Protein AF-A0AAD2FJ22-F1 (afdb_monomer)

Mean predicted aligned error: 10.29 Å

Radius of gyration: 29.97 Å; Cα contacts (8 Å, |Δi|>4): 440; chains: 1; bounding box: 71×62×98 Å

Foldseek 3Di:
DDDDPPPPDPVVVVLVVLVVVLCVLCVVPPDPVVVLVVVVVVVDDDDPPCPPPQDDVSLQSVLQSCLQSVHDLVSLLSSCVSVLNNLQPCPVSLLSNLQRVVPPLSNLLSSLCSLPVDDDPPPRQLCLVVLQDPSHFLSSLLSNLVNPLCQQQAQGPPAPPSGGVLVSQLQDCPCVVVVHPVRNVSSNVSNLVSLQVVLCPDDPVSVVVARQFSLLSLLLVCVPDPCNLVDLSSLVSNLVVLLVCCVPPLVSQQDAGPQSHGSLNSLLQAQQDNVAPSSLVSLQSVNVSSCVSPVCQQVRDHVQHGSLQSCLLRVRNHNVVSCVSPVCQQVRARPVVRHGSLVSLVVNDPPPVPDDDDDDPHDDCHSVNVSVVSCVSPVPVPPPDDCVPVPPDPPD

Nearest PDB structures (foldseek):
  7zjs-assembly1_A  TM=2.840E-01  e=1.665E+00  Homo sapiens
  5uwu-assembly1_C  TM=2.054E-01  e=1.470E+00  Saccharomyces cerevisiae
  5ajd-assembly6_K  TM=2.333E-01  e=5.782E+00  Saccharomyces cerevisiae CEN.PK113-7D
  5c6g-assembly2_C  TM=1.318E-01  e=4.507E+00  Eremothecium gossypii ATCC 10895

Organism: NCBI:txid2856

Sequence (396 aa):
MNIDDGTQPLEQHEKNDIKRKIEHELSYLPIDWDSVNSQLKSLEPSTAQWASKEDDPMGRLLLGQVLSNQAPLNVVETVLTVFPDCLIYNPPAFFMACRHYKTNQNVLVTMVKHSLSRPDSSDSECPFPWILSDLVTVSAAQAILEIYPQGVLEPSPMLPGKTTLLDYLVRSSELQKHQVNSNLWTKFKLILVSAECCQKGNCAACKNNGVLTPAHVLLKRIMSYPDFFDNVSVARNIIWLLNQLAFADAWIFQKADHKGIYPLHVLLRQLCTPQHHTGRVIARELVKTVLQVHPQSARCALEQRLPIHWAVDHNWPCHDLLLAVYPEALDAQDSTSELYPFQIAAASKRTTSTSYQQTTNVSSVSALDITFELLRANPTHVQPMPSKYAGIRAEA

pLDDT: mean 80.29, std 16.25, range [36.66, 98.44]

Structure (mmCIF, N/CA/C/O backbone):
data_AF-A0AAD2FJ22-F1
#
_entry.id   AF-A0AAD2FJ22-F1
#
loop_
_atom_site.group_PDB
_atom_site.id
_atom_site.type_symbol
_atom_site.label_atom_id
_atom_site.label_alt_id
_atom_site.label_comp_id
_atom_site.label_asym_id
_atom_site.label_entity_id
_atom_site.label_seq_id
_atom_site.pdbx_PDB_ins_code
_atom_site.Cartn_x
_atom_site.Cartn_y
_atom_site.Cartn_z
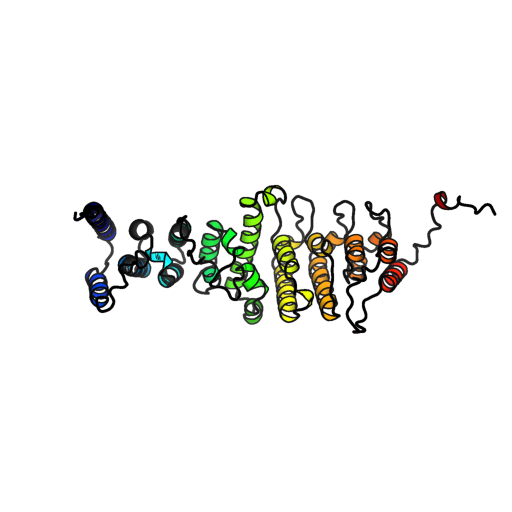_atom_site.occupancy
_atom_site.B_iso_or_equiv
_atom_site.auth_seq_id
_atom_site.auth_comp_id
_atom_site.auth_asym_id
_atom_site.auth_atom_id
_atom_site.pdbx_PDB_model_num
ATOM 1 N N . MET A 1 1 ? -16.184 47.070 43.868 1.00 37.94 1 MET A N 1
ATOM 2 C CA . MET A 1 1 ? -17.163 46.548 42.894 1.00 37.94 1 MET A CA 1
ATOM 3 C C . MET A 1 1 ? -16.872 45.069 42.745 1.00 37.94 1 MET A C 1
ATOM 5 O O . MET A 1 1 ? -15.881 44.731 42.115 1.00 37.94 1 MET A O 1
ATOM 9 N N . ASN A 1 2 ? -17.648 44.225 43.427 1.00 36.66 2 ASN A N 1
ATOM 10 C CA . ASN A 1 2 ? -17.592 42.775 43.252 1.00 36.66 2 ASN A CA 1
ATOM 11 C C . ASN A 1 2 ? -18.447 42.436 42.033 1.00 36.66 2 ASN A C 1
ATOM 13 O O . ASN A 1 2 ? -19.618 42.812 41.994 1.00 36.66 2 ASN A O 1
ATOM 17 N N . ILE A 1 3 ? -17.837 41.800 41.037 1.00 39.62 3 ILE A N 1
ATOM 18 C CA . ILE A 1 3 ? -18.549 41.196 39.915 1.00 39.62 3 ILE A CA 1
ATOM 19 C C . ILE A 1 3 ? -18.937 39.803 40.404 1.00 39.62 3 ILE A C 1
ATOM 21 O O . ILE A 1 3 ? -18.074 38.954 40.606 1.00 39.62 3 ILE A O 1
ATOM 25 N N . ASP A 1 4 ? -20.220 39.645 40.706 1.00 48.47 4 ASP A N 1
ATOM 26 C CA . ASP A 1 4 ? -20.844 38.380 41.071 1.00 48.47 4 ASP A CA 1
ATOM 27 C C . ASP A 1 4 ? -21.012 37.568 39.776 1.00 48.47 4 ASP A C 1
ATOM 29 O O . ASP A 1 4 ? -21.790 37.942 38.894 1.00 48.47 4 ASP A O 1
ATOM 33 N N . ASP A 1 5 ? -20.192 36.530 39.609 1.00 47.59 5 ASP A N 1
ATOM 34 C CA . ASP A 1 5 ? -20.189 35.646 38.439 1.00 47.59 5 ASP A CA 1
ATOM 35 C C . ASP A 1 5 ? -21.361 34.657 38.561 1.00 47.59 5 ASP A C 1
ATOM 37 O O . ASP A 1 5 ? -21.233 33.522 39.020 1.00 47.59 5 ASP A O 1
ATOM 41 N N . GLY A 1 6 ? -22.557 35.153 38.232 1.00 45.06 6 GLY A N 1
ATOM 42 C CA . GLY A 1 6 ? -23.850 34.473 38.349 1.00 45.06 6 GLY A CA 1
ATOM 43 C C . GLY A 1 6 ? -24.094 33.367 37.319 1.00 45.06 6 GLY A C 1
ATOM 44 O O . GLY A 1 6 ? -25.191 33.271 36.766 1.00 45.06 6 GLY A O 1
ATOM 45 N N . THR A 1 7 ? -23.103 32.515 37.066 1.00 44.59 7 THR A N 1
ATOM 46 C CA . THR A 1 7 ? -23.148 31.492 36.015 1.00 44.59 7 THR A CA 1
ATOM 47 C C . THR A 1 7 ? -23.201 30.070 36.593 1.00 44.59 7 THR A C 1
ATOM 49 O O . THR A 1 7 ? -22.344 29.266 36.261 1.00 44.59 7 THR A O 1
ATOM 52 N N . GLN A 1 8 ? -24.161 29.717 37.474 1.00 53.09 8 GLN A N 1
ATOM 53 C CA . GLN A 1 8 ? -24.257 28.334 38.016 1.00 53.09 8 GLN A CA 1
ATOM 54 C C . GLN A 1 8 ? -25.629 27.643 38.304 1.00 53.09 8 GLN A C 1
ATOM 56 O O . GLN A 1 8 ? -25.589 26.502 38.760 1.00 53.09 8 GLN A O 1
ATOM 61 N N . PRO A 1 9 ? -26.850 28.138 37.996 1.00 51.59 9 PRO A N 1
ATOM 62 C CA . PRO A 1 9 ? -28.059 27.325 38.263 1.00 51.59 9 PRO A CA 1
ATOM 63 C C . PRO A 1 9 ? -28.465 26.345 37.145 1.00 51.59 9 PRO A C 1
ATOM 65 O O . PRO A 1 9 ? -29.177 25.378 37.416 1.00 51.59 9 PRO A O 1
ATOM 68 N N . LEU A 1 10 ? -28.061 26.589 35.890 1.00 48.38 10 LEU A N 1
ATOM 69 C CA . LEU A 1 10 ? -28.595 25.845 34.737 1.00 48.38 10 LEU A CA 1
ATOM 70 C C . LEU A 1 10 ? -28.007 24.426 34.616 1.00 48.38 10 LEU A C 1
ATOM 72 O O . LEU A 1 10 ? -28.741 23.477 34.351 1.00 48.38 10 LEU A O 1
ATOM 76 N N . GLU A 1 11 ? -26.712 24.258 34.902 1.00 56.22 11 GLU A N 1
ATOM 77 C CA . GLU A 1 11 ? -26.027 22.965 34.753 1.00 56.22 11 GLU A CA 1
ATOM 78 C C . GLU A 1 11 ? -26.531 21.898 35.737 1.00 56.22 11 GLU A C 1
ATOM 80 O O . GLU A 1 11 ? -26.592 20.716 35.399 1.00 56.22 11 GLU A O 1
ATOM 85 N N . GLN A 1 12 ? -26.914 22.282 36.959 1.00 57.69 12 GLN A N 1
ATOM 86 C CA . GLN A 1 12 ? -27.309 21.310 37.982 1.00 57.69 12 GLN A CA 1
ATOM 87 C C . GLN A 1 12 ? -28.703 20.724 37.721 1.00 57.69 12 GLN A C 1
ATOM 89 O O . GLN A 1 12 ? -28.942 19.542 37.982 1.00 57.69 12 GLN A O 1
ATOM 94 N N . HIS A 1 13 ? -29.629 21.526 37.190 1.00 64.81 13 HIS A N 1
ATOM 95 C CA . HIS A 1 13 ? -30.951 21.034 36.803 1.00 64.81 13 HIS A CA 1
ATOM 96 C C . HIS A 1 13 ? -30.847 20.086 35.604 1.00 64.81 13 HIS A C 1
ATOM 98 O O . HIS A 1 13 ? -31.465 19.019 35.617 1.00 64.81 13 HIS A O 1
ATOM 104 N N . GLU A 1 14 ? -30.043 20.439 34.602 1.00 63.62 14 GLU A N 1
ATOM 105 C CA . GLU A 1 14 ? -29.847 19.610 33.413 1.00 63.62 14 GLU A CA 1
ATOM 106 C C . GLU A 1 14 ? -29.208 18.264 33.785 1.00 63.62 14 GLU A C 1
ATOM 108 O O . GLU A 1 14 ? -29.730 17.211 33.418 1.00 63.62 14 GLU A O 1
ATOM 113 N N . LYS A 1 15 ? -28.190 18.275 34.659 1.00 57.72 15 LYS A N 1
ATOM 114 C CA . LYS A 1 15 ? -27.593 17.059 35.240 1.00 57.72 15 LYS A CA 1
ATOM 115 C C . LYS A 1 15 ? -28.608 16.199 36.001 1.00 57.72 15 LYS A C 1
ATOM 117 O O . LYS A 1 15 ? -28.582 14.978 35.873 1.00 57.72 15 LYS A O 1
ATOM 122 N N . ASN A 1 16 ? -29.524 16.799 36.766 1.00 65.75 16 ASN A N 1
ATOM 123 C CA . ASN A 1 16 ? -30.545 16.059 37.521 1.00 65.75 16 ASN A CA 1
ATOM 124 C C . ASN A 1 16 ? -31.645 15.452 36.633 1.00 65.75 16 ASN A C 1
ATOM 126 O O . ASN A 1 16 ? -32.142 14.365 36.934 1.00 65.75 16 ASN A O 1
ATOM 130 N N . ASP A 1 17 ? -32.046 16.134 35.561 1.00 71.75 17 ASP A N 1
ATOM 131 C CA . ASP A 1 17 ? -32.999 15.596 34.580 1.00 71.75 17 ASP A CA 1
ATOM 132 C C . ASP A 1 17 ? -32.376 14.458 33.775 1.00 71.75 17 ASP A C 1
ATOM 134 O O . ASP A 1 17 ? -32.999 13.421 33.546 1.00 71.75 17 ASP A O 1
ATOM 138 N N . ILE A 1 18 ? -31.115 14.630 33.397 1.00 58.38 18 ILE A N 1
ATOM 139 C CA . ILE A 1 18 ? -30.315 13.609 32.744 1.00 58.38 18 ILE A CA 1
ATOM 140 C C . ILE A 1 18 ? -30.136 12.382 33.643 1.00 58.38 18 ILE A C 1
ATOM 142 O O . ILE A 1 18 ? -30.372 11.263 33.192 1.00 58.38 18 ILE A O 1
ATOM 146 N N . LYS A 1 19 ? -29.781 12.581 34.918 1.00 67.62 19 LYS A N 1
ATOM 147 C CA . LYS A 1 19 ? -29.689 11.502 35.904 1.00 67.62 19 LYS A CA 1
ATOM 148 C C . LYS A 1 19 ? -31.009 10.739 35.990 1.00 67.62 19 LYS A C 1
ATOM 150 O O . LYS A 1 19 ? -30.991 9.520 35.906 1.00 67.62 19 LYS A O 1
ATOM 155 N N . ARG A 1 20 ? -32.150 11.437 36.052 1.00 73.69 20 ARG A N 1
ATOM 156 C CA . ARG A 1 20 ? -33.479 10.801 36.048 1.00 73.69 20 ARG A CA 1
ATOM 157 C C . ARG A 1 20 ? -33.767 10.023 34.762 1.00 73.69 20 ARG A C 1
ATOM 159 O O . ARG A 1 20 ? -34.347 8.947 34.843 1.00 73.69 20 ARG A O 1
ATOM 166 N N . LYS A 1 21 ? -33.360 10.521 33.587 1.00 69.00 21 LYS A N 1
ATOM 167 C CA . LYS A 1 21 ? -33.481 9.777 32.316 1.00 69.00 21 LYS A CA 1
ATOM 168 C C . LYS A 1 21 ? -32.614 8.520 32.309 1.00 69.00 21 LYS A C 1
ATOM 170 O O . LYS A 1 21 ? -33.094 7.460 31.927 1.00 69.00 21 LYS A O 1
ATOM 175 N N . ILE A 1 22 ? -31.370 8.635 32.769 1.00 61.44 22 ILE A N 1
ATOM 176 C CA . ILE A 1 22 ? -30.439 7.516 32.918 1.00 61.44 22 ILE A CA 1
ATOM 177 C C . ILE A 1 22 ? -31.016 6.485 33.893 1.00 61.44 22 ILE A C 1
ATOM 179 O O . ILE A 1 22 ? -31.121 5.321 33.538 1.00 61.44 22 ILE A O 1
ATOM 183 N N . GLU A 1 23 ? -31.456 6.894 35.083 1.00 69.75 23 GLU A N 1
ATOM 184 C CA . GLU A 1 23 ? -32.077 6.013 36.081 1.00 69.75 23 GLU A CA 1
ATOM 185 C C . GLU A 1 23 ? -33.355 5.350 35.553 1.00 69.75 23 GLU A C 1
ATOM 187 O O . GLU A 1 23 ? -33.589 4.176 35.825 1.00 69.75 23 GLU A O 1
ATOM 192 N N . HIS A 1 24 ? -34.160 6.065 34.763 1.00 77.00 24 HIS A N 1
ATOM 193 C CA . HIS A 1 24 ? -35.355 5.515 34.128 1.00 77.00 24 HIS A CA 1
ATOM 194 C C . HIS A 1 24 ? -35.010 4.428 33.097 1.00 77.00 24 HIS A C 1
ATOM 196 O O . HIS A 1 24 ? -35.538 3.320 33.183 1.00 77.00 24 HIS A O 1
ATOM 202 N N . GLU A 1 25 ? -34.094 4.705 32.164 1.00 64.00 25 GLU A N 1
ATOM 203 C CA . GLU A 1 25 ? -33.638 3.735 31.151 1.00 64.00 25 GLU A CA 1
ATOM 204 C C . GLU A 1 25 ? -32.884 2.548 31.778 1.00 64.00 25 GLU A C 1
ATOM 206 O O . GLU A 1 25 ? -32.973 1.417 31.301 1.00 64.00 25 GLU A O 1
ATOM 211 N N . LEU A 1 26 ? -32.165 2.790 32.877 1.00 64.12 26 LEU A N 1
ATOM 212 C CA . LEU A 1 26 ? -31.377 1.792 33.601 1.00 64.12 26 LEU A CA 1
ATOM 213 C C . LEU A 1 26 ? -32.153 1.054 34.688 1.00 64.12 26 LEU A C 1
ATOM 215 O O . LEU A 1 26 ? -31.599 0.129 35.274 1.00 64.12 26 LEU A O 1
ATOM 219 N N . SER A 1 27 ? -33.413 1.405 34.948 1.00 71.62 27 SER A N 1
ATOM 220 C CA . SER A 1 27 ? -34.228 0.778 36.001 1.00 71.62 27 SER A CA 1
ATOM 221 C C . SER A 1 27 ? -34.376 -0.744 35.841 1.00 71.62 27 SER A C 1
ATOM 223 O O . SER A 1 27 ? -34.658 -1.446 36.811 1.00 71.62 27 SER A O 1
ATOM 225 N N . TYR A 1 28 ? -34.128 -1.261 34.634 1.00 64.69 28 TYR A N 1
ATOM 226 C CA . TYR A 1 28 ? -34.158 -2.686 34.297 1.00 64.69 28 TYR A CA 1
ATOM 227 C C . TYR A 1 28 ? -32.783 -3.373 34.311 1.00 64.69 28 TYR A C 1
ATOM 229 O O . TYR A 1 28 ? -32.712 -4.594 34.168 1.00 64.69 28 TYR A O 1
ATOM 237 N N . LEU A 1 29 ? -31.690 -2.622 34.464 1.00 60.38 29 LEU A N 1
ATOM 238 C CA . LEU A 1 29 ? -30.334 -3.159 34.545 1.00 60.38 29 LEU A CA 1
ATOM 239 C C . LEU A 1 29 ? -29.876 -3.173 36.011 1.00 60.38 29 LEU A C 1
ATOM 241 O O . LEU A 1 29 ? -30.037 -2.173 36.708 1.00 60.38 29 LEU A O 1
ATOM 245 N N . PRO A 1 30 ? -29.267 -4.268 36.502 1.00 65.19 30 PRO A N 1
ATOM 246 C CA . PRO A 1 30 ? -28.738 -4.349 37.859 1.00 65.19 30 PRO A CA 1
ATOM 247 C C . PRO A 1 30 ? -27.419 -3.568 37.948 1.00 65.19 30 PRO A C 1
ATOM 249 O O . PRO A 1 30 ? -26.339 -4.139 38.092 1.00 65.19 30 PRO A O 1
ATOM 252 N N . ILE A 1 31 ? -27.488 -2.248 37.793 1.00 64.69 31 ILE A N 1
ATOM 253 C CA . ILE A 1 31 ? -26.347 -1.369 38.018 1.00 64.69 31 ILE A CA 1
ATOM 254 C C . ILE A 1 31 ? -26.294 -1.080 39.509 1.00 64.69 31 ILE A C 1
ATOM 256 O O . ILE A 1 31 ? -27.180 -0.440 40.072 1.00 64.69 31 ILE A O 1
ATOM 260 N N . ASP A 1 32 ? -25.237 -1.578 40.139 1.00 73.19 32 ASP A N 1
ATOM 261 C CA . ASP A 1 32 ? -24.914 -1.289 41.528 1.00 73.19 32 ASP A CA 1
ATOM 262 C C . ASP A 1 32 ? -24.431 0.164 41.653 1.00 73.19 32 ASP A C 1
ATOM 264 O O . ASP A 1 32 ? -23.235 0.471 41.611 1.00 73.19 32 ASP A O 1
ATOM 268 N N . TRP A 1 33 ? -25.392 1.083 41.748 1.00 68.44 33 TRP A N 1
ATOM 269 C CA . TRP A 1 33 ? -25.127 2.502 41.964 1.00 68.44 33 TRP A CA 1
ATOM 270 C C . TRP A 1 33 ? -24.374 2.756 43.266 1.00 68.44 33 TRP A C 1
ATOM 272 O O . TRP A 1 33 ? -23.626 3.729 43.337 1.00 68.44 33 TRP A O 1
ATOM 282 N N . ASP A 1 34 ? -24.521 1.896 44.274 1.00 72.62 34 ASP A N 1
ATOM 283 C CA . ASP A 1 34 ? -23.773 2.015 45.523 1.00 72.62 34 ASP A CA 1
ATOM 284 C C . ASP A 1 34 ? -22.294 1.699 45.301 1.00 72.62 34 ASP A C 1
ATOM 286 O O . ASP A 1 34 ? -21.440 2.425 45.809 1.00 72.62 34 ASP A O 1
ATOM 290 N N . SER A 1 35 ? -21.970 0.711 44.461 1.00 71.94 35 SER A N 1
ATOM 291 C CA . SER A 1 35 ? -20.596 0.445 44.021 1.00 71.94 35 SER A CA 1
ATOM 292 C C . SER A 1 35 ? -20.007 1.611 43.226 1.00 71.94 35 SER A C 1
ATOM 294 O O . SER A 1 35 ? -18.920 2.084 43.565 1.00 71.94 35 SER A O 1
ATOM 296 N N . VAL A 1 36 ? -20.736 2.142 42.234 1.00 59.09 36 VAL A N 1
ATOM 297 C CA . VAL A 1 36 ? -20.287 3.305 41.441 1.00 59.09 36 VAL A CA 1
ATOM 298 C C . VAL A 1 36 ? -20.047 4.511 42.354 1.00 59.09 36 VAL A C 1
ATOM 300 O O . VAL A 1 36 ? -18.964 5.098 42.348 1.00 59.09 36 VAL A O 1
ATOM 303 N N . ASN A 1 37 ? -21.015 4.838 43.214 1.00 61.22 37 ASN A N 1
ATOM 304 C CA . ASN A 1 37 ? -20.909 5.935 44.174 1.00 61.22 37 ASN A CA 1
ATOM 305 C C . ASN A 1 37 ? -19.803 5.701 45.211 1.00 61.22 37 ASN A C 1
ATOM 307 O O . ASN A 1 37 ? -19.157 6.657 45.634 1.00 61.22 37 ASN A O 1
ATOM 311 N N . SER A 1 38 ? -19.565 4.459 45.636 1.00 67.69 38 SER A N 1
ATOM 312 C CA . SER A 1 38 ? -18.475 4.127 46.555 1.00 67.69 38 SER A CA 1
ATOM 313 C C . SER A 1 38 ? -17.109 4.290 45.896 1.00 67.69 38 SER A C 1
ATOM 315 O O . SER A 1 38 ? -16.187 4.773 46.550 1.00 67.69 38 SER A O 1
ATOM 317 N N . GLN A 1 39 ? -16.965 3.924 44.619 1.00 63.59 39 GLN A N 1
ATOM 318 C CA . GLN A 1 39 ? -15.736 4.154 43.859 1.00 63.59 39 GLN A CA 1
ATOM 319 C C . GLN A 1 39 ? -15.472 5.652 43.688 1.00 63.59 39 GLN A C 1
ATOM 321 O O . GLN A 1 39 ? -14.361 6.107 43.946 1.00 63.59 39 GLN A O 1
ATOM 326 N N . LEU A 1 40 ? -16.499 6.443 43.377 1.00 52.12 40 LEU A N 1
ATOM 327 C CA . LEU A 1 40 ? -16.393 7.906 43.319 1.00 52.12 40 LEU A CA 1
ATOM 328 C C . LEU A 1 40 ? -16.009 8.529 44.658 1.00 52.12 40 LEU A C 1
ATOM 330 O O . LEU A 1 40 ? -15.132 9.382 44.710 1.00 52.12 40 LEU A O 1
ATOM 334 N N . LYS A 1 41 ? -16.617 8.072 45.756 1.00 59.47 41 LYS A N 1
ATOM 335 C CA . LYS A 1 41 ? -16.265 8.536 47.105 1.00 59.47 41 LYS A CA 1
ATOM 336 C C . LYS A 1 41 ? -14.845 8.143 47.506 1.00 59.47 41 LYS A C 1
ATOM 338 O O . LYS A 1 41 ? -14.231 8.856 48.287 1.00 59.47 41 LYS A O 1
ATOM 343 N N . SER A 1 42 ? -14.317 7.035 46.979 1.00 56.97 42 SER A N 1
ATOM 344 C CA . SER A 1 42 ? -12.922 6.633 47.204 1.00 56.97 42 SER A CA 1
ATOM 345 C C . SER A 1 42 ? -11.905 7.477 46.423 1.00 56.97 42 SER A C 1
ATOM 347 O O . SER A 1 42 ? -10.712 7.395 46.701 1.00 56.97 42 SER A O 1
ATOM 349 N N . LEU A 1 43 ? -12.372 8.288 45.466 1.00 49.47 43 LEU A N 1
ATOM 350 C CA . LEU A 1 43 ? -11.545 9.092 44.566 1.00 49.47 43 LEU A CA 1
ATOM 351 C C . LEU A 1 43 ? -11.363 10.565 45.006 1.00 49.47 43 LEU A C 1
ATOM 353 O O . LEU A 1 43 ? -10.631 11.285 44.335 1.00 49.47 43 LEU A O 1
ATOM 357 N N . GLU A 1 44 ? -11.912 11.023 46.143 1.00 50.47 44 GLU A N 1
ATOM 358 C CA . GLU A 1 44 ? -11.663 12.383 46.681 1.00 50.47 44 GLU A CA 1
ATOM 359 C C . GLU A 1 44 ? -11.238 12.398 48.170 1.00 50.47 44 GLU A C 1
ATOM 361 O O . GLU A 1 44 ? -11.738 11.565 48.930 1.00 50.47 44 GLU A O 1
ATOM 366 N N . PRO A 1 45 ? -10.441 13.385 48.671 1.00 48.34 45 PRO A N 1
ATOM 367 C CA . PRO A 1 45 ? -9.608 14.388 47.982 1.00 48.34 45 PRO A CA 1
ATOM 368 C C . PRO A 1 45 ? -8.187 14.571 48.590 1.00 48.34 45 PRO A C 1
ATOM 370 O O . PRO A 1 45 ? -8.015 14.778 49.791 1.00 48.34 45 PRO A O 1
ATOM 373 N N . SER A 1 46 ? -7.148 14.653 47.753 1.00 40.91 46 SER A N 1
ATOM 374 C CA . SER A 1 46 ? -5.921 15.401 48.114 1.00 40.91 46 SER A CA 1
ATOM 375 C C . SER A 1 46 ? -5.296 16.216 46.980 1.00 40.91 46 SER A C 1
ATOM 377 O O . SER A 1 46 ? -4.308 16.910 47.201 1.00 40.91 46 SER A O 1
ATOM 379 N N . THR A 1 47 ? -5.885 16.245 45.786 1.00 42.44 47 THR A N 1
ATOM 380 C CA . THR A 1 47 ? -5.436 17.141 44.712 1.00 42.44 47 THR A CA 1
ATOM 381 C C . THR A 1 47 ? -6.643 17.742 44.011 1.00 42.44 47 THR A C 1
ATOM 383 O O . THR A 1 47 ? -7.371 17.062 43.304 1.00 42.44 47 THR A O 1
ATOM 386 N N . ALA A 1 48 ? -6.866 19.040 44.214 1.00 39.75 48 ALA A N 1
ATOM 387 C CA . ALA A 1 48 ? -7.911 19.850 43.586 1.00 39.75 48 ALA A CA 1
ATOM 388 C C . ALA A 1 48 ? -7.650 20.112 42.081 1.00 39.75 48 ALA A C 1
ATOM 390 O O . ALA A 1 48 ? -7.866 21.214 41.586 1.00 39.75 48 ALA A O 1
ATOM 391 N N . GLN A 1 49 ? -7.136 19.114 41.358 1.00 43.91 49 GLN A N 1
ATOM 392 C CA . GLN A 1 49 ? -6.751 19.212 39.946 1.00 43.91 49 GLN A CA 1
ATOM 393 C C . GLN A 1 49 ? -7.852 18.732 38.983 1.00 43.91 49 GLN A C 1
ATOM 395 O O . GLN A 1 49 ? -7.776 19.010 37.793 1.00 43.91 49 GLN A O 1
ATOM 400 N N . TRP A 1 50 ? -8.909 18.093 39.496 1.00 43.38 50 TRP A N 1
ATOM 401 C CA . TRP A 1 50 ? -10.028 17.528 38.720 1.00 43.38 50 TRP A CA 1
ATOM 402 C C . TRP A 1 50 ? -11.069 18.562 38.269 1.00 43.38 50 TRP A C 1
ATOM 404 O O . TRP A 1 50 ? -12.057 18.216 37.636 1.00 43.38 50 TRP A O 1
ATOM 414 N N . ALA A 1 51 ? -10.864 19.838 38.605 1.00 39.09 51 ALA A N 1
ATOM 415 C CA . ALA A 1 51 ? -11.711 20.937 38.151 1.00 39.09 51 ALA A CA 1
ATOM 416 C C . ALA A 1 51 ? -11.292 21.493 36.777 1.00 39.09 51 ALA A C 1
ATOM 418 O O . ALA A 1 51 ? -11.892 22.466 36.315 1.00 39.09 51 ALA A O 1
ATOM 419 N N . SER A 1 52 ? -10.278 20.918 36.110 1.00 48.41 52 SER A N 1
ATOM 420 C CA . SER A 1 52 ? -10.139 21.162 34.673 1.00 48.41 52 SER A CA 1
ATOM 421 C C . SER A 1 52 ? -11.297 20.445 33.972 1.00 48.41 52 SER A C 1
ATOM 423 O O . SER A 1 52 ? -11.665 19.330 34.335 1.00 48.41 52 SER A O 1
ATOM 425 N N . LYS A 1 53 ? -11.905 21.095 32.975 1.00 53.00 53 LYS A N 1
ATOM 426 C CA . LYS A 1 53 ? -13.005 20.544 32.160 1.00 53.00 53 LYS A CA 1
ATOM 427 C C . LYS A 1 53 ? -12.650 19.231 31.435 1.00 53.00 53 LYS A C 1
ATOM 429 O O . LYS A 1 53 ? -13.490 18.703 30.720 1.00 53.00 53 LYS A O 1
ATOM 434 N N . GLU A 1 54 ? -11.427 18.735 31.584 1.00 57.00 54 GLU A N 1
ATOM 435 C CA . GLU A 1 54 ? -10.837 17.676 30.771 1.00 57.00 54 GLU A CA 1
ATOM 436 C C . GLU A 1 54 ? -10.949 16.289 31.407 1.00 57.00 54 GLU A C 1
ATOM 438 O O . GLU A 1 54 ? -10.673 15.310 30.731 1.00 57.00 54 GLU A O 1
ATOM 443 N N . ASP A 1 55 ? -11.383 16.145 32.660 1.00 66.44 55 ASP A N 1
ATOM 444 C CA . ASP A 1 55 ? -11.446 14.825 33.291 1.00 66.44 55 ASP A CA 1
ATOM 445 C C . ASP A 1 55 ? -12.854 14.558 33.845 1.00 66.44 55 ASP A C 1
ATOM 447 O O . ASP A 1 55 ? -13.241 15.073 34.888 1.00 66.44 55 ASP A O 1
ATOM 451 N N . ASP A 1 56 ? -13.642 13.743 33.131 1.00 78.44 56 ASP A N 1
ATOM 452 C CA . ASP A 1 56 ? -14.976 13.274 33.546 1.00 78.44 56 ASP A CA 1
ATOM 453 C C . ASP A 1 56 ? -14.879 11.858 34.161 1.00 78.44 56 ASP A C 1
ATOM 455 O O . ASP A 1 56 ? -15.090 10.846 33.481 1.00 78.44 56 ASP A O 1
ATOM 459 N N . PRO A 1 57 ? -14.477 11.712 35.440 1.00 81.81 57 PRO A N 1
ATOM 460 C CA . PRO A 1 57 ? -14.328 10.407 36.084 1.00 81.81 57 PRO A CA 1
ATOM 461 C C . PRO A 1 57 ? -15.665 9.671 36.233 1.00 81.81 57 PRO A C 1
ATOM 463 O O . PRO A 1 57 ? -15.702 8.445 36.132 1.00 81.81 57 PRO A O 1
ATOM 466 N N . MET A 1 58 ? -16.764 10.406 36.429 1.00 83.12 58 MET A N 1
ATOM 467 C CA . MET A 1 58 ? -18.108 9.846 36.576 1.00 83.12 58 MET A CA 1
ATOM 468 C C . MET A 1 58 ? -18.553 9.160 35.287 1.00 83.12 58 MET A C 1
ATOM 470 O O . MET A 1 58 ? -18.900 7.977 35.308 1.00 83.12 58 MET A O 1
ATOM 474 N N . GLY A 1 59 ? -18.493 9.876 34.162 1.00 86.62 59 GLY A N 1
ATOM 475 C CA . GLY A 1 59 ? -18.833 9.327 32.858 1.00 86.62 59 GLY A CA 1
ATOM 476 C C . GLY A 1 59 ? -17.980 8.110 32.517 1.00 86.62 59 GLY A C 1
ATOM 477 O O . GLY A 1 59 ? -18.498 7.106 32.031 1.00 86.62 59 GLY A O 1
ATOM 478 N N . ARG A 1 60 ? -16.679 8.147 32.841 1.00 85.56 60 ARG A N 1
ATOM 479 C CA . ARG A 1 60 ? -15.749 7.028 32.609 1.00 85.56 60 ARG A CA 1
ATOM 480 C C . ARG A 1 60 ? -16.116 5.769 33.391 1.00 85.56 60 ARG A C 1
ATOM 482 O O . ARG A 1 60 ? -16.126 4.682 32.809 1.00 85.56 60 ARG A O 1
ATOM 489 N N . LEU A 1 61 ? -16.422 5.908 34.682 1.00 86.31 61 LEU A N 1
ATOM 490 C CA . LEU A 1 61 ? -16.835 4.792 35.537 1.00 86.31 61 LEU A CA 1
ATOM 491 C C . LEU A 1 61 ? -18.185 4.224 35.095 1.00 86.31 61 LEU A C 1
ATOM 493 O O . LEU A 1 61 ? -18.315 3.011 34.924 1.00 86.31 61 LEU A O 1
ATOM 497 N N . LEU A 1 62 ? -19.167 5.098 34.847 1.00 87.00 62 LEU A N 1
ATOM 498 C CA . LEU A 1 62 ? -20.491 4.684 34.394 1.00 87.00 62 LEU A CA 1
ATOM 499 C C . LEU A 1 62 ? -20.410 3.951 33.054 1.00 87.00 62 LEU A C 1
ATOM 501 O O . LEU A 1 62 ? -20.974 2.866 32.919 1.00 87.00 62 LEU A O 1
ATOM 505 N N . LEU A 1 63 ? -19.676 4.501 32.084 1.00 88.38 63 LEU A N 1
ATOM 506 C CA . LEU A 1 63 ? -19.485 3.860 30.789 1.00 88.38 63 LEU A CA 1
ATOM 507 C C . LEU A 1 63 ? -18.801 2.496 30.944 1.00 88.38 63 LEU A C 1
ATOM 509 O O . LEU A 1 63 ? -19.262 1.520 30.358 1.00 88.38 63 LEU A O 1
ATOM 513 N N . GLY A 1 64 ? -17.748 2.392 31.761 1.00 87.69 64 GLY A N 1
ATOM 514 C CA . GLY A 1 64 ? -17.084 1.115 32.038 1.00 87.69 64 GLY A CA 1
ATOM 515 C C . GLY A 1 64 ? -18.041 0.058 32.600 1.00 87.69 64 GLY A C 1
ATOM 516 O O . GLY A 1 64 ? -18.042 -1.088 32.144 1.00 87.69 64 GLY A O 1
ATOM 517 N N . GLN A 1 65 ? -18.914 0.446 33.530 1.00 87.44 65 GLN A N 1
ATOM 518 C CA . GLN A 1 65 ? -19.909 -0.451 34.120 1.00 87.44 65 GLN A CA 1
ATOM 519 C C . GLN A 1 65 ? -20.985 -0.871 33.108 1.00 87.44 65 GLN A C 1
ATOM 521 O O . GLN A 1 65 ? -21.314 -2.053 32.989 1.00 87.44 65 GLN A O 1
ATOM 526 N N . VAL A 1 66 ? -21.501 0.083 32.331 1.00 88.69 66 VAL A N 1
ATOM 527 C CA . VAL A 1 66 ? -22.490 -0.151 31.268 1.00 88.69 66 VAL A CA 1
ATOM 528 C C . VAL A 1 66 ? -21.932 -1.091 30.195 1.00 88.69 66 VAL A C 1
ATOM 530 O O . VAL A 1 66 ? -22.614 -2.021 29.758 1.00 88.69 66 VAL A O 1
ATOM 533 N N . LEU A 1 67 ? -20.667 -0.913 29.810 1.00 88.88 67 LEU A N 1
ATOM 534 C CA . LEU A 1 67 ? -20.000 -1.782 28.846 1.00 88.88 67 LEU A CA 1
ATOM 535 C C . LEU A 1 67 ? -19.723 -3.181 29.411 1.00 88.88 67 LEU A C 1
ATOM 537 O O . LEU A 1 67 ? -19.967 -4.166 28.714 1.00 88.88 67 LEU A O 1
ATOM 541 N N . SER A 1 68 ? -19.270 -3.281 30.664 1.00 87.69 68 SER A N 1
ATOM 542 C CA . SER A 1 68 ? -19.018 -4.563 31.343 1.00 87.69 68 SER A CA 1
ATOM 543 C C . SER A 1 68 ? -20.280 -5.422 31.445 1.00 87.69 68 SER A C 1
ATOM 545 O O . SER A 1 68 ? -20.223 -6.638 31.259 1.00 87.69 68 SER A O 1
ATOM 547 N N . ASN A 1 69 ? -21.429 -4.780 31.668 1.00 86.62 69 ASN A N 1
ATOM 548 C CA . ASN A 1 69 ? -22.732 -5.436 31.775 1.00 86.62 69 ASN A CA 1
ATOM 549 C C . ASN A 1 69 ? -23.404 -5.719 30.422 1.00 86.62 69 ASN A C 1
ATOM 551 O O . ASN A 1 69 ? -24.539 -6.187 30.408 1.00 86.62 69 ASN A O 1
ATOM 555 N N . GLN A 1 70 ? -22.730 -5.458 29.293 1.00 87.81 70 GLN A N 1
ATOM 556 C CA . GLN A 1 70 ? -23.284 -5.647 27.943 1.00 87.81 70 GLN A CA 1
ATOM 557 C C . GLN A 1 70 ? -24.641 -4.947 27.747 1.00 87.81 70 GLN A C 1
ATOM 559 O O . GLN A 1 70 ? -25.560 -5.500 27.138 1.00 87.81 70 GLN A O 1
ATOM 564 N N . ALA A 1 71 ? -24.783 -3.740 28.299 1.00 87.50 71 ALA A N 1
ATOM 565 C CA . ALA A 1 71 ? -26.002 -2.960 28.184 1.00 87.50 71 ALA A CA 1
ATOM 566 C C . ALA A 1 71 ? -26.453 -2.759 26.715 1.00 87.50 71 ALA A C 1
ATOM 568 O O . ALA A 1 71 ? -25.628 -2.672 25.801 1.00 87.50 71 ALA A O 1
ATOM 569 N N . PRO A 1 72 ? -27.767 -2.642 26.462 1.00 85.62 72 PRO A N 1
ATOM 570 C CA . PRO A 1 72 ? -28.294 -2.338 25.134 1.00 85.62 72 PRO A CA 1
ATOM 571 C C . PRO A 1 72 ? -27.755 -1.022 24.540 1.00 85.62 72 PRO A C 1
ATOM 573 O O . PRO A 1 72 ? -27.365 -0.104 25.260 1.00 85.62 72 PRO A O 1
ATOM 576 N N . LEU A 1 73 ? -27.781 -0.903 23.206 1.00 84.56 73 LEU A N 1
ATOM 577 C CA . LEU A 1 73 ? -27.234 0.251 22.474 1.00 84.56 73 LEU A CA 1
ATOM 578 C C . LEU A 1 73 ? -27.818 1.599 22.931 1.00 84.56 73 LEU A C 1
ATOM 580 O O . LEU A 1 73 ? -27.054 2.541 23.108 1.00 84.56 73 LEU A O 1
ATOM 584 N N . ASN A 1 74 ? -29.132 1.685 23.163 1.00 81.88 74 ASN A N 1
ATOM 585 C CA . ASN A 1 74 ? -29.804 2.917 23.604 1.00 81.88 74 ASN A CA 1
ATOM 586 C C . ASN A 1 74 ? -29.264 3.423 24.949 1.00 81.88 74 ASN A C 1
ATOM 588 O O . ASN A 1 74 ? -29.169 4.629 25.172 1.00 81.88 74 ASN A O 1
ATOM 592 N N . VAL A 1 75 ? -28.864 2.509 25.834 1.00 84.88 75 VAL A N 1
ATOM 593 C CA . VAL A 1 75 ? -28.252 2.857 27.117 1.00 84.88 75 VAL A CA 1
ATOM 594 C C . VAL A 1 75 ? -26.862 3.444 26.895 1.00 84.88 75 VAL A C 1
ATOM 596 O O . VAL A 1 75 ? -26.547 4.494 27.450 1.00 84.88 75 VAL A O 1
ATOM 599 N N . VAL A 1 76 ? -26.045 2.805 26.052 1.00 87.19 76 VAL A N 1
ATOM 600 C CA . VAL A 1 76 ? -24.709 3.317 25.713 1.00 87.19 76 VAL A CA 1
ATOM 601 C C . VAL A 1 76 ? -24.812 4.691 25.044 1.00 87.19 76 VAL A C 1
ATOM 603 O O . VAL A 1 76 ? -24.106 5.612 25.439 1.00 87.19 76 VAL A O 1
ATOM 606 N N . GLU A 1 77 ? -25.727 4.861 24.088 1.00 83.50 77 GLU A N 1
ATOM 607 C CA . GLU A 1 77 ? -26.008 6.145 23.430 1.00 83.50 77 GLU A CA 1
ATOM 608 C C . GLU A 1 77 ? -26.404 7.230 24.426 1.00 83.50 77 GLU A C 1
ATOM 610 O O . GLU A 1 77 ? -25.905 8.353 24.346 1.00 83.50 77 GLU A O 1
ATOM 615 N N . THR A 1 78 ? -27.255 6.890 25.394 1.00 82.69 78 THR A N 1
ATOM 616 C CA . THR A 1 78 ? -27.666 7.817 26.450 1.00 82.69 78 THR A CA 1
ATOM 617 C C . THR A 1 78 ? -26.467 8.236 27.295 1.00 82.69 78 THR A C 1
ATOM 619 O O . THR A 1 78 ? -26.260 9.429 27.496 1.00 82.69 78 THR A O 1
ATOM 622 N N . VAL A 1 79 ? -25.632 7.289 27.735 1.00 86.19 79 VAL A N 1
ATOM 623 C CA . VAL A 1 79 ? -24.427 7.595 28.525 1.00 86.19 79 VAL A CA 1
ATOM 624 C C . VAL A 1 79 ? -23.463 8.485 27.748 1.00 86.19 79 VAL A C 1
ATOM 626 O O . VAL A 1 79 ? -23.009 9.480 28.295 1.00 86.19 79 VAL A O 1
ATOM 629 N N . LEU A 1 80 ? -23.194 8.184 26.476 1.00 85.56 80 LEU A N 1
ATOM 630 C CA . LEU A 1 80 ? -22.313 9.002 25.636 1.00 85.56 80 LEU A CA 1
ATOM 631 C C . LEU A 1 80 ? -22.887 10.399 25.377 1.00 85.56 80 LEU A C 1
ATOM 633 O O . LEU A 1 80 ? -22.153 11.377 25.371 1.00 85.56 80 LEU A O 1
ATOM 637 N N . THR A 1 81 ? -24.202 10.515 25.189 1.00 82.81 81 THR A N 1
ATOM 638 C CA . THR A 1 81 ? -24.866 11.816 25.004 1.00 82.81 81 THR A CA 1
ATOM 639 C C . THR A 1 81 ? -24.733 12.687 26.250 1.00 82.81 81 THR A C 1
ATOM 641 O O . THR A 1 81 ? -24.567 13.899 26.153 1.00 82.81 81 THR A O 1
ATOM 644 N N . VAL A 1 82 ? -24.812 12.062 27.422 1.00 81.50 82 VAL A N 1
ATOM 645 C CA . VAL A 1 82 ? -24.760 12.740 28.716 1.00 81.50 82 VAL A CA 1
ATOM 646 C C . VAL A 1 82 ? -23.336 13.083 29.132 1.00 81.50 82 VAL A C 1
ATOM 648 O O . VAL A 1 82 ? -23.096 14.157 29.678 1.00 81.50 82 VAL A O 1
ATOM 651 N N . PHE A 1 83 ? -22.409 12.164 28.889 1.00 85.81 83 PHE A N 1
ATOM 652 C CA . PHE A 1 83 ? -21.012 12.251 29.286 1.00 85.81 83 PHE A CA 1
ATOM 653 C C . PHE A 1 83 ? -20.124 12.231 28.040 1.00 85.81 83 PHE A C 1
ATOM 655 O O . PHE A 1 83 ? -19.455 11.231 27.773 1.00 85.81 83 PHE A O 1
ATOM 662 N N . PRO A 1 84 ? -20.115 13.300 27.230 1.00 79.69 84 PRO A N 1
ATOM 663 C CA . PRO A 1 84 ? -19.474 13.245 25.924 1.00 79.69 84 PRO A CA 1
ATOM 664 C C . PRO A 1 84 ? -17.943 13.073 25.967 1.00 79.69 84 PRO A C 1
ATOM 666 O O . PRO A 1 84 ? -17.313 12.595 25.023 1.00 79.69 84 PRO A O 1
ATOM 669 N N . ASP A 1 85 ? -17.325 13.417 27.092 1.00 81.38 85 ASP A N 1
ATOM 670 C CA . ASP A 1 85 ? -15.877 13.372 27.303 1.00 81.38 85 ASP A CA 1
ATOM 671 C C . ASP A 1 85 ? -15.410 12.000 27.806 1.00 81.38 85 ASP A C 1
ATOM 673 O O . ASP A 1 85 ? -14.212 11.709 27.808 1.00 81.38 85 ASP A O 1
ATOM 677 N N . CYS A 1 86 ? -16.341 11.118 28.195 1.00 83.56 86 CYS A N 1
ATOM 678 C CA . CYS A 1 86 ? -16.011 9.870 28.880 1.00 83.56 86 CYS A CA 1
ATOM 679 C C . CYS A 1 86 ? -15.201 8.875 28.035 1.00 83.56 86 CYS A C 1
ATOM 681 O O . CYS A 1 86 ? -14.644 7.931 28.592 1.00 83.56 86 CYS A O 1
ATOM 683 N N . LEU A 1 87 ? -15.120 9.070 26.714 1.00 80.50 87 LEU A N 1
ATOM 684 C CA . LEU A 1 87 ? -14.307 8.254 25.807 1.00 80.50 87 LEU A CA 1
ATOM 685 C C . LEU A 1 87 ? -12.914 8.820 25.540 1.00 80.50 87 LEU A C 1
ATOM 687 O O . LEU A 1 87 ? -11.987 8.038 25.336 1.00 80.50 87 LEU A O 1
ATOM 691 N N . ILE A 1 88 ? -12.761 10.147 25.526 1.00 74.25 88 ILE A N 1
ATOM 692 C CA . ILE A 1 88 ? -11.534 10.824 25.066 1.00 74.25 88 ILE A CA 1
ATOM 693 C C . ILE A 1 88 ? -10.351 10.424 25.947 1.00 74.25 88 ILE A C 1
ATOM 695 O O . ILE A 1 88 ? -9.288 10.066 25.451 1.00 74.25 88 ILE A O 1
ATOM 699 N N . TYR A 1 89 ? -10.588 10.362 27.254 1.00 73.62 89 TYR A N 1
ATOM 700 C CA . TYR A 1 89 ? -9.582 10.013 28.256 1.00 73.62 89 TYR A CA 1
ATOM 701 C C . TYR A 1 89 ? -9.801 8.608 28.830 1.00 73.62 89 TYR A C 1
ATOM 703 O O . TYR A 1 89 ? -9.431 8.328 29.973 1.00 73.62 89 TYR A O 1
ATOM 711 N N . ASN A 1 90 ? -10.453 7.719 28.067 1.00 78.31 90 ASN A N 1
ATOM 712 C CA . ASN A 1 90 ? -10.718 6.341 28.484 1.00 78.31 90 ASN A CA 1
ATOM 713 C C . ASN A 1 90 ? -10.549 5.305 27.355 1.00 78.31 90 ASN A C 1
ATOM 715 O O . ASN A 1 90 ? -11.496 4.578 27.025 1.00 78.31 90 ASN A O 1
ATOM 719 N N . PRO A 1 91 ? -9.327 5.150 26.807 1.00 77.88 91 PRO A N 1
ATOM 720 C CA . PRO A 1 91 ? -9.008 4.029 25.924 1.00 77.88 91 PRO A CA 1
ATOM 721 C C . PRO A 1 91 ? -9.464 2.655 26.469 1.00 77.88 91 PRO A C 1
ATOM 723 O O . PRO A 1 91 ? -9.976 1.849 25.685 1.00 77.88 91 PRO A O 1
ATOM 726 N N . PRO A 1 92 ? -9.359 2.356 27.788 1.00 83.50 92 PRO A N 1
ATOM 727 C CA . PRO A 1 92 ? -9.854 1.097 28.346 1.00 83.50 92 PRO A CA 1
ATOM 728 C C . PRO A 1 92 ? -11.337 0.823 28.082 1.00 83.50 92 PRO A C 1
ATOM 730 O O . PRO A 1 92 ? -11.675 -0.317 27.763 1.00 83.50 92 PRO A O 1
ATOM 733 N N . ALA A 1 93 ? -12.216 1.830 28.155 1.00 83.62 93 ALA A N 1
ATOM 734 C CA . ALA A 1 93 ? -13.635 1.656 27.837 1.00 83.62 93 ALA A CA 1
ATOM 735 C C . ALA A 1 93 ? -13.838 1.244 26.373 1.00 83.62 93 ALA A C 1
ATOM 737 O O . ALA A 1 93 ? -14.606 0.325 26.091 1.00 83.62 93 ALA A O 1
ATOM 738 N N . PHE A 1 94 ? -13.097 1.836 25.436 1.00 81.69 94 PHE A N 1
ATOM 739 C CA . PHE A 1 94 ? -13.161 1.421 24.035 1.00 81.69 94 PHE A CA 1
ATOM 740 C C . PHE A 1 94 ? -12.723 -0.039 23.836 1.00 81.69 94 PHE A C 1
ATOM 742 O O . PHE A 1 94 ? -13.408 -0.822 23.170 1.00 81.69 94 PHE A O 1
ATOM 749 N N . PHE A 1 95 ? -11.612 -0.451 24.454 1.00 82.44 95 PHE A N 1
ATOM 750 C CA . PHE A 1 95 ? -11.152 -1.841 24.374 1.00 82.44 95 PHE A CA 1
ATOM 751 C C . PHE A 1 95 ? -12.107 -2.821 25.065 1.00 82.44 95 PHE A C 1
ATOM 753 O O . PHE A 1 95 ? -12.306 -3.938 24.583 1.00 82.44 95 PHE A O 1
ATOM 760 N N . MET A 1 96 ? -12.738 -2.401 26.160 1.00 84.38 96 MET A N 1
ATOM 761 C CA . MET A 1 96 ? -13.787 -3.156 26.837 1.00 84.38 96 MET A CA 1
ATOM 762 C C . MET A 1 96 ? -14.994 -3.348 25.916 1.00 84.38 96 MET A C 1
ATOM 764 O O . MET A 1 96 ? -15.456 -4.477 25.747 1.00 84.38 96 MET A O 1
ATOM 768 N N . ALA A 1 97 ? -15.436 -2.294 25.227 1.00 83.12 97 ALA A N 1
ATOM 769 C CA . ALA A 1 97 ? -16.488 -2.407 24.227 1.00 83.12 97 ALA A CA 1
ATOM 770 C C . ALA A 1 97 ? -16.104 -3.388 23.110 1.00 83.12 97 ALA A C 1
ATOM 772 O O . ALA A 1 97 ? -16.881 -4.283 22.781 1.00 83.12 97 ALA A O 1
ATOM 773 N N . CYS A 1 98 ? -14.877 -3.305 22.586 1.00 80.19 98 CYS A N 1
ATOM 774 C CA . CYS A 1 98 ? -14.394 -4.234 21.559 1.00 80.19 98 CYS A CA 1
ATOM 775 C C . CYS A 1 98 ? -14.399 -5.697 22.035 1.00 80.19 98 CYS A C 1
ATOM 777 O O . CYS A 1 98 ? -14.694 -6.610 21.258 1.00 80.19 98 CYS A O 1
ATOM 779 N N . ARG A 1 99 ? -14.102 -5.933 23.319 1.00 83.06 99 ARG A N 1
ATOM 780 C CA . ARG A 1 99 ? -14.095 -7.269 23.926 1.00 83.06 99 ARG A CA 1
ATOM 781 C C . ARG A 1 99 ? -15.502 -7.829 24.130 1.00 83.06 99 ARG A C 1
ATOM 783 O O . ARG A 1 99 ? -15.710 -9.010 23.844 1.00 83.06 99 ARG A O 1
ATOM 790 N N . HIS A 1 100 ? -16.423 -7.018 24.649 1.00 84.00 100 HIS A N 1
ATOM 791 C CA . HIS A 1 100 ? -17.748 -7.463 25.091 1.00 84.00 100 HIS A CA 1
ATOM 792 C C . HIS A 1 100 ? -18.820 -7.385 23.994 1.00 84.00 100 HIS A C 1
ATOM 794 O O . HIS A 1 100 ? -19.733 -8.203 23.991 1.00 84.00 100 HIS A O 1
ATOM 800 N N . TYR A 1 101 ? -18.671 -6.500 23.004 1.00 82.06 101 TYR A N 1
ATOM 801 C CA . TYR A 1 101 ? -19.658 -6.270 21.937 1.00 82.06 101 TYR A CA 1
ATOM 802 C C . TYR A 1 101 ? -19.187 -6.779 20.570 1.00 82.06 101 TYR A C 1
ATOM 804 O O . TYR A 1 101 ? -19.435 -6.159 19.538 1.00 82.06 101 TYR A O 1
ATOM 812 N N . LYS A 1 102 ? -18.525 -7.943 20.528 1.00 77.06 102 LYS A N 1
ATOM 813 C CA . LYS A 1 102 ? -18.000 -8.520 19.273 1.00 77.06 102 LYS A CA 1
ATOM 814 C C . LYS A 1 102 ? -19.065 -8.687 18.181 1.00 77.06 102 LYS A C 1
ATOM 816 O O . LYS A 1 102 ? -18.746 -8.555 17.004 1.00 77.06 102 LYS A O 1
ATOM 821 N N . THR A 1 103 ? -20.303 -8.997 18.567 1.00 78.62 103 THR A N 1
ATOM 822 C CA . THR A 1 103 ? -21.440 -9.221 17.659 1.00 78.62 103 THR A CA 1
ATOM 823 C C . THR A 1 103 ? -22.270 -7.964 17.400 1.00 78.62 103 THR A C 1
ATOM 825 O O . THR A 1 103 ? -22.975 -7.909 16.397 1.00 78.62 103 THR A O 1
ATOM 828 N N . ASN A 1 104 ? -22.184 -6.949 18.264 1.00 82.06 104 ASN A N 1
ATOM 829 C CA . ASN A 1 104 ? -22.992 -5.736 18.175 1.00 82.06 104 ASN A CA 1
ATOM 830 C C . ASN A 1 104 ? -22.127 -4.545 17.742 1.00 82.06 104 ASN A C 1
ATOM 832 O O . ASN A 1 104 ? -21.712 -3.713 18.548 1.00 82.06 104 ASN A O 1
ATOM 836 N N . GLN A 1 105 ? -21.861 -4.478 16.435 1.00 80.12 105 GLN A N 1
ATOM 837 C CA . GLN A 1 105 ? -21.014 -3.444 15.832 1.00 80.12 105 GLN A CA 1
ATOM 838 C C . GLN A 1 105 ? -21.577 -2.029 16.009 1.00 80.12 105 GLN A C 1
ATOM 840 O O . GLN A 1 105 ? -20.803 -1.075 16.026 1.00 80.12 105 GLN A O 1
ATOM 845 N N . ASN A 1 106 ? -22.893 -1.884 16.193 1.00 83.69 106 ASN A N 1
ATOM 846 C CA . ASN A 1 106 ? -23.530 -0.577 16.344 1.00 83.69 106 ASN A CA 1
ATOM 847 C C . ASN A 1 106 ? -23.015 0.170 17.578 1.00 83.69 106 ASN A C 1
ATOM 849 O O . ASN A 1 106 ? -22.805 1.373 17.501 1.00 83.69 106 ASN A O 1
ATOM 853 N N . VAL A 1 107 ? -22.725 -0.536 18.678 1.00 86.00 107 VAL A N 1
ATOM 854 C CA . VAL A 1 107 ? -22.158 0.082 19.890 1.00 86.00 107 VAL A CA 1
ATOM 855 C C . VAL A 1 107 ? -20.797 0.705 19.590 1.00 86.00 107 VAL A C 1
ATOM 857 O O . VAL A 1 107 ? -20.545 1.853 19.943 1.00 86.00 107 VAL A O 1
ATOM 860 N N . LEU A 1 108 ? -19.942 -0.018 18.865 1.00 81.94 108 LEU A N 1
ATOM 861 C CA . LEU A 1 108 ? -18.618 0.463 18.477 1.00 81.94 108 LEU A CA 1
ATOM 862 C C . LEU A 1 108 ? -18.705 1.628 17.491 1.00 81.94 108 LEU A C 1
ATOM 864 O O . LEU A 1 108 ? -18.026 2.630 17.678 1.00 81.94 108 LEU A O 1
ATOM 868 N N . VAL A 1 109 ? -19.571 1.524 16.478 1.00 81.62 109 VAL A N 1
ATOM 869 C CA . VAL A 1 109 ? -19.841 2.608 15.520 1.00 81.62 109 VAL A CA 1
ATOM 870 C C . VAL A 1 109 ? -20.290 3.867 16.257 1.00 81.62 109 VAL A C 1
ATOM 872 O O . VAL A 1 109 ? -19.760 4.943 15.994 1.00 81.62 109 VAL A O 1
ATOM 875 N N . THR A 1 110 ? -21.233 3.745 17.193 1.00 86.62 110 THR A N 1
ATOM 876 C CA . THR A 1 110 ? -21.729 4.866 17.996 1.00 86.62 110 THR A CA 1
ATOM 877 C C . THR A 1 110 ? -20.615 5.474 18.843 1.00 86.62 110 THR A C 1
ATOM 879 O O . THR A 1 110 ? -20.428 6.687 18.792 1.00 86.62 110 THR A O 1
ATOM 882 N N . MET A 1 111 ? -19.835 4.662 19.565 1.00 86.06 111 MET A N 1
ATOM 883 C CA . MET A 1 111 ? -18.709 5.154 20.370 1.00 86.06 111 MET A CA 1
ATOM 884 C C . MET A 1 111 ? -17.684 5.905 19.514 1.00 86.06 111 MET A C 1
ATOM 886 O O . MET A 1 111 ? -17.251 6.992 19.880 1.00 86.06 111 MET A O 1
ATOM 890 N N . VAL A 1 112 ? -17.339 5.372 18.341 1.00 82.19 112 VAL A N 1
ATOM 891 C CA . VAL A 1 112 ? -16.355 5.991 17.443 1.00 82.19 112 VAL A CA 1
ATOM 892 C C . VAL A 1 112 ? -16.896 7.274 16.821 1.00 82.19 112 VAL A C 1
ATOM 894 O O . VAL A 1 112 ? -16.199 8.286 16.820 1.00 82.19 112 VAL A O 1
ATOM 897 N N . LYS A 1 113 ? -18.149 7.275 16.343 1.00 83.44 113 LYS A N 1
ATOM 898 C CA . LYS A 1 113 ? -18.819 8.496 15.863 1.00 83.44 113 LYS A CA 1
ATOM 899 C C . LYS A 1 113 ? -18.812 9.568 16.935 1.00 83.44 113 LYS A C 1
ATOM 901 O O . LYS A 1 113 ? -18.516 10.716 16.632 1.00 83.44 113 LYS A O 1
ATOM 906 N N . HIS A 1 114 ? -19.102 9.183 18.172 1.00 84.25 114 HIS A N 1
ATOM 907 C CA . HIS A 1 114 ? -19.104 10.096 19.295 1.00 84.25 114 HIS A CA 1
ATOM 908 C C . HIS A 1 114 ? -17.716 10.718 19.510 1.00 84.25 114 HIS A C 1
ATOM 910 O O . HIS A 1 114 ? -17.594 11.941 19.462 1.00 84.25 114 HIS A O 1
ATOM 916 N N . SER A 1 115 ? -16.662 9.896 19.613 1.00 81.12 115 SER A N 1
ATOM 917 C CA . SER A 1 115 ? -15.275 10.367 19.754 1.00 81.12 115 SER A CA 1
ATOM 918 C C . SER A 1 115 ? -14.821 11.295 18.623 1.00 81.12 115 SER A C 1
ATOM 920 O O . SER A 1 115 ? -14.047 12.212 18.867 1.00 81.12 115 SER A O 1
ATOM 922 N N . LEU A 1 116 ? -15.295 11.069 17.395 1.00 77.38 116 LEU A N 1
ATOM 923 C CA . LEU A 1 116 ? -14.885 11.831 16.209 1.00 77.38 116 LEU A CA 1
ATOM 924 C C . LEU A 1 116 ? -15.770 13.049 15.908 1.00 77.38 116 LEU A C 1
ATOM 926 O O . LEU A 1 116 ? -15.376 13.911 15.131 1.00 77.38 116 LEU A O 1
ATOM 930 N N . SER A 1 117 ? -16.973 13.124 16.481 1.00 80.25 117 SER A N 1
ATOM 931 C CA . SER A 1 117 ? -17.943 14.197 16.208 1.00 80.25 117 SER A CA 1
ATOM 932 C C . SER A 1 117 ? -17.582 15.547 16.832 1.00 80.25 117 SER A C 1
ATOM 934 O O . SER A 1 117 ? -18.262 16.538 16.570 1.00 80.25 117 SER A O 1
ATOM 936 N N . ARG A 1 118 ? -16.523 15.609 17.647 1.00 75.62 118 ARG A N 1
ATOM 937 C CA . ARG A 1 118 ? -16.104 16.831 18.330 1.00 75.62 118 ARG A CA 1
ATOM 938 C C . ARG A 1 118 ? -15.198 17.694 17.442 1.00 75.62 118 ARG A C 1
ATOM 940 O O . ARG A 1 118 ? -14.100 17.260 17.109 1.00 75.62 118 ARG A O 1
ATOM 947 N N . PRO A 1 119 ? -15.629 18.917 17.082 1.00 57.28 119 PRO A N 1
ATOM 948 C CA . PRO A 1 119 ? -14.922 19.763 16.121 1.00 57.28 119 PRO A CA 1
ATOM 949 C C . PRO A 1 119 ? -13.688 20.494 16.684 1.00 57.28 119 PRO A C 1
ATOM 951 O O . PRO A 1 119 ? -12.879 20.963 15.889 1.00 57.28 119 PRO A O 1
ATOM 954 N N . ASP A 1 120 ? -13.522 20.584 18.011 1.00 62.97 120 ASP A N 1
ATOM 955 C CA . ASP A 1 120 ? -12.628 21.585 18.632 1.00 62.97 120 ASP A CA 1
ATOM 956 C C . ASP A 1 120 ? -11.373 21.053 19.335 1.00 62.97 120 ASP A C 1
ATOM 958 O O . ASP A 1 120 ? -10.563 21.838 19.825 1.00 62.97 120 ASP A O 1
ATOM 962 N N . SER A 1 121 ? -11.142 19.746 19.392 1.00 54.00 121 SER A N 1
ATOM 963 C CA . SER A 1 121 ? -9.942 19.243 20.060 1.00 54.00 121 SER A CA 1
ATOM 964 C C . SER A 1 121 ? -8.768 19.204 19.086 1.00 54.00 121 SER A C 1
ATOM 966 O O . SER A 1 121 ? -8.514 18.183 18.440 1.00 54.00 121 SER A O 1
ATOM 968 N N . SER A 1 122 ? -7.993 20.293 19.055 1.00 60.59 122 SER A N 1
ATOM 969 C CA . SER A 1 122 ? -6.586 20.277 18.617 1.00 60.59 122 SER A CA 1
ATOM 970 C C . SER A 1 122 ? -5.769 19.163 19.291 1.00 60.59 122 SER A C 1
ATOM 972 O O . SER A 1 122 ? -4.738 18.760 18.759 1.00 60.59 122 SER A O 1
ATOM 974 N N . ASP A 1 123 ? -6.282 18.636 20.407 1.00 60.03 123 ASP A N 1
ATOM 975 C CA . ASP A 1 123 ? -5.726 17.546 21.205 1.00 60.03 123 ASP A CA 1
ATOM 976 C C . ASP A 1 123 ? -6.491 16.217 21.074 1.00 60.03 123 ASP A C 1
ATOM 978 O O . ASP A 1 123 ? -6.290 15.319 21.889 1.00 60.03 123 ASP A O 1
ATOM 982 N N . SER A 1 124 ? -7.372 16.043 20.073 1.00 56.62 124 SER A N 1
ATOM 983 C CA . SER A 1 124 ? -7.975 14.718 19.844 1.00 56.62 124 SER A CA 1
ATOM 984 C C . SER A 1 124 ? -6.894 13.739 19.410 1.00 56.62 124 SER A C 1
ATOM 986 O O . SER A 1 124 ? -6.481 13.682 18.250 1.00 56.62 124 SER A O 1
ATOM 988 N N . GLU A 1 125 ? -6.430 12.941 20.366 1.00 63.50 125 GLU A N 1
ATOM 989 C CA . GLU A 1 125 ? -5.618 11.770 20.100 1.00 63.50 125 GLU A CA 1
ATOM 990 C C . GLU A 1 125 ? -6.413 10.831 19.194 1.00 63.50 125 GLU A C 1
ATOM 992 O O . GLU A 1 125 ? -7.346 10.140 19.596 1.00 63.50 125 GLU A O 1
ATOM 997 N N . CYS A 1 126 ? -6.049 10.856 17.919 1.00 62.34 126 CYS A N 1
ATOM 998 C CA . CYS A 1 126 ? -6.636 10.045 16.872 1.00 62.34 126 CYS A CA 1
ATOM 999 C C . CYS A 1 126 ? -6.532 8.553 17.286 1.00 62.34 126 CYS A C 1
ATOM 1001 O O . CYS A 1 126 ? -5.412 8.030 17.338 1.00 62.34 126 CYS A O 1
ATOM 1003 N N . PRO A 1 127 ? -7.646 7.833 17.556 1.00 69.00 127 PRO A N 1
ATOM 1004 C CA . PRO A 1 127 ? -7.642 6.476 18.135 1.00 69.00 127 PRO A CA 1
ATOM 1005 C C . PRO A 1 127 ? -7.175 5.389 17.150 1.00 69.00 127 PRO A C 1
ATOM 1007 O O . PRO A 1 127 ? -7.305 4.190 17.381 1.00 69.00 127 PRO A O 1
ATOM 1010 N N . PHE A 1 128 ? -6.623 5.786 16.011 1.00 74.12 128 PHE A N 1
ATOM 1011 C CA . PHE A 1 128 ? -6.289 4.927 14.881 1.00 74.12 128 PHE A CA 1
ATOM 1012 C C . PHE A 1 128 ? -5.239 3.866 15.190 1.00 74.12 128 PHE A C 1
ATOM 1014 O O . PHE A 1 128 ? -5.394 2.740 14.713 1.00 74.12 128 PHE A O 1
ATOM 1021 N N . PRO A 1 129 ? -4.224 4.126 16.033 1.00 80.25 129 PRO A N 1
ATOM 1022 C CA . PRO A 1 129 ? -3.315 3.072 16.464 1.00 80.25 129 PRO A CA 1
ATOM 1023 C C . PRO A 1 129 ? -4.025 1.935 17.206 1.00 80.25 129 PRO A C 1
ATOM 1025 O O . PRO A 1 129 ? -3.537 0.807 17.186 1.00 80.25 129 PRO A O 1
ATOM 1028 N N . TRP A 1 130 ? -5.207 2.172 17.791 1.00 83.00 130 TRP A N 1
ATOM 1029 C CA . TRP A 1 130 ? -5.979 1.119 18.454 1.00 83.00 130 TRP A CA 1
ATOM 1030 C C . TRP A 1 130 ? -6.471 0.061 17.471 1.00 83.00 130 TRP A C 1
ATOM 1032 O O . TRP A 1 130 ? -6.613 -1.091 17.875 1.00 83.00 130 TRP A O 1
ATOM 1042 N N . ILE A 1 131 ? -6.637 0.390 16.181 1.00 85.31 131 ILE A N 1
ATOM 1043 C CA . ILE A 1 131 ? -6.953 -0.593 15.131 1.00 85.31 131 ILE A CA 1
ATOM 1044 C C . ILE A 1 131 ? -5.948 -1.752 15.162 1.00 85.31 131 ILE A C 1
ATOM 1046 O O . ILE A 1 131 ? -6.329 -2.904 14.947 1.00 85.31 131 ILE A O 1
ATOM 1050 N N . LEU A 1 132 ? -4.682 -1.475 15.485 1.00 85.81 132 LEU A N 1
ATOM 1051 C CA . LEU A 1 132 ? -3.622 -2.482 15.524 1.00 85.81 132 LEU A CA 1
ATOM 1052 C C . LEU A 1 132 ? -3.724 -3.433 16.718 1.00 85.81 132 LEU A C 1
ATOM 1054 O O . LEU A 1 132 ? -3.167 -4.522 16.659 1.00 85.81 132 LEU A O 1
ATOM 1058 N N . SER A 1 133 ? -4.456 -3.061 17.770 1.00 85.94 133 SER A N 1
ATOM 1059 C CA . SER A 1 133 ? -4.627 -3.890 18.964 1.00 85.94 133 SER A CA 1
ATOM 1060 C C . SER A 1 133 ? -5.367 -5.185 18.642 1.00 85.94 133 SER A C 1
ATOM 1062 O O . SER A 1 133 ? -6.419 -5.163 17.997 1.00 85.94 133 SER A O 1
ATOM 1064 N N . ASP A 1 134 ? -4.883 -6.315 19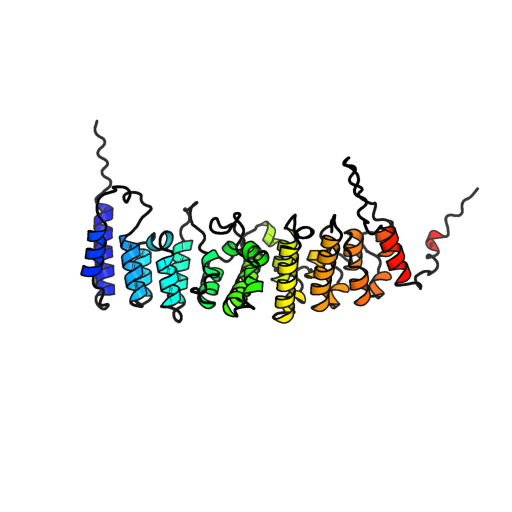.157 1.00 84.56 134 ASP A N 1
ATOM 1065 C CA . ASP A 1 134 ? -5.557 -7.617 19.044 1.00 84.56 134 ASP A CA 1
ATOM 1066 C C . ASP A 1 134 ? -6.953 -7.632 19.689 1.00 84.56 134 ASP A C 1
ATOM 1068 O O . ASP A 1 134 ? -7.785 -8.477 19.360 1.00 84.56 134 ASP A O 1
ATOM 1072 N N . LE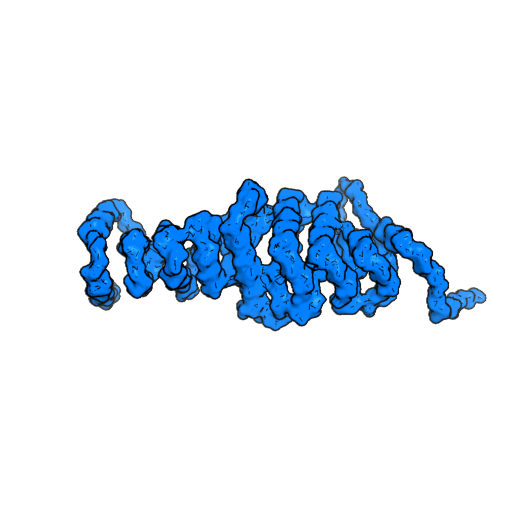U A 1 135 ? -7.237 -6.672 20.577 1.00 82.06 135 LEU A N 1
ATOM 1073 C CA . LEU A 1 135 ? -8.549 -6.509 21.203 1.00 82.06 135 LEU A CA 1
ATOM 1074 C C . LEU A 1 135 ? -9.595 -5.932 20.242 1.00 82.06 135 LEU A C 1
ATOM 1076 O O . LEU A 1 135 ? -10.787 -6.166 20.430 1.00 82.06 135 LEU A O 1
ATOM 1080 N N . VAL A 1 136 ? -9.167 -5.198 19.213 1.00 83.38 136 VAL A N 1
ATOM 1081 C CA . VAL A 1 136 ? -10.061 -4.624 18.202 1.00 83.38 136 VAL A CA 1
ATOM 1082 C C . VAL A 1 136 ? -10.329 -5.682 17.138 1.00 83.38 136 VAL A C 1
ATOM 1084 O O . VAL A 1 136 ? -9.405 -6.200 16.517 1.00 83.38 136 VAL A O 1
ATOM 1087 N N . THR A 1 137 ? -11.591 -6.039 16.911 1.00 85.62 137 THR A N 1
ATOM 1088 C CA . THR A 1 137 ? -11.954 -7.011 15.867 1.00 85.62 137 THR A CA 1
ATOM 1089 C C . THR A 1 137 ? -11.808 -6.400 14.467 1.00 85.62 137 THR A C 1
ATOM 1091 O O . THR A 1 137 ? -11.722 -5.183 14.311 1.00 85.62 137 THR A O 1
ATOM 1094 N N . VAL A 1 138 ? -11.798 -7.228 13.416 1.00 87.06 138 VAL A N 1
ATOM 1095 C CA . VAL A 1 138 ? -11.806 -6.737 12.021 1.00 87.06 138 VAL A CA 1
ATOM 1096 C C . VAL A 1 138 ? -13.024 -5.848 11.760 1.00 87.06 138 VAL A C 1
ATOM 1098 O O . VAL A 1 138 ? -12.894 -4.777 11.180 1.00 87.06 138 VAL A O 1
ATOM 1101 N N . SER A 1 139 ? -14.192 -6.259 12.247 1.00 81.19 139 SER A N 1
ATOM 1102 C CA . SER A 1 139 ? -15.430 -5.490 12.138 1.00 81.19 139 SER A CA 1
ATOM 1103 C C . SER A 1 139 ? -15.373 -4.144 12.856 1.00 81.19 139 SER A C 1
ATOM 1105 O O . SER A 1 139 ? -15.841 -3.144 12.325 1.00 81.19 139 SER A O 1
ATOM 1107 N N . ALA A 1 140 ? -14.771 -4.103 14.047 1.00 81.31 140 ALA A N 1
ATOM 1108 C CA . ALA A 1 140 ? -14.555 -2.861 14.780 1.00 81.31 140 ALA A CA 1
ATOM 1109 C C . ALA A 1 140 ? -13.624 -1.914 14.009 1.00 81.31 140 ALA A C 1
ATOM 1111 O O . ALA A 1 140 ? -13.913 -0.730 13.873 1.00 81.31 140 ALA A O 1
ATOM 1112 N N . ALA A 1 141 ? -12.532 -2.450 13.455 1.00 87.88 141 ALA A N 1
ATOM 1113 C CA . ALA A 1 141 ? -11.624 -1.687 12.608 1.00 87.88 141 ALA A CA 1
ATOM 1114 C C . ALA A 1 141 ? -12.334 -1.143 11.359 1.00 87.88 141 ALA A C 1
ATOM 1116 O O . ALA A 1 141 ? -12.166 0.026 11.035 1.00 87.88 141 ALA A O 1
ATOM 1117 N N . GLN A 1 142 ? -13.155 -1.959 10.691 1.00 87.69 142 GLN A N 1
ATOM 1118 C CA . GLN A 1 142 ? -13.955 -1.528 9.544 1.00 87.69 142 GLN A CA 1
ATOM 1119 C C . GLN A 1 142 ? -14.892 -0.374 9.919 1.00 87.69 142 GLN A C 1
ATOM 1121 O O . GLN A 1 142 ? -14.876 0.650 9.249 1.00 87.69 142 GLN A O 1
ATOM 1126 N N . ALA A 1 143 ? -15.637 -0.502 11.020 1.00 82.81 143 ALA A N 1
ATOM 1127 C CA . ALA A 1 143 ? -16.515 0.551 11.520 1.00 82.81 143 ALA A CA 1
ATOM 1128 C C . ALA A 1 143 ? -15.766 1.871 11.770 1.00 82.81 143 ALA A C 1
ATOM 1130 O O . ALA A 1 143 ? -16.228 2.928 11.347 1.00 82.81 143 ALA A O 1
ATOM 1131 N N . ILE A 1 144 ? -14.592 1.814 12.413 1.00 83.88 144 ILE A N 1
ATOM 1132 C CA . ILE A 1 144 ? -13.753 3.002 12.646 1.00 83.88 144 ILE A CA 1
ATOM 1133 C C . ILE A 1 144 ? -13.372 3.666 11.321 1.00 83.88 144 ILE A C 1
ATOM 1135 O O . ILE A 1 144 ? -13.497 4.879 11.152 1.00 83.88 144 ILE A O 1
ATOM 1139 N N . LEU A 1 145 ? -12.919 2.850 10.376 1.00 87.19 145 LEU A N 1
ATOM 1140 C CA . LEU A 1 145 ? -12.423 3.293 9.085 1.00 87.19 145 LEU A CA 1
ATOM 1141 C C . LEU A 1 145 ? -13.525 3.819 8.155 1.00 87.19 145 LEU A C 1
ATOM 1143 O O . LEU A 1 145 ? -13.253 4.693 7.341 1.00 87.19 145 LEU A O 1
ATOM 1147 N N . GLU A 1 146 ? -14.761 3.339 8.280 1.00 84.69 146 GLU A N 1
ATOM 1148 C CA . GLU A 1 146 ? -15.915 3.873 7.546 1.00 84.69 146 GLU A CA 1
ATOM 1149 C C . GLU A 1 146 ? -16.312 5.274 8.028 1.00 84.69 146 GLU A C 1
ATOM 1151 O O . GLU A 1 146 ? -16.753 6.097 7.228 1.00 84.69 146 GLU A O 1
ATOM 1156 N N . ILE A 1 147 ? -16.141 5.562 9.323 1.00 81.88 147 ILE A N 1
ATOM 1157 C CA . ILE A 1 147 ? -16.500 6.861 9.909 1.00 81.88 147 ILE A CA 1
ATOM 1158 C C . ILE A 1 147 ? -15.428 7.913 9.608 1.00 81.88 147 ILE A C 1
ATOM 1160 O O . ILE A 1 147 ? -15.758 9.056 9.295 1.00 81.88 147 ILE A O 1
ATOM 1164 N N . TYR A 1 148 ? -14.151 7.544 9.713 1.00 82.38 148 TYR A N 1
ATOM 1165 C CA . TYR A 1 148 ? -13.039 8.485 9.558 1.00 82.38 148 TYR A CA 1
ATOM 1166 C C . TYR A 1 148 ? -11.878 7.827 8.815 1.00 82.38 148 TYR A C 1
ATOM 1168 O O . TYR A 1 148 ? -10.832 7.524 9.389 1.00 82.38 148 TYR A O 1
ATOM 1176 N N . PRO A 1 149 ? -12.039 7.579 7.507 1.00 85.88 149 PRO A N 1
ATOM 1177 C CA . PRO A 1 149 ? -11.010 6.910 6.726 1.00 85.88 149 PRO A CA 1
ATOM 1178 C C . PRO A 1 149 ? -9.698 7.714 6.717 1.00 85.88 149 PRO A C 1
ATOM 1180 O O . PRO A 1 149 ? -8.618 7.124 6.681 1.00 85.88 149 PRO A O 1
ATOM 1183 N N . GLN A 1 150 ? -9.756 9.052 6.786 1.00 83.50 150 GLN A N 1
ATOM 1184 C CA . GLN A 1 150 ? -8.598 9.956 6.687 1.00 83.50 150 GLN A CA 1
ATOM 1185 C C . GLN A 1 150 ? -7.568 9.772 7.800 1.00 83.50 150 GLN A C 1
ATOM 1187 O O . GLN A 1 150 ? -6.379 9.971 7.545 1.00 83.50 150 GLN A O 1
ATOM 1192 N N . GLY A 1 151 ? -7.980 9.259 8.962 1.00 83.50 151 GLY A N 1
ATOM 1193 C CA . GLY A 1 151 ? -7.084 9.005 10.091 1.00 83.50 151 GLY A CA 1
ATOM 1194 C C . GLY A 1 151 ? -5.949 8.031 9.772 1.00 83.50 151 GLY A C 1
ATOM 1195 O O . GLY A 1 151 ? -4.906 8.065 10.418 1.00 83.50 151 GLY A O 1
ATOM 1196 N N . VAL A 1 152 ? -6.078 7.202 8.726 1.00 88.81 152 VAL A N 1
ATOM 1197 C CA . VAL A 1 152 ? -4.986 6.303 8.310 1.00 88.81 152 VAL A CA 1
ATOM 1198 C C . VAL A 1 152 ? -3.816 7.015 7.628 1.00 88.81 152 VAL A C 1
ATOM 1200 O O . VAL A 1 152 ? -2.714 6.463 7.580 1.00 88.81 152 VAL A O 1
ATOM 1203 N N . LEU A 1 153 ? -4.059 8.211 7.082 1.00 88.75 153 LEU A N 1
ATOM 1204 C CA . LEU A 1 153 ? -3.081 9.055 6.388 1.00 88.75 153 LEU A CA 1
ATOM 1205 C C . LEU A 1 153 ? -2.685 10.292 7.205 1.00 88.75 153 LEU A C 1
ATOM 1207 O O . LEU A 1 153 ? -1.817 11.050 6.772 1.00 88.75 153 LEU A O 1
ATOM 1211 N N . GLU A 1 154 ? -3.300 10.500 8.366 1.00 87.81 154 GLU A N 1
ATOM 1212 C CA . GLU A 1 154 ? -2.975 11.598 9.268 1.00 87.81 154 GLU A CA 1
ATOM 1213 C C . GLU A 1 154 ? -1.853 11.187 10.236 1.00 87.81 154 GLU A C 1
ATOM 1215 O O . GLU A 1 154 ? -1.837 10.055 10.732 1.00 87.81 154 GLU A O 1
ATOM 1220 N N . PRO A 1 155 ? -0.869 12.070 10.488 1.00 89.00 155 PRO A N 1
ATOM 1221 C CA . PRO A 1 155 ? 0.132 11.863 11.527 1.00 89.00 155 PRO A CA 1
ATOM 1222 C C . PRO A 1 155 ? -0.524 11.629 12.889 1.00 89.00 155 PRO A C 1
ATOM 1224 O O . PRO A 1 155 ? -1.361 12.422 13.313 1.00 89.00 155 PRO A O 1
ATOM 1227 N N . SER A 1 156 ? -0.114 10.582 13.604 1.00 86.19 156 SER A N 1
ATOM 1228 C CA . SER A 1 156 ? -0.600 10.322 14.962 1.00 86.19 156 SER A CA 1
ATOM 1229 C C . SER A 1 156 ? 0.501 10.596 15.993 1.00 86.19 156 SER A C 1
ATOM 1231 O O . SER A 1 156 ? 1.615 10.091 15.825 1.00 86.19 156 SER A O 1
ATOM 1233 N N . PRO A 1 157 ? 0.224 11.342 17.083 1.00 83.25 157 PRO A N 1
ATOM 1234 C CA . PRO A 1 157 ? 1.194 11.557 18.161 1.00 83.25 157 PRO A CA 1
ATOM 1235 C C . PRO A 1 157 ? 1.515 10.269 18.935 1.00 83.25 157 PRO A C 1
ATOM 1237 O O . PRO A 1 157 ? 2.588 10.157 19.519 1.00 83.25 157 PRO A O 1
ATOM 1240 N N . MET A 1 158 ? 0.613 9.284 18.894 1.00 82.50 158 MET A N 1
ATOM 1241 C CA . MET A 1 158 ? 0.765 7.973 19.530 1.00 82.50 158 MET A CA 1
ATOM 1242 C C . MET A 1 158 ? 1.707 7.036 18.761 1.00 82.50 158 MET A C 1
ATOM 1244 O O . MET A 1 158 ? 2.134 6.009 19.291 1.00 82.50 158 MET A O 1
ATOM 1248 N N . LEU A 1 159 ? 2.016 7.354 17.499 1.00 85.75 159 LEU A N 1
ATOM 1249 C CA . LEU A 1 159 ? 2.921 6.559 16.678 1.00 85.75 159 LEU A CA 1
ATOM 1250 C C . LEU A 1 159 ? 4.340 7.142 16.719 1.00 85.75 159 LEU A C 1
ATOM 1252 O O . LEU A 1 159 ? 4.518 8.363 16.633 1.00 85.75 159 LEU A O 1
ATOM 1256 N N . PRO A 1 160 ? 5.379 6.288 16.787 1.00 86.31 160 PRO A N 1
ATOM 1257 C CA . PRO A 1 160 ? 6.762 6.741 16.762 1.00 86.31 160 PRO A CA 1
ATOM 1258 C C . PRO A 1 160 ? 7.042 7.667 15.574 1.00 86.31 160 PRO A C 1
ATOM 1260 O O . PRO A 1 160 ? 6.707 7.359 14.426 1.00 86.31 160 PRO A O 1
ATOM 1263 N N . GLY A 1 161 ? 7.666 8.812 15.858 1.00 87.44 161 GLY A N 1
ATOM 1264 C CA . GLY A 1 161 ? 8.069 9.784 14.841 1.00 87.44 161 GLY A CA 1
ATOM 1265 C C . GLY A 1 161 ? 6.922 10.567 14.199 1.00 87.44 161 GLY A C 1
ATOM 1266 O O . GLY A 1 161 ? 7.122 11.089 13.106 1.00 87.44 161 GLY A O 1
ATOM 1267 N N . LYS A 1 162 ? 5.741 10.641 14.840 1.00 84.62 162 LYS A N 1
ATOM 1268 C CA . LYS A 1 162 ? 4.543 11.304 14.286 1.00 84.62 162 LYS A CA 1
ATOM 1269 C C . LYS A 1 162 ? 4.209 10.776 12.886 1.00 84.62 162 LYS A C 1
ATOM 1271 O O . LYS A 1 162 ? 3.932 11.529 11.956 1.00 84.62 162 LYS A O 1
ATOM 1276 N N . THR A 1 163 ? 4.319 9.463 12.723 1.00 89.81 163 THR A N 1
ATOM 1277 C CA . THR A 1 163 ? 4.041 8.786 11.457 1.00 89.81 163 THR A CA 1
ATOM 1278 C C . THR A 1 163 ? 2.541 8.559 11.287 1.00 89.81 163 THR A C 1
ATOM 1280 O O . THR A 1 163 ? 1.772 8.620 12.248 1.00 89.81 163 THR A O 1
ATOM 1283 N N . THR A 1 164 ? 2.105 8.334 10.048 1.00 91.44 164 THR A N 1
ATOM 1284 C CA . THR A 1 164 ? 0.725 7.902 9.784 1.00 91.44 164 THR A CA 1
ATOM 1285 C C . THR A 1 164 ? 0.569 6.425 10.136 1.00 91.44 164 THR A C 1
ATOM 1287 O O . THR A 1 164 ? 1.559 5.686 10.171 1.00 91.44 164 THR A O 1
ATOM 1290 N N . LEU A 1 165 ? -0.664 5.959 10.354 1.00 90.81 165 LEU A N 1
ATOM 1291 C CA . LEU A 1 165 ? -0.914 4.537 10.613 1.00 90.81 165 LEU A CA 1
ATOM 1292 C C . LEU A 1 165 ? -0.399 3.651 9.471 1.00 90.81 165 LEU A C 1
ATOM 1294 O O . LEU A 1 165 ? 0.208 2.606 9.715 1.00 90.81 165 LEU A O 1
ATOM 1298 N N . LEU A 1 166 ? -0.611 4.089 8.226 1.00 91.81 166 LEU A N 1
ATOM 1299 C CA . LEU A 1 166 ? -0.110 3.381 7.056 1.00 91.81 166 LEU A CA 1
ATOM 1300 C C . LEU A 1 166 ? 1.424 3.333 7.047 1.00 91.81 166 LEU A C 1
ATOM 1302 O O . LEU A 1 166 ? 1.985 2.260 6.850 1.00 91.81 166 LEU A O 1
ATOM 1306 N N . ASP A 1 167 ? 2.109 4.448 7.313 1.00 92.25 167 ASP A N 1
ATOM 1307 C CA . ASP A 1 167 ? 3.580 4.464 7.355 1.00 92.25 167 ASP A CA 1
ATOM 1308 C C . ASP A 1 167 ? 4.135 3.573 8.450 1.00 92.25 167 ASP A C 1
ATOM 1310 O O . ASP A 1 167 ? 5.117 2.865 8.232 1.00 92.25 167 ASP A O 1
ATOM 1314 N N . TYR A 1 168 ? 3.511 3.617 9.627 1.00 92.25 168 TYR A N 1
ATOM 1315 C CA . TYR A 1 168 ? 3.905 2.780 10.741 1.00 92.25 168 TYR A CA 1
ATOM 1316 C C . TYR A 1 168 ? 3.836 1.309 10.337 1.00 92.25 168 TYR A C 1
ATOM 1318 O O . TYR A 1 168 ? 4.827 0.602 10.477 1.00 92.25 168 TYR A O 1
ATOM 1326 N N . LEU A 1 169 ? 2.722 0.857 9.754 1.00 90.62 169 LEU A N 1
ATOM 1327 C CA . LEU A 1 169 ? 2.576 -0.529 9.307 1.00 90.62 169 LEU A CA 1
ATOM 1328 C C . LEU A 1 169 ? 3.550 -0.907 8.193 1.00 90.62 169 LEU A C 1
ATOM 1330 O O . LEU A 1 169 ? 4.158 -1.970 8.251 1.00 90.62 169 LEU A O 1
ATOM 1334 N N . VAL A 1 170 ? 3.719 -0.036 7.200 1.00 89.75 170 VAL A N 1
ATOM 1335 C CA . VAL A 1 170 ? 4.594 -0.281 6.047 1.00 89.75 170 VAL A CA 1
ATOM 1336 C C . VAL A 1 170 ? 6.065 -0.385 6.469 1.00 89.75 170 VAL A C 1
ATOM 1338 O O . VAL A 1 170 ? 6.813 -1.190 5.915 1.00 89.75 170 VAL A O 1
ATOM 1341 N N . ARG A 1 171 ? 6.489 0.401 7.466 1.00 89.38 171 ARG A N 1
ATOM 1342 C CA . ARG A 1 171 ? 7.870 0.397 7.980 1.00 89.38 171 ARG A CA 1
ATOM 1343 C C . ARG A 1 171 ? 8.087 -0.626 9.093 1.00 89.38 171 ARG A C 1
ATOM 1345 O O . ARG A 1 171 ? 9.220 -1.060 9.310 1.00 89.38 171 ARG A O 1
ATOM 1352 N N . SER A 1 172 ? 7.029 -1.007 9.798 1.00 86.88 172 SER A N 1
ATOM 1353 C CA . SER A 1 172 ? 7.104 -1.903 10.942 1.00 86.88 172 SER A CA 1
ATOM 1354 C C . SER A 1 172 ? 7.474 -3.325 10.529 1.00 86.88 172 SER A C 1
ATOM 1356 O O . SER A 1 172 ? 6.885 -3.928 9.634 1.00 86.88 172 SER A O 1
ATOM 1358 N N . SER A 1 173 ? 8.432 -3.900 11.254 1.00 83.94 173 SER A N 1
ATOM 1359 C CA . SER A 1 173 ? 8.764 -5.324 11.146 1.00 83.94 173 SER A CA 1
ATOM 1360 C C . SER A 1 173 ? 7.706 -6.243 11.772 1.00 83.94 173 SER A C 1
ATOM 1362 O O . SER A 1 173 ? 7.783 -7.454 11.592 1.00 83.94 173 SER A O 1
ATOM 1364 N N . GLU A 1 174 ? 6.728 -5.702 12.508 1.00 81.56 174 GLU A N 1
ATOM 1365 C CA . GLU A 1 174 ? 5.716 -6.505 13.211 1.00 81.56 174 GLU A CA 1
ATOM 1366 C C . GLU A 1 174 ? 4.868 -7.340 12.240 1.00 81.56 174 GLU A C 1
ATOM 1368 O O . GLU A 1 174 ? 4.603 -8.512 12.507 1.00 81.56 174 GLU A O 1
ATOM 1373 N N . LEU A 1 175 ? 4.548 -6.804 11.051 1.00 76.75 175 LEU A N 1
ATOM 1374 C CA . LEU A 1 175 ? 3.841 -7.569 10.015 1.00 76.75 175 LEU A CA 1
ATOM 1375 C C . LEU A 1 175 ? 4.633 -8.802 9.552 1.00 76.75 175 LEU A C 1
ATOM 1377 O O . LEU A 1 175 ? 4.037 -9.845 9.292 1.00 76.75 175 LEU A O 1
ATOM 1381 N N . GLN A 1 176 ? 5.965 -8.707 9.489 1.00 77.19 176 GLN A N 1
ATOM 1382 C CA . GLN A 1 176 ? 6.821 -9.838 9.126 1.00 77.19 176 GLN A CA 1
ATOM 1383 C C . GLN A 1 176 ? 6.985 -10.839 10.269 1.00 77.19 176 GLN A C 1
ATOM 1385 O O . GLN A 1 176 ? 6.885 -12.047 10.057 1.00 77.19 176 GLN A O 1
ATOM 1390 N N . LYS A 1 177 ? 7.262 -10.342 11.482 1.00 78.50 177 LYS A N 1
ATOM 1391 C CA . LYS A 1 177 ? 7.560 -11.178 12.654 1.00 78.50 177 LYS A CA 1
ATOM 1392 C C . LYS A 1 177 ? 6.392 -12.078 13.035 1.00 78.50 177 LYS A C 1
ATOM 1394 O O . LYS A 1 177 ? 6.611 -13.179 13.528 1.00 78.50 177 LYS A O 1
ATOM 1399 N N . HIS A 1 178 ? 5.161 -11.624 12.821 1.00 60.91 178 HIS A N 1
ATOM 1400 C CA . HIS A 1 178 ? 3.975 -12.317 13.314 1.00 60.91 178 HIS A CA 1
ATOM 1401 C C . HIS A 1 178 ? 3.451 -13.446 12.426 1.00 60.91 178 HIS A C 1
ATOM 1403 O O . HIS A 1 178 ? 2.333 -13.883 12.677 1.00 60.91 178 HIS A O 1
ATOM 1409 N N . GLN A 1 179 ? 4.202 -13.915 11.410 1.00 65.19 179 GLN A N 1
ATOM 1410 C CA . GLN A 1 179 ? 3.715 -14.915 10.437 1.00 65.19 179 GLN A CA 1
ATOM 1411 C C . GLN A 1 179 ? 2.240 -14.663 10.089 1.00 65.19 179 GLN A C 1
ATOM 1413 O O . GLN A 1 179 ? 1.390 -15.532 10.221 1.00 65.19 179 GLN A O 1
ATOM 1418 N N . VAL A 1 180 ? 1.949 -13.402 9.757 1.00 64.44 180 VAL A N 1
ATOM 1419 C CA . VAL A 1 180 ? 0.637 -12.886 9.371 1.00 64.44 180 VAL A CA 1
ATOM 1420 C C . VAL A 1 180 ? -0.515 -13.467 10.205 1.00 64.44 180 VAL A C 1
ATOM 1422 O O . VAL A 1 180 ? -1.302 -14.280 9.724 1.00 64.44 180 VAL A O 1
ATOM 1425 N N . ASN A 1 181 ? -0.671 -12.993 11.448 1.00 84.25 181 ASN A N 1
ATOM 1426 C CA . ASN A 1 181 ? -1.962 -13.083 12.135 1.00 84.25 181 ASN A CA 1
ATOM 1427 C C . ASN A 1 181 ? -3.050 -12.597 11.157 1.00 84.25 181 ASN A C 1
ATOM 1429 O O . ASN A 1 181 ? -3.037 -11.437 10.729 1.00 84.25 181 ASN A O 1
ATOM 1433 N N . SER A 1 182 ? -3.973 -13.490 10.781 1.00 87.69 182 SER A N 1
ATOM 1434 C CA . SER A 1 182 ? -5.004 -13.221 9.772 1.00 87.69 182 SER A CA 1
ATOM 1435 C C . SER A 1 182 ? -5.827 -11.977 10.110 1.00 87.69 182 SER A C 1
ATOM 1437 O O . SER A 1 182 ? -6.259 -11.256 9.208 1.00 87.69 182 SER A O 1
ATOM 1439 N N . ASN A 1 183 ? -5.995 -11.674 11.402 1.00 88.38 183 ASN A N 1
ATOM 1440 C CA . ASN A 1 183 ? -6.694 -10.479 11.862 1.00 88.38 183 ASN A CA 1
ATOM 1441 C C . ASN A 1 183 ? -5.910 -9.207 11.533 1.00 88.38 183 ASN A C 1
ATOM 1443 O O . ASN A 1 183 ? -6.479 -8.280 10.958 1.00 88.38 183 ASN A O 1
ATOM 1447 N N . LEU A 1 184 ? -4.612 -9.161 11.851 1.00 88.75 184 LEU A N 1
ATOM 1448 C CA . LEU A 1 184 ? -3.766 -7.999 11.563 1.00 88.75 184 LEU A CA 1
ATOM 1449 C C . LEU A 1 184 ? -3.656 -7.755 10.053 1.00 88.75 184 LEU A C 1
ATOM 1451 O O . LEU A 1 184 ? -3.741 -6.615 9.605 1.00 88.75 184 LEU A O 1
ATOM 1455 N N . TRP A 1 185 ? -3.564 -8.824 9.261 1.00 90.75 185 TRP A N 1
ATOM 1456 C CA . TRP A 1 185 ? -3.570 -8.733 7.800 1.00 90.75 185 TRP A CA 1
ATOM 1457 C C . TRP A 1 185 ? -4.861 -8.152 7.247 1.00 90.75 185 TRP A C 1
ATOM 1459 O O . TRP A 1 185 ? -4.838 -7.245 6.419 1.00 90.75 185 TRP A O 1
ATOM 1469 N N . THR A 1 186 ? -5.999 -8.645 7.731 1.00 90.69 186 THR A N 1
ATOM 1470 C CA . THR A 1 186 ? -7.305 -8.165 7.275 1.00 90.69 186 THR A CA 1
ATOM 1471 C C . THR A 1 186 ? -7.493 -6.693 7.635 1.00 90.69 186 THR A C 1
ATOM 1473 O O . THR A 1 186 ? -7.939 -5.907 6.802 1.00 90.69 186 THR A O 1
ATOM 1476 N N . LYS A 1 187 ? -7.060 -6.278 8.832 1.00 91.38 187 LYS A N 1
ATOM 1477 C CA . LYS A 1 187 ? -7.042 -4.864 9.231 1.00 91.38 187 LYS A CA 1
ATOM 1478 C C . LYS A 1 187 ? -6.124 -4.023 8.350 1.00 91.38 187 LYS A C 1
ATOM 1480 O O . LYS A 1 187 ? -6.514 -2.935 7.946 1.00 91.38 187 LYS A O 1
ATOM 1485 N N . PHE A 1 188 ? -4.938 -4.523 8.006 1.00 91.31 188 PHE A N 1
ATOM 1486 C CA . PHE A 1 188 ? -4.044 -3.837 7.075 1.00 91.31 188 PHE A CA 1
ATOM 1487 C C . PHE A 1 188 ? -4.701 -3.629 5.701 1.00 91.31 188 PHE A C 1
ATOM 1489 O O . PHE A 1 188 ? -4.652 -2.522 5.165 1.00 91.31 188 PHE A O 1
ATOM 1496 N N . LYS A 1 189 ? -5.396 -4.638 5.158 1.00 90.88 189 LYS A N 1
ATOM 1497 C CA . LYS A 1 189 ? -6.165 -4.475 3.912 1.00 90.88 189 LYS A CA 1
ATOM 1498 C C . LYS A 1 189 ? -7.247 -3.401 4.042 1.00 90.88 189 LYS A C 1
ATOM 1500 O O . LYS A 1 189 ? -7.374 -2.566 3.151 1.00 90.88 189 LYS A O 1
ATOM 1505 N N . LEU A 1 190 ? -7.987 -3.381 5.154 1.00 89.44 190 LEU A N 1
ATOM 1506 C CA . LEU A 1 190 ? -8.981 -2.335 5.420 1.00 89.44 190 LEU A CA 1
ATOM 1507 C C . LEU A 1 190 ? -8.339 -0.942 5.469 1.00 89.44 190 LEU A C 1
ATOM 1509 O O . LEU A 1 190 ? -8.873 -0.004 4.881 1.00 89.44 190 LEU A O 1
ATOM 1513 N N . ILE A 1 191 ? -7.173 -0.808 6.104 1.00 89.25 191 ILE A N 1
ATOM 1514 C CA . ILE A 1 191 ? -6.410 0.446 6.161 1.00 89.25 191 ILE A CA 1
ATOM 1515 C C . ILE A 1 191 ? -6.025 0.915 4.752 1.00 89.25 191 ILE A C 1
ATOM 1517 O O . ILE A 1 191 ? -6.181 2.094 4.442 1.00 89.25 191 ILE A O 1
ATOM 1521 N N . LEU A 1 192 ? -5.588 0.007 3.873 1.00 88.94 192 LEU A N 1
ATOM 1522 C CA . LEU A 1 192 ? -5.271 0.345 2.483 1.00 88.94 192 LEU A CA 1
ATOM 1523 C C . LEU A 1 192 ? -6.498 0.806 1.685 1.00 88.94 192 LEU A C 1
ATOM 1525 O O . LEU A 1 192 ? -6.417 1.801 0.966 1.00 88.94 192 LEU A O 1
ATOM 1529 N N . VAL A 1 193 ? -7.630 0.111 1.821 1.00 87.75 193 VAL A N 1
ATOM 1530 C CA . VAL A 1 193 ? -8.897 0.507 1.178 1.00 87.75 193 VAL A CA 1
ATOM 1531 C C . VAL A 1 193 ? -9.362 1.867 1.698 1.00 87.75 193 VAL A C 1
ATOM 1533 O O . VAL A 1 193 ? -9.822 2.712 0.937 1.00 87.75 193 VAL A O 1
ATOM 1536 N N . SER A 1 194 ? -9.183 2.122 2.988 1.00 85.88 194 SER A N 1
ATOM 1537 C CA . SER A 1 194 ? -9.540 3.407 3.592 1.00 85.88 194 SER A CA 1
ATOM 1538 C C . SER A 1 194 ? -8.659 4.522 3.053 1.00 85.88 194 SER A C 1
ATOM 1540 O O . SER A 1 194 ? -9.173 5.540 2.604 1.00 85.88 194 SER A O 1
ATOM 1542 N N . ALA A 1 195 ? -7.345 4.293 2.978 1.00 85.50 195 ALA A N 1
ATOM 1543 C CA . ALA A 1 195 ? -6.398 5.231 2.387 1.00 85.50 195 ALA A CA 1
ATOM 1544 C C . ALA A 1 195 ? -6.748 5.565 0.923 1.00 85.50 195 ALA A C 1
ATOM 1546 O O . ALA A 1 195 ? -6.618 6.716 0.500 1.00 85.50 195 ALA A O 1
ATOM 1547 N N . GLU A 1 196 ? -7.245 4.583 0.165 1.00 85.00 196 GLU A N 1
ATOM 1548 C CA . GLU A 1 196 ? -7.805 4.776 -1.175 1.00 85.00 196 GLU A CA 1
ATOM 1549 C C . GLU A 1 196 ? -9.027 5.706 -1.172 1.00 85.00 196 GLU A C 1
ATOM 1551 O O . GLU A 1 196 ? -9.109 6.633 -1.981 1.00 85.00 196 GLU A O 1
ATOM 1556 N N . CYS A 1 197 ? -9.974 5.489 -0.256 1.00 83.00 197 CYS A N 1
ATOM 1557 C CA . CYS A 1 197 ? -11.177 6.310 -0.116 1.00 83.00 197 CYS A CA 1
ATOM 1558 C C . CYS A 1 197 ? -10.859 7.764 0.270 1.00 83.00 197 CYS A C 1
ATOM 1560 O O . CYS A 1 197 ? -11.464 8.687 -0.277 1.00 83.00 197 CYS A O 1
ATOM 1562 N N . CYS A 1 198 ? -9.871 7.998 1.137 1.00 79.12 198 CYS A N 1
ATOM 1563 C CA . CYS A 1 198 ? -9.459 9.347 1.559 1.00 79.12 198 CYS A CA 1
ATOM 1564 C C . CYS A 1 198 ? -8.991 10.206 0.397 1.00 79.12 198 CYS A C 1
ATOM 1566 O O . CYS A 1 198 ? -9.306 11.393 0.312 1.00 79.12 198 CYS A O 1
ATOM 1568 N N . GLN A 1 199 ? -8.265 9.583 -0.530 1.00 71.06 199 GLN A N 1
ATOM 1569 C CA . GLN A 1 199 ? -7.783 10.249 -1.729 1.00 71.06 199 GLN A CA 1
ATOM 1570 C C . GLN A 1 199 ? -8.909 10.582 -2.715 1.00 71.06 199 GLN A C 1
ATOM 1572 O O . GLN A 1 199 ? -8.628 11.211 -3.725 1.00 71.06 199 GLN A O 1
ATOM 1577 N N . LYS A 1 200 ? -10.170 10.219 -2.439 1.00 64.88 200 LYS A N 1
ATOM 1578 C CA . LYS A 1 200 ? -11.346 10.618 -3.233 1.00 64.88 200 LYS A CA 1
ATOM 1579 C C . LYS A 1 200 ? -12.094 11.809 -2.625 1.00 64.88 200 LYS A C 1
ATOM 1581 O O . LYS A 1 200 ? -12.608 12.634 -3.373 1.00 64.88 200 LYS A O 1
ATOM 1586 N N . GLY A 1 201 ? -12.178 11.883 -1.293 1.00 54.94 201 GLY A N 1
ATOM 1587 C CA . GLY A 1 201 ? -13.160 12.725 -0.594 1.00 54.94 201 GLY A CA 1
ATOM 1588 C C . GLY A 1 201 ? -12.751 14.178 -0.333 1.00 54.94 201 GLY A C 1
ATOM 1589 O O . GLY A 1 201 ? -13.526 15.083 -0.622 1.00 54.94 201 GLY A O 1
ATOM 1590 N N . ASN A 1 202 ? -11.543 14.425 0.191 1.00 49.44 202 ASN A N 1
ATOM 1591 C CA . ASN A 1 202 ? -11.308 15.660 0.964 1.00 49.44 202 ASN A CA 1
ATOM 1592 C C . ASN A 1 202 ? -10.208 16.601 0.460 1.00 49.44 202 ASN A C 1
ATOM 1594 O O . ASN A 1 202 ? -9.995 17.650 1.059 1.00 49.44 202 ASN A O 1
ATOM 1598 N N . CYS A 1 203 ? -9.533 16.310 -0.653 1.00 49.56 203 CYS A N 1
ATOM 1599 C CA . CYS A 1 203 ? -8.600 17.279 -1.228 1.00 49.56 203 CYS A CA 1
ATOM 1600 C C . CYS A 1 203 ? -9.189 17.898 -2.499 1.00 49.56 203 CYS A C 1
ATOM 1602 O O . CYS A 1 203 ? -9.546 17.187 -3.438 1.00 49.56 203 CYS A O 1
ATOM 1604 N N . ALA A 1 204 ? -9.229 19.231 -2.586 1.00 52.41 204 ALA A N 1
ATOM 1605 C CA . ALA A 1 204 ? -9.497 19.919 -3.851 1.00 52.41 204 ALA A CA 1
ATOM 1606 C C . ALA A 1 204 ? -8.533 19.449 -4.967 1.00 52.41 204 ALA A C 1
ATOM 1608 O O . ALA A 1 204 ? -8.931 19.372 -6.126 1.00 52.41 204 ALA A O 1
ATOM 1609 N N . ALA A 1 205 ? -7.311 19.021 -4.610 1.00 47.94 205 ALA A N 1
ATOM 1610 C CA . ALA A 1 205 ? -6.362 18.388 -5.531 1.00 47.94 205 ALA A CA 1
ATOM 1611 C C . ALA A 1 205 ? -6.720 16.929 -5.901 1.00 47.94 205 ALA A C 1
ATOM 1613 O O . ALA A 1 205 ? -6.324 16.442 -6.958 1.00 47.94 205 ALA A O 1
ATOM 1614 N N . CYS A 1 206 ? -7.493 16.230 -5.067 1.00 47.72 206 CYS A N 1
ATOM 1615 C CA . CYS A 1 206 ? -7.948 14.858 -5.296 1.00 47.72 206 CYS A CA 1
ATOM 1616 C C . CYS A 1 206 ? -9.130 14.762 -6.264 1.00 47.72 206 CYS A C 1
ATOM 1618 O O . CYS A 1 206 ? -9.235 13.769 -6.976 1.00 47.72 206 CYS A O 1
ATOM 1620 N N . LYS A 1 207 ? -9.958 15.810 -6.394 1.00 56.53 207 LYS A N 1
ATOM 1621 C CA . LYS A 1 207 ? -11.008 15.858 -7.434 1.00 56.53 207 LYS A CA 1
ATOM 1622 C C . LYS A 1 207 ? -10.447 15.653 -8.852 1.00 56.53 207 LYS A C 1
ATOM 1624 O O . LYS A 1 207 ? -11.144 15.127 -9.711 1.00 56.53 207 LYS A O 1
ATOM 1629 N N . ASN A 1 208 ? -9.172 15.994 -9.067 1.00 56.62 208 ASN A N 1
ATOM 1630 C CA . ASN A 1 208 ? -8.472 15.831 -10.347 1.00 56.62 208 ASN A CA 1
ATOM 1631 C C . ASN A 1 208 ? -7.674 14.522 -10.456 1.00 56.62 208 ASN A C 1
ATOM 1633 O O . ASN A 1 208 ? -7.180 14.179 -11.532 1.00 56.62 208 ASN A O 1
ATOM 1637 N N . ASN A 1 209 ? -7.518 13.797 -9.351 1.00 55.91 209 ASN A N 1
ATOM 1638 C CA . ASN A 1 209 ? -6.795 12.537 -9.252 1.00 55.91 209 ASN A CA 1
ATOM 1639 C C . ASN A 1 209 ? -7.812 11.473 -8.852 1.00 55.91 209 ASN A C 1
ATOM 1641 O O . ASN A 1 209 ? -7.827 11.027 -7.713 1.00 55.91 209 ASN A O 1
ATOM 1645 N N . GLY A 1 210 ? -8.716 11.139 -9.769 1.00 64.75 210 GLY A N 1
ATOM 1646 C CA . GLY A 1 210 ? -9.745 10.124 -9.569 1.00 64.75 210 GLY A CA 1
ATOM 1647 C C . GLY A 1 210 ? -9.225 8.764 -9.086 1.00 64.75 210 GLY A C 1
ATOM 1648 O O . GLY A 1 210 ? -8.037 8.557 -8.863 1.00 64.75 210 GLY A O 1
ATOM 1649 N N . VAL A 1 211 ? -10.157 7.827 -8.930 1.00 76.81 211 VAL A N 1
ATOM 1650 C CA . VAL A 1 211 ? -10.019 6.578 -8.163 1.00 76.81 211 VAL A CA 1
ATOM 1651 C C . VAL A 1 211 ? -8.679 5.869 -8.376 1.00 76.81 211 VAL A C 1
ATOM 1653 O O . VAL A 1 211 ? -8.486 5.166 -9.367 1.00 76.81 211 VAL A O 1
ATOM 1656 N N . LEU A 1 212 ? -7.772 6.060 -7.419 1.00 83.06 212 LEU A N 1
ATOM 1657 C CA . LEU A 1 212 ? -6.537 5.295 -7.277 1.00 83.06 212 LEU A CA 1
ATOM 1658 C C . LEU A 1 212 ? -6.884 3.911 -6.729 1.00 83.06 212 LEU A C 1
ATOM 1660 O O . LEU A 1 212 ? -7.906 3.764 -6.078 1.00 83.06 212 LEU A O 1
ATOM 1664 N N . THR A 1 213 ? -6.074 2.891 -7.009 1.00 89.00 213 THR A N 1
ATOM 1665 C CA . THR A 1 213 ? -6.234 1.568 -6.371 1.00 89.00 213 THR A CA 1
ATOM 1666 C C . THR A 1 213 ? -5.382 1.478 -5.100 1.00 89.00 213 THR A C 1
ATOM 1668 O O . THR A 1 213 ? -4.448 2.274 -4.949 1.00 89.00 213 THR A O 1
ATOM 1671 N N . PRO A 1 214 ? -5.605 0.495 -4.207 1.00 90.81 214 PRO A N 1
ATOM 1672 C CA . PRO A 1 214 ? -4.801 0.338 -2.993 1.00 90.81 214 PRO A CA 1
ATOM 1673 C C . PRO A 1 214 ? -3.300 0.202 -3.291 1.00 90.81 214 PRO A C 1
ATOM 1675 O O . PRO A 1 214 ? -2.466 0.772 -2.588 1.00 90.81 214 PRO A O 1
ATOM 1678 N N . ALA A 1 215 ? -2.951 -0.474 -4.393 1.00 93.25 215 ALA A N 1
ATOM 1679 C CA . ALA A 1 215 ? -1.572 -0.572 -4.866 1.00 93.25 215 ALA A CA 1
ATOM 1680 C C . ALA A 1 215 ? -0.995 0.796 -5.259 1.00 93.25 215 ALA A C 1
ATOM 1682 O O . ALA A 1 215 ? 0.144 1.097 -4.914 1.00 93.25 215 ALA A O 1
ATOM 1683 N N . HIS A 1 216 ? -1.770 1.656 -5.929 1.00 93.94 216 HIS A N 1
ATOM 1684 C CA . HIS A 1 216 ? -1.313 3.006 -6.272 1.00 93.94 216 HIS A CA 1
ATOM 1685 C C . HIS A 1 216 ? -1.025 3.831 -5.020 1.00 93.94 216 HIS A C 1
ATOM 1687 O O . HIS A 1 216 ? -0.006 4.517 -4.970 1.00 93.94 216 HIS A O 1
ATOM 1693 N N . VAL A 1 217 ? -1.906 3.768 -4.017 1.00 91.69 217 VAL A N 1
ATOM 1694 C CA . VAL A 1 217 ? -1.719 4.487 -2.750 1.00 91.69 217 VAL A CA 1
ATOM 1695 C C . VAL A 1 217 ? -0.446 4.022 -2.054 1.00 91.69 217 VAL A C 1
ATOM 1697 O O . VAL A 1 217 ? 0.394 4.848 -1.698 1.00 91.69 217 VAL A O 1
ATOM 1700 N N . LEU A 1 218 ? -0.278 2.704 -1.927 1.00 93.88 218 LEU A N 1
ATOM 1701 C CA . LEU A 1 218 ? 0.878 2.105 -1.275 1.00 93.88 218 LEU A CA 1
ATOM 1702 C C . LEU A 1 218 ? 2.184 2.464 -1.995 1.00 93.88 218 LEU A C 1
ATOM 1704 O O . LEU A 1 218 ? 3.113 2.948 -1.354 1.00 93.88 218 LEU A O 1
ATOM 1708 N N . LEU A 1 219 ? 2.251 2.307 -3.321 1.00 95.25 219 LEU A N 1
ATOM 1709 C CA . LEU A 1 219 ? 3.460 2.619 -4.090 1.00 95.25 219 LEU A CA 1
ATOM 1710 C C . LEU A 1 219 ? 3.773 4.117 -4.083 1.00 95.25 219 LEU A C 1
ATOM 1712 O O . LEU A 1 219 ? 4.924 4.482 -3.872 1.00 95.25 219 LEU A O 1
ATOM 1716 N N . LYS A 1 220 ? 2.774 5.002 -4.226 1.00 93.38 220 LYS A N 1
ATOM 1717 C CA . LYS A 1 220 ? 2.991 6.454 -4.080 1.00 93.38 220 LYS A CA 1
ATOM 1718 C C . LYS A 1 220 ? 3.574 6.795 -2.713 1.00 93.38 220 LYS A C 1
ATOM 1720 O O . LYS A 1 220 ? 4.447 7.654 -2.630 1.00 93.38 220 LYS A O 1
ATOM 1725 N N . ARG A 1 221 ? 3.103 6.128 -1.654 1.00 92.38 221 ARG A N 1
ATOM 1726 C CA . ARG A 1 221 ? 3.592 6.358 -0.294 1.00 92.38 221 ARG A CA 1
ATOM 1727 C C . ARG A 1 221 ? 5.017 5.847 -0.106 1.00 92.38 221 ARG A C 1
ATOM 1729 O O . ARG A 1 221 ? 5.851 6.608 0.367 1.00 92.38 221 ARG A O 1
ATOM 1736 N N . ILE A 1 222 ? 5.314 4.627 -0.554 1.00 93.06 222 ILE A N 1
ATOM 1737 C CA . ILE A 1 222 ? 6.669 4.048 -0.540 1.00 93.06 222 ILE A CA 1
ATOM 1738 C C . ILE A 1 222 ? 7.659 4.981 -1.236 1.00 93.06 222 ILE A C 1
ATOM 1740 O O . ILE A 1 222 ? 8.701 5.316 -0.683 1.00 93.06 222 ILE A O 1
ATOM 1744 N N . MET A 1 223 ? 7.291 5.448 -2.427 1.00 93.56 223 MET A N 1
ATOM 1745 C CA . MET A 1 223 ? 8.126 6.327 -3.235 1.00 93.56 223 MET A CA 1
ATOM 1746 C C . MET A 1 223 ? 8.245 7.751 -2.663 1.00 93.56 223 MET A C 1
ATOM 1748 O O . MET A 1 223 ? 9.126 8.500 -3.063 1.00 93.56 223 MET A O 1
ATOM 1752 N N . SER A 1 224 ? 7.388 8.139 -1.710 1.00 91.81 224 SER A N 1
ATOM 1753 C CA . SER A 1 224 ? 7.504 9.424 -1.004 1.00 91.81 224 SER A CA 1
ATOM 1754 C C . SER A 1 224 ? 8.519 9.410 0.144 1.00 91.81 224 SER A C 1
ATOM 1756 O O . SER A 1 224 ? 8.815 10.466 0.701 1.00 91.81 224 SER A O 1
ATOM 1758 N N . TYR A 1 225 ? 9.053 8.242 0.515 1.00 91.00 225 TYR A N 1
ATOM 1759 C CA . TYR A 1 225 ? 10.061 8.145 1.565 1.00 91.00 225 TYR A CA 1
ATOM 1760 C C . TYR A 1 225 ? 11.450 8.485 1.005 1.00 91.00 225 TYR A C 1
ATOM 1762 O O . TYR A 1 225 ? 11.927 7.790 0.105 1.00 91.00 225 TYR A O 1
ATOM 1770 N N . PRO A 1 226 ? 12.132 9.512 1.545 1.00 88.88 226 PRO A N 1
ATOM 1771 C CA . PRO A 1 226 ? 13.409 9.971 1.004 1.00 88.88 226 PRO A CA 1
ATOM 1772 C C . PRO A 1 226 ? 14.527 8.929 1.147 1.00 88.88 226 PRO A C 1
ATOM 1774 O O . PRO A 1 226 ? 15.444 8.912 0.338 1.00 88.88 226 PRO A O 1
ATOM 1777 N N . ASP A 1 227 ? 14.440 8.050 2.149 1.00 89.56 227 ASP A N 1
ATOM 1778 C CA . ASP A 1 227 ? 15.450 7.050 2.505 1.00 89.56 227 ASP A CA 1
ATOM 1779 C C . ASP A 1 227 ? 15.069 5.620 2.088 1.00 89.56 227 ASP A C 1
ATOM 1781 O O . ASP A 1 227 ? 15.740 4.667 2.484 1.00 89.56 227 ASP A O 1
ATOM 1785 N N . PHE A 1 228 ? 14.001 5.425 1.301 1.00 91.19 228 PHE A N 1
ATOM 1786 C CA . PHE A 1 228 ? 13.513 4.078 0.971 1.00 91.19 228 PHE A CA 1
ATOM 1787 C C . PHE A 1 228 ? 14.584 3.199 0.315 1.00 91.19 228 PHE A C 1
ATOM 1789 O O . PHE A 1 228 ? 14.758 2.043 0.702 1.00 91.19 228 PHE A O 1
ATOM 1796 N N . PHE A 1 229 ? 15.321 3.746 -0.653 1.00 91.56 229 PHE A N 1
ATOM 1797 C CA . PHE A 1 229 ? 16.364 3.005 -1.367 1.00 91.56 229 PHE A CA 1
ATOM 1798 C C . PHE A 1 229 ? 17.646 2.815 -0.549 1.00 91.56 229 PHE A C 1
ATOM 1800 O O . PHE A 1 229 ? 18.440 1.928 -0.866 1.00 91.56 229 PHE A O 1
ATOM 1807 N N . ASP A 1 230 ? 17.832 3.596 0.513 1.00 91.25 230 ASP A N 1
ATOM 1808 C CA . ASP A 1 230 ? 19.016 3.532 1.371 1.00 91.25 230 ASP A CA 1
ATOM 1809 C C . ASP A 1 230 ? 18.775 2.650 2.609 1.00 91.25 230 ASP A C 1
ATOM 1811 O O . ASP A 1 230 ? 19.706 2.074 3.176 1.00 91.25 230 ASP A O 1
ATOM 1815 N N . ASN A 1 231 ? 17.512 2.463 3.002 1.00 91.81 231 ASN A N 1
ATOM 1816 C CA . ASN A 1 231 ? 17.121 1.678 4.163 1.00 91.81 231 ASN A CA 1
ATOM 1817 C C . ASN A 1 231 ? 16.719 0.243 3.788 1.00 91.81 231 ASN A C 1
ATOM 1819 O O . ASN A 1 231 ? 15.549 -0.079 3.579 1.00 91.81 231 ASN A O 1
ATOM 1823 N N . VAL A 1 232 ? 17.705 -0.657 3.779 1.00 92.06 232 VAL A N 1
ATOM 1824 C CA . VAL A 1 232 ? 17.539 -2.072 3.391 1.00 92.06 232 VAL A CA 1
ATOM 1825 C C . VAL A 1 232 ? 16.470 -2.802 4.206 1.00 92.06 232 VAL A C 1
ATOM 1827 O O . VAL A 1 232 ? 15.736 -3.626 3.663 1.00 92.06 232 VAL A O 1
ATOM 1830 N N . SER A 1 233 ? 16.373 -2.510 5.505 1.00 91.12 233 SER A N 1
ATOM 1831 C CA . SER A 1 233 ? 15.399 -3.150 6.395 1.00 91.12 233 SER A CA 1
ATOM 1832 C C . SER A 1 233 ? 13.971 -2.758 6.010 1.00 91.12 233 SER A C 1
ATOM 1834 O O . SER A 1 233 ? 13.130 -3.620 5.756 1.00 91.12 233 SER A O 1
ATOM 1836 N N . VAL A 1 234 ? 13.723 -1.453 5.859 1.00 90.88 234 VAL A N 1
ATOM 1837 C CA . VAL A 1 234 ? 12.419 -0.924 5.435 1.00 90.88 234 VAL A CA 1
ATOM 1838 C C . VAL A 1 234 ? 12.068 -1.403 4.026 1.00 90.88 234 VAL A C 1
ATOM 1840 O O . VAL A 1 234 ? 10.952 -1.866 3.796 1.00 90.88 234 VAL A O 1
ATOM 1843 N N . ALA A 1 235 ? 13.027 -1.387 3.101 1.00 92.75 235 ALA A N 1
ATOM 1844 C CA . ALA A 1 235 ? 12.830 -1.884 1.747 1.00 92.75 235 ALA A CA 1
ATOM 1845 C C . ALA A 1 235 ? 12.452 -3.368 1.706 1.00 92.75 235 ALA A C 1
ATOM 1847 O O . ALA A 1 235 ? 11.518 -3.752 1.003 1.00 92.75 235 ALA A O 1
ATOM 1848 N N . ARG A 1 236 ? 13.126 -4.210 2.499 1.00 92.12 236 ARG A N 1
ATOM 1849 C CA . ARG A 1 236 ? 12.798 -5.636 2.615 1.00 92.12 236 ARG A CA 1
ATOM 1850 C C . ARG A 1 236 ? 11.393 -5.848 3.181 1.00 92.12 236 ARG A C 1
ATOM 1852 O O . ARG A 1 236 ? 10.681 -6.724 2.693 1.00 92.12 236 ARG A O 1
ATOM 1859 N N . ASN A 1 237 ? 10.987 -5.043 4.165 1.00 90.81 237 ASN A N 1
ATOM 1860 C CA . ASN A 1 237 ? 9.631 -5.060 4.728 1.00 90.81 237 ASN A CA 1
ATOM 1861 C C . ASN A 1 237 ? 8.580 -4.748 3.673 1.00 90.81 237 ASN A C 1
ATOM 1863 O O . ASN A 1 237 ? 7.642 -5.520 3.487 1.00 90.81 237 ASN A O 1
ATOM 1867 N N . ILE A 1 238 ? 8.802 -3.678 2.921 1.00 92.44 238 ILE A N 1
ATOM 1868 C CA . ILE A 1 238 ? 7.924 -3.240 1.842 1.00 92.44 238 ILE A CA 1
ATOM 1869 C C . ILE A 1 238 ? 7.838 -4.273 0.716 1.00 92.44 238 ILE A C 1
ATOM 1871 O O . ILE A 1 238 ? 6.741 -4.611 0.282 1.00 92.44 238 ILE A O 1
ATOM 1875 N N . ILE A 1 239 ? 8.967 -4.807 0.250 1.00 94.31 239 ILE A N 1
ATOM 1876 C CA . ILE A 1 239 ? 8.978 -5.812 -0.822 1.00 94.31 239 ILE A CA 1
ATOM 1877 C C . ILE A 1 239 ? 8.249 -7.079 -0.367 1.00 94.31 239 ILE A C 1
ATOM 1879 O O . ILE A 1 239 ? 7.447 -7.638 -1.113 1.00 94.31 239 ILE A O 1
ATOM 1883 N N . TRP A 1 240 ? 8.478 -7.529 0.869 1.00 93.75 240 TRP A N 1
ATOM 1884 C CA . TRP A 1 240 ? 7.732 -8.652 1.433 1.00 93.75 240 TRP A CA 1
ATOM 1885 C C . TRP A 1 240 ? 6.226 -8.355 1.484 1.00 93.75 240 TRP A C 1
ATOM 1887 O O . TRP A 1 240 ? 5.433 -9.187 1.052 1.00 93.75 240 TRP A O 1
ATOM 1897 N N . LEU A 1 241 ? 5.836 -7.158 1.929 1.00 92.50 241 LEU A N 1
ATOM 1898 C CA . LEU A 1 241 ? 4.441 -6.726 2.023 1.00 92.50 241 LEU A CA 1
ATOM 1899 C C . LEU A 1 241 ? 3.749 -6.729 0.656 1.00 92.50 241 LEU A C 1
ATOM 1901 O O . LE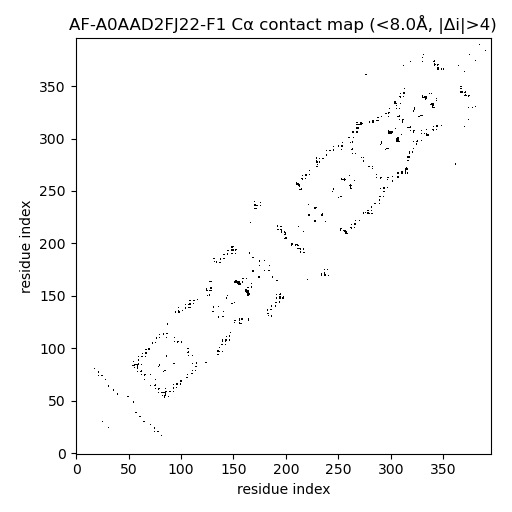U A 1 241 ? 2.640 -7.244 0.515 1.00 92.50 241 LEU A O 1
ATOM 1905 N N . LEU A 1 242 ? 4.427 -6.200 -0.361 1.00 93.88 242 LEU A N 1
ATOM 1906 C CA . LEU A 1 242 ? 3.947 -6.203 -1.738 1.00 93.88 242 LEU A CA 1
ATOM 1907 C C . LEU A 1 242 ? 3.816 -7.622 -2.286 1.00 93.88 242 LEU A C 1
ATOM 1909 O O . LEU A 1 242 ? 2.820 -7.905 -2.938 1.00 93.88 242 LEU A O 1
ATOM 1913 N N . ASN A 1 243 ? 4.748 -8.524 -1.971 1.00 94.00 243 ASN A N 1
ATOM 1914 C CA . ASN A 1 243 ? 4.639 -9.938 -2.338 1.00 94.00 243 ASN A CA 1
ATOM 1915 C C . ASN A 1 243 ? 3.451 -10.635 -1.654 1.00 94.00 243 ASN A C 1
ATOM 1917 O O . ASN A 1 243 ? 2.772 -11.447 -2.279 1.00 94.00 243 ASN A O 1
ATOM 1921 N N . GLN A 1 244 ? 3.153 -10.309 -0.393 1.00 91.88 244 GLN A N 1
ATOM 1922 C CA . GLN A 1 244 ? 1.967 -10.846 0.285 1.00 91.88 244 GLN A CA 1
ATOM 1923 C C . GLN A 1 244 ? 0.668 -10.321 -0.338 1.00 91.88 244 GLN A C 1
ATOM 1925 O O . GLN A 1 244 ? -0.266 -11.091 -0.554 1.00 91.88 244 GLN A O 1
ATOM 1930 N N . LEU A 1 245 ? 0.608 -9.031 -0.681 1.00 92.50 245 LEU A N 1
ATOM 1931 C CA . LEU A 1 245 ? -0.536 -8.449 -1.393 1.00 92.50 245 LEU A CA 1
ATOM 1932 C C . LEU A 1 245 ? -0.686 -9.017 -2.805 1.00 92.50 245 LEU A C 1
ATOM 1934 O O . LEU A 1 245 ? -1.794 -9.300 -3.242 1.00 92.50 245 LEU A O 1
ATOM 1938 N N . ALA A 1 246 ? 0.427 -9.202 -3.509 1.00 92.50 246 ALA A N 1
ATOM 1939 C CA . ALA A 1 246 ? 0.484 -9.834 -4.817 1.00 92.50 246 ALA A CA 1
ATOM 1940 C C . ALA A 1 246 ? -0.113 -11.243 -4.782 1.00 92.50 246 ALA A C 1
ATOM 1942 O O . ALA A 1 246 ? -0.896 -11.606 -5.654 1.00 92.50 246 ALA A O 1
ATOM 1943 N N . PHE A 1 247 ? 0.234 -12.015 -3.752 1.00 92.38 247 PHE A N 1
ATOM 1944 C CA . PHE A 1 247 ? -0.266 -13.368 -3.558 1.00 92.38 247 PHE A CA 1
ATOM 1945 C C . PHE A 1 247 ? -1.748 -13.397 -3.160 1.00 92.38 247 PHE A C 1
ATOM 1947 O O . PHE A 1 247 ? -2.523 -14.160 -3.729 1.00 92.38 247 PHE A O 1
ATOM 1954 N N . ALA A 1 248 ? -2.153 -12.569 -2.193 1.00 90.94 248 ALA A N 1
ATOM 1955 C CA . ALA A 1 248 ? -3.503 -12.607 -1.638 1.00 90.94 248 ALA A CA 1
ATOM 1956 C C . ALA A 1 248 ? -4.548 -11.886 -2.507 1.00 90.94 248 ALA A C 1
ATOM 1958 O O . ALA A 1 248 ? -5.703 -12.300 -2.535 1.00 90.94 248 ALA A O 1
ATOM 1959 N N . ASP A 1 249 ? -4.161 -10.807 -3.192 1.00 93.06 249 ASP A N 1
ATOM 1960 C CA . ASP A 1 249 ? -5.070 -9.876 -3.868 1.00 93.06 249 ASP A CA 1
ATOM 1961 C C . ASP A 1 249 ? -4.471 -9.347 -5.184 1.00 93.06 249 ASP A C 1
ATOM 1963 O O . ASP A 1 249 ? -4.540 -8.154 -5.468 1.00 93.06 249 ASP A O 1
ATOM 1967 N N . ALA A 1 250 ? -3.903 -10.224 -6.020 1.00 94.19 250 ALA A N 1
ATOM 1968 C CA . ALA A 1 250 ? -3.251 -9.880 -7.295 1.00 94.19 250 ALA A CA 1
ATOM 1969 C C . ALA A 1 250 ? -3.994 -8.825 -8.146 1.00 94.19 250 ALA A C 1
ATOM 1971 O O . ALA A 1 250 ? -3.375 -7.971 -8.788 1.00 94.19 250 ALA A O 1
ATOM 1972 N N . TRP A 1 251 ? -5.330 -8.854 -8.124 1.00 94.31 251 TRP A N 1
ATOM 1973 C CA . TRP A 1 251 ? -6.199 -7.933 -8.857 1.00 94.31 251 TRP A CA 1
ATOM 1974 C C . TRP A 1 251 ? -5.922 -6.447 -8.558 1.00 94.31 251 TRP A C 1
ATOM 1976 O O . TRP A 1 251 ? -6.098 -5.615 -9.451 1.00 94.31 251 TRP A O 1
ATOM 1986 N N . ILE A 1 252 ? -5.436 -6.087 -7.357 1.00 93.38 252 ILE A N 1
ATOM 1987 C CA . ILE A 1 252 ? -5.137 -4.683 -7.012 1.00 93.38 252 ILE A CA 1
ATOM 1988 C C . ILE A 1 252 ? -4.010 -4.100 -7.873 1.00 93.38 252 ILE A C 1
ATOM 1990 O O . ILE A 1 252 ? -3.963 -2.883 -8.075 1.00 93.38 252 ILE A O 1
ATOM 1994 N N . PHE A 1 253 ? -3.124 -4.965 -8.386 1.00 95.38 253 PHE A N 1
ATOM 1995 C CA . PHE A 1 253 ? -2.017 -4.595 -9.269 1.00 95.38 253 PHE A CA 1
ATOM 1996 C C . PHE A 1 253 ? -2.408 -4.578 -10.753 1.00 95.38 253 PHE A C 1
ATOM 1998 O O . PHE A 1 253 ? -1.747 -3.931 -11.563 1.00 95.38 253 PHE A O 1
ATOM 2005 N N . GLN A 1 254 ? -3.484 -5.283 -11.106 1.00 95.44 254 GLN A N 1
ATOM 2006 C CA . GLN A 1 254 ? -3.980 -5.422 -12.480 1.00 95.44 254 GLN A CA 1
ATOM 2007 C C . GLN A 1 254 ? -4.956 -4.312 -12.872 1.00 95.44 254 GLN A C 1
ATOM 2009 O O . GLN A 1 254 ? -5.216 -4.086 -14.051 1.00 95.44 254 GLN A O 1
ATOM 2014 N N . LYS A 1 255 ? -5.520 -3.618 -11.883 1.00 94.44 255 LYS A N 1
ATOM 2015 C CA . LYS A 1 255 ? -6.477 -2.543 -12.105 1.00 94.44 255 LYS A CA 1
ATOM 2016 C C . LYS A 1 255 ? -5.743 -1.218 -12.312 1.00 94.44 255 LYS A C 1
ATOM 2018 O O . LYS A 1 255 ? -5.055 -0.735 -11.411 1.00 94.44 255 LYS A O 1
ATOM 2023 N N . ALA A 1 256 ? -5.921 -0.627 -13.489 1.00 95.00 256 ALA A N 1
ATOM 2024 C CA . ALA A 1 256 ? -5.541 0.757 -13.729 1.00 95.00 256 ALA A CA 1
ATOM 2025 C C . ALA A 1 256 ? -6.456 1.719 -12.955 1.00 95.00 256 ALA A C 1
ATOM 2027 O O . ALA A 1 256 ? -7.613 1.400 -12.664 1.00 95.00 256 ALA A O 1
ATOM 2028 N N . ASP A 1 257 ? -5.946 2.903 -12.629 1.00 92.88 257 ASP A N 1
ATOM 2029 C CA . ASP A 1 257 ? -6.785 4.000 -12.166 1.00 92.88 257 ASP A CA 1
ATOM 2030 C C . ASP A 1 257 ? -7.674 4.543 -13.308 1.00 92.88 257 ASP A C 1
ATOM 2032 O O . ASP A 1 257 ? -7.581 4.143 -14.470 1.00 92.88 257 ASP A O 1
ATOM 2036 N N . HIS A 1 258 ? -8.560 5.480 -12.984 1.00 89.31 258 HIS A N 1
ATOM 2037 C CA . HIS A 1 258 ? -9.426 6.169 -13.955 1.00 89.31 258 HIS A CA 1
ATOM 2038 C C . HIS A 1 258 ? -8.695 6.879 -15.124 1.00 89.31 258 HIS A C 1
ATOM 2040 O O . HIS A 1 258 ? -9.346 7.217 -16.109 1.00 89.31 258 HIS A O 1
ATOM 2046 N N . LYS A 1 259 ? -7.381 7.129 -15.030 1.00 92.44 259 LYS A N 1
ATOM 2047 C CA . LYS A 1 259 ? -6.542 7.714 -16.094 1.00 92.44 259 LYS A CA 1
ATOM 2048 C C . LYS A 1 259 ? -5.819 6.643 -16.918 1.00 92.44 259 LYS A C 1
ATOM 2050 O O . LYS A 1 259 ? -5.007 6.989 -17.772 1.00 92.44 259 LYS A O 1
ATOM 2055 N N . GLY A 1 260 ? -6.069 5.358 -16.663 1.00 94.44 260 GLY A N 1
ATOM 2056 C CA . GLY A 1 260 ? -5.314 4.268 -17.280 1.00 94.44 260 GLY A CA 1
ATOM 2057 C C . GLY A 1 260 ? -3.900 4.116 -16.707 1.00 94.44 260 GLY A C 1
ATOM 2058 O O . GLY A 1 260 ? -3.079 3.406 -17.285 1.00 94.44 260 GLY A O 1
ATOM 2059 N N . ILE A 1 261 ? -3.591 4.768 -15.579 1.00 96.06 261 ILE A N 1
ATOM 2060 C CA . ILE A 1 261 ? -2.300 4.625 -14.906 1.00 96.06 261 ILE A CA 1
ATOM 2061 C C . ILE A 1 261 ? -2.320 3.281 -14.188 1.00 96.06 261 ILE A C 1
ATOM 2063 O O . ILE A 1 261 ? -3.259 2.956 -13.473 1.00 96.06 261 ILE A O 1
ATOM 2067 N N . TYR A 1 262 ? -1.269 2.497 -14.391 1.00 97.12 262 TYR A N 1
ATOM 2068 C CA . TYR A 1 262 ? -1.064 1.228 -13.691 1.00 97.12 262 TYR A CA 1
ATOM 2069 C C . TYR A 1 262 ? -0.065 1.425 -12.547 1.00 97.12 262 TYR A C 1
ATOM 2071 O O . TYR A 1 262 ? 0.769 2.330 -12.619 1.00 97.12 262 TYR A O 1
ATOM 2079 N N . PRO A 1 263 ? -0.042 0.537 -11.540 1.00 97.31 263 PRO A N 1
ATOM 2080 C CA . PRO A 1 263 ? 0.947 0.578 -10.459 1.00 97.31 263 PRO A CA 1
ATOM 2081 C C . PRO A 1 263 ? 2.402 0.637 -10.953 1.00 97.31 263 PRO A C 1
ATOM 2083 O O . PRO A 1 263 ? 3.218 1.355 -10.379 1.00 97.31 263 PRO A O 1
ATOM 2086 N N . LEU A 1 264 ? 2.715 -0.031 -12.071 1.00 97.94 264 LEU A N 1
ATOM 2087 C CA . LEU A 1 264 ? 4.027 0.053 -12.721 1.00 97.94 264 LEU A CA 1
ATOM 2088 C C . LEU A 1 264 ? 4.374 1.485 -13.167 1.00 97.94 264 LEU A C 1
ATOM 2090 O O . LEU A 1 264 ? 5.494 1.943 -12.957 1.00 97.94 264 LEU A O 1
ATOM 2094 N N . HIS A 1 265 ? 3.408 2.218 -13.725 1.00 97.75 265 HIS A N 1
ATOM 2095 C CA . HIS A 1 265 ? 3.595 3.610 -14.134 1.00 97.75 265 HIS A CA 1
ATOM 2096 C C . HIS A 1 265 ? 3.882 4.527 -12.942 1.00 97.75 265 HIS A C 1
ATOM 2098 O O . HIS A 1 265 ? 4.689 5.443 -13.059 1.00 97.75 265 HIS A O 1
ATOM 2104 N N . VAL A 1 266 ? 3.255 4.281 -11.785 1.00 96.25 266 VAL A N 1
ATOM 2105 C CA . VAL A 1 266 ? 3.516 5.054 -10.557 1.00 96.25 266 VAL A CA 1
ATOM 2106 C C . VAL A 1 266 ? 4.978 4.948 -10.136 1.00 96.25 266 VAL A C 1
ATOM 2108 O O . VAL A 1 266 ? 5.565 5.961 -9.762 1.00 96.25 266 VAL A O 1
ATOM 2111 N N . LEU A 1 267 ? 5.552 3.744 -10.211 1.00 96.31 267 LEU A N 1
ATOM 2112 C CA . LEU A 1 267 ? 6.961 3.514 -9.900 1.00 96.31 267 LEU A CA 1
ATOM 2113 C C . LEU A 1 267 ? 7.861 4.242 -10.891 1.00 96.31 267 LEU A C 1
ATOM 2115 O O . LEU A 1 267 ? 8.637 5.113 -10.509 1.00 96.31 267 LEU A O 1
ATOM 2119 N N . LEU A 1 268 ? 7.707 3.919 -12.174 1.00 97.31 268 LEU A N 1
ATOM 2120 C CA . LEU A 1 268 ? 8.645 4.354 -13.202 1.00 97.31 268 LEU A CA 1
ATOM 2121 C C . LEU A 1 268 ? 8.560 5.851 -13.503 1.00 97.31 268 LEU A C 1
ATOM 2123 O O . LEU A 1 268 ? 9.521 6.401 -14.019 1.00 97.31 268 LEU A O 1
ATOM 2127 N N . ARG A 1 269 ? 7.459 6.539 -13.165 1.00 95.06 269 ARG A N 1
ATOM 2128 C CA . ARG A 1 269 ? 7.318 7.995 -13.354 1.00 95.06 269 ARG A CA 1
ATOM 2129 C C . ARG A 1 269 ? 8.204 8.818 -12.414 1.00 95.06 269 ARG A C 1
ATOM 2131 O O . ARG A 1 269 ? 8.413 9.999 -12.673 1.00 95.06 269 ARG A O 1
ATOM 2138 N N . GLN A 1 270 ? 8.707 8.239 -11.328 1.00 92.81 270 GLN A N 1
ATOM 2139 C CA . GLN A 1 270 ? 9.636 8.943 -10.449 1.00 92.81 270 GLN A CA 1
ATOM 2140 C C . GLN A 1 270 ? 11.082 8.717 -10.879 1.00 92.81 270 GLN A C 1
ATOM 2142 O O . GLN A 1 270 ? 11.432 7.630 -11.335 1.00 92.81 270 GLN A O 1
ATOM 2147 N N . LEU A 1 271 ? 11.928 9.731 -10.691 1.00 90.88 271 LEU A N 1
ATOM 2148 C CA . LEU A 1 271 ? 13.368 9.602 -10.894 1.00 90.88 271 LEU A CA 1
ATOM 2149 C C . LEU A 1 271 ? 13.938 8.567 -9.920 1.00 90.88 271 LEU A C 1
ATOM 2151 O O . LEU A 1 271 ? 13.790 8.697 -8.706 1.00 90.88 271 LEU A O 1
ATOM 2155 N N . CYS A 1 272 ? 14.609 7.549 -10.452 1.00 89.31 272 CYS A N 1
ATOM 2156 C CA . CYS A 1 272 ? 15.346 6.593 -9.646 1.00 89.31 272 CYS A CA 1
ATOM 2157 C C . CYS A 1 272 ? 16.742 7.168 -9.397 1.00 89.31 272 CYS A C 1
ATOM 2159 O O . CYS A 1 272 ? 17.588 7.184 -10.291 1.00 89.31 272 CYS A O 1
ATOM 2161 N N . THR A 1 273 ? 17.005 7.634 -8.176 1.00 85.62 273 THR A N 1
ATOM 2162 C CA . THR A 1 273 ? 18.331 8.133 -7.773 1.00 85.62 273 THR A CA 1
ATOM 2163 C C . THR A 1 273 ? 19.012 7.235 -6.731 1.00 85.62 273 THR A C 1
ATOM 2165 O O . THR A 1 273 ? 19.431 7.741 -5.687 1.00 85.62 273 THR A O 1
ATOM 2168 N N . PRO A 1 274 ? 19.135 5.908 -6.942 1.00 75.19 274 PRO A N 1
ATOM 2169 C CA . PRO A 1 274 ? 19.829 5.053 -5.995 1.00 75.19 274 PRO A CA 1
ATOM 2170 C C . PRO A 1 274 ? 21.323 5.379 -6.052 1.00 75.19 274 PRO A C 1
ATOM 2172 O O . PRO A 1 274 ? 22.014 5.051 -7.019 1.00 75.19 274 PRO A O 1
ATOM 2175 N N . GLN A 1 275 ? 21.813 6.040 -5.005 1.00 77.62 275 GLN A N 1
ATOM 2176 C CA . GLN A 1 275 ? 23.221 6.427 -4.872 1.00 77.62 275 GLN A CA 1
ATOM 2177 C C . GLN A 1 275 ? 24.120 5.196 -4.670 1.00 77.62 275 GLN A C 1
ATOM 2179 O O . GLN A 1 275 ? 25.298 5.199 -5.024 1.00 77.62 275 GLN A O 1
ATOM 2184 N N . HIS A 1 276 ? 23.544 4.106 -4.152 1.00 82.62 276 HIS A N 1
ATOM 2185 C CA . HIS A 1 276 ? 24.253 2.891 -3.770 1.00 82.62 276 HIS A CA 1
ATOM 2186 C C . HIS A 1 276 ? 23.772 1.653 -4.538 1.00 82.62 276 HIS A C 1
ATOM 2188 O O . HIS A 1 276 ? 22.623 1.563 -4.979 1.00 82.62 276 HIS A O 1
ATOM 2194 N N . HIS A 1 277 ? 24.651 0.649 -4.650 1.00 89.00 277 HIS A N 1
ATOM 2195 C CA . HIS A 1 277 ? 24.336 -0.648 -5.262 1.00 89.00 277 HIS A CA 1
ATOM 2196 C C . HIS A 1 277 ? 23.081 -1.288 -4.647 1.00 89.00 277 HIS A C 1
ATOM 2198 O O . HIS A 1 277 ? 22.219 -1.781 -5.370 1.00 89.00 277 HIS A O 1
ATOM 2204 N N . THR A 1 278 ? 22.930 -1.207 -3.325 1.00 91.00 278 THR A N 1
ATOM 2205 C CA . THR A 1 278 ? 21.779 -1.771 -2.613 1.00 91.00 278 THR A CA 1
ATOM 2206 C C . THR A 1 278 ? 20.452 -1.145 -3.040 1.00 91.00 278 THR A C 1
ATOM 2208 O O . THR A 1 278 ? 19.491 -1.872 -3.288 1.00 91.00 278 THR A O 1
ATOM 2211 N N . GLY A 1 279 ? 20.409 0.178 -3.224 1.00 92.38 279 GLY A N 1
ATOM 2212 C CA . GLY A 1 279 ? 19.212 0.875 -3.699 1.00 92.38 279 GLY A CA 1
ATOM 2213 C C . GLY A 1 279 ? 18.778 0.419 -5.090 1.00 92.38 279 GLY A C 1
ATOM 2214 O O . GLY A 1 279 ? 17.585 0.301 -5.360 1.00 92.38 279 GLY A O 1
ATOM 2215 N N . ARG A 1 280 ? 19.732 0.057 -5.957 1.00 92.69 280 ARG A N 1
ATOM 2216 C CA . ARG A 1 280 ? 19.428 -0.514 -7.279 1.00 92.69 280 ARG A CA 1
ATOM 2217 C C . ARG A 1 280 ? 18.799 -1.893 -7.186 1.00 92.69 280 ARG A C 1
ATOM 2219 O O . ARG A 1 280 ? 17.844 -2.166 -7.906 1.00 92.69 280 ARG A O 1
ATOM 2226 N N . VAL A 1 281 ? 19.314 -2.747 -6.300 1.00 95.25 281 VAL A N 1
ATOM 2227 C CA . VAL A 1 281 ? 18.734 -4.074 -6.048 1.00 95.25 281 VAL A CA 1
ATOM 2228 C C . VAL A 1 281 ? 17.298 -3.928 -5.539 1.00 95.25 281 VAL A C 1
ATOM 2230 O O . VAL A 1 281 ? 16.403 -4.604 -6.038 1.00 95.25 281 VAL A O 1
ATOM 2233 N N . ILE A 1 282 ? 17.057 -2.991 -4.618 1.00 95.50 282 ILE A N 1
ATOM 2234 C CA . ILE A 1 282 ? 15.720 -2.687 -4.089 1.00 95.50 282 ILE A CA 1
ATOM 2235 C C . ILE A 1 282 ? 14.780 -2.198 -5.199 1.00 95.50 282 ILE A C 1
ATOM 2237 O O . ILE A 1 282 ? 13.690 -2.745 -5.359 1.00 95.50 282 ILE A O 1
ATOM 2241 N N . ALA A 1 283 ? 15.201 -1.207 -5.991 1.00 96.25 283 ALA A N 1
ATOM 2242 C CA . ALA A 1 283 ? 14.417 -0.672 -7.105 1.00 96.25 283 ALA A CA 1
ATOM 2243 C C . ALA A 1 283 ? 14.044 -1.762 -8.118 1.00 96.25 283 ALA A C 1
ATOM 2245 O O . ALA A 1 283 ? 12.897 -1.860 -8.557 1.00 96.25 283 ALA A O 1
ATOM 2246 N N . ARG A 1 284 ? 15.006 -2.628 -8.441 1.00 97.06 284 ARG A N 1
ATOM 2247 C CA . ARG A 1 284 ? 14.811 -3.759 -9.341 1.00 97.06 284 ARG A CA 1
ATOM 2248 C C . ARG A 1 284 ? 13.807 -4.773 -8.792 1.00 97.06 284 ARG A C 1
ATOM 2250 O O . ARG A 1 284 ? 12.898 -5.169 -9.518 1.00 97.06 284 ARG A O 1
ATOM 2257 N N . GLU A 1 285 ? 13.943 -5.187 -7.533 1.00 97.12 285 GLU A N 1
ATOM 2258 C CA . GLU A 1 285 ? 13.018 -6.146 -6.913 1.00 97.12 285 GLU A CA 1
ATOM 22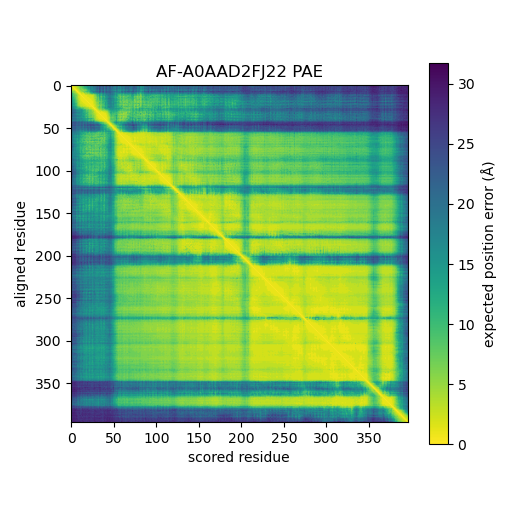59 C C . GLU A 1 285 ? 11.601 -5.570 -6.767 1.00 97.12 285 GLU A C 1
ATOM 2261 O O . GLU A 1 285 ? 10.621 -6.303 -6.913 1.00 97.12 285 GLU A O 1
ATOM 2266 N N . LEU A 1 286 ? 11.467 -4.256 -6.571 1.00 96.81 286 LEU A N 1
ATOM 2267 C CA . LEU A 1 286 ? 10.174 -3.575 -6.554 1.00 96.81 286 LEU A CA 1
ATOM 2268 C C . LEU A 1 286 ? 9.462 -3.670 -7.914 1.00 96.81 286 LEU A C 1
ATOM 2270 O O . LEU A 1 286 ? 8.311 -4.103 -7.980 1.00 96.81 286 LEU A O 1
ATOM 2274 N N . VAL A 1 287 ? 10.160 -3.337 -9.007 1.00 98.00 287 VAL A N 1
ATOM 2275 C CA . VAL A 1 287 ? 9.614 -3.453 -10.373 1.00 98.00 287 VAL A CA 1
ATOM 2276 C C . VAL A 1 287 ? 9.299 -4.907 -10.719 1.00 98.00 287 VAL A C 1
ATOM 2278 O O . VAL A 1 287 ? 8.224 -5.202 -11.238 1.00 98.00 287 VAL A O 1
ATOM 2281 N N . LYS A 1 288 ? 10.201 -5.831 -10.377 1.00 97.81 288 LYS A N 1
ATOM 2282 C CA . LYS A 1 288 ? 10.007 -7.273 -10.565 1.00 97.81 288 LYS A CA 1
ATOM 2283 C C . LYS A 1 288 ? 8.748 -7.776 -9.863 1.00 97.81 288 LYS A C 1
ATOM 2285 O O . LYS A 1 288 ? 7.974 -8.493 -10.485 1.00 97.81 288 LYS A O 1
ATOM 2290 N N . THR A 1 289 ? 8.518 -7.365 -8.614 1.00 96.62 289 THR A N 1
ATOM 2291 C CA . THR A 1 289 ? 7.319 -7.740 -7.844 1.00 96.62 289 THR A CA 1
ATOM 2292 C C . THR A 1 289 ? 6.047 -7.302 -8.576 1.00 96.62 289 THR A C 1
ATOM 2294 O O . THR A 1 289 ? 5.126 -8.095 -8.745 1.00 96.62 289 THR A O 1
ATOM 2297 N N . VAL A 1 290 ? 6.002 -6.067 -9.090 1.00 97.50 290 VAL A N 1
ATOM 2298 C CA . VAL A 1 290 ? 4.836 -5.566 -9.842 1.00 97.50 290 VAL A CA 1
ATOM 2299 C C . VAL A 1 290 ? 4.650 -6.305 -11.175 1.00 97.50 290 VAL A C 1
ATOM 2301 O O . VAL A 1 290 ? 3.530 -6.697 -11.508 1.00 97.50 290 VAL A O 1
ATOM 2304 N N . LEU A 1 291 ? 5.732 -6.547 -11.922 1.00 97.75 291 LEU A N 1
ATOM 2305 C CA . LEU A 1 291 ? 5.681 -7.257 -13.206 1.00 97.75 291 LEU A CA 1
ATOM 2306 C C . LEU A 1 291 ? 5.303 -8.734 -13.067 1.00 97.75 291 LEU A C 1
ATOM 2308 O O . LEU A 1 291 ? 4.639 -9.263 -13.952 1.00 97.75 291 LEU A O 1
ATOM 2312 N N . GLN A 1 292 ? 5.677 -9.396 -11.970 1.00 97.00 292 GLN A N 1
ATOM 2313 C CA . GLN A 1 292 ? 5.277 -10.781 -11.705 1.00 97.00 292 GLN A CA 1
ATOM 2314 C C . GLN A 1 292 ? 3.756 -10.928 -11.581 1.00 97.00 292 GLN A C 1
ATOM 2316 O O . GLN A 1 292 ? 3.198 -11.926 -12.032 1.00 97.00 292 GLN A O 1
ATOM 2321 N N . VAL A 1 293 ? 3.077 -9.932 -11.004 1.00 96.50 293 VAL A N 1
ATOM 2322 C CA . VAL A 1 293 ? 1.617 -9.957 -10.816 1.00 96.50 293 VAL A CA 1
ATOM 2323 C C . VAL A 1 293 ? 0.869 -9.530 -12.070 1.00 96.50 293 VAL A C 1
ATOM 2325 O O . VAL A 1 293 ? -0.193 -10.073 -12.386 1.00 96.50 293 VAL A O 1
ATOM 2328 N N . HIS A 1 294 ? 1.393 -8.523 -12.771 1.00 97.75 294 HIS A N 1
ATOM 2329 C CA . HIS A 1 294 ? 0.740 -7.967 -13.946 1.00 97.75 294 HIS A CA 1
ATOM 2330 C C . HIS A 1 294 ? 1.736 -7.634 -15.070 1.00 97.75 294 HIS A C 1
ATOM 2332 O O . HIS A 1 294 ? 2.000 -6.458 -15.340 1.00 97.75 294 HIS A O 1
ATOM 2338 N N . PRO A 1 295 ? 2.247 -8.650 -15.789 1.00 98.06 295 PRO A N 1
ATOM 2339 C CA . PRO A 1 295 ? 3.238 -8.448 -16.849 1.00 98.06 295 PRO A CA 1
ATOM 2340 C C . PRO A 1 295 ? 2.709 -7.578 -17.997 1.00 98.06 295 PRO A C 1
ATOM 2342 O O . PRO A 1 295 ? 3.447 -6.781 -18.568 1.00 98.06 295 PRO A O 1
ATOM 2345 N N . GLN A 1 296 ? 1.406 -7.652 -18.294 1.00 98.00 296 GLN A N 1
ATOM 2346 C CA . GLN A 1 296 ? 0.792 -6.853 -19.362 1.00 98.00 296 GLN A CA 1
ATOM 2347 C C . GLN A 1 296 ? 0.904 -5.340 -19.131 1.00 98.00 296 GLN A C 1
ATOM 2349 O O . GLN A 1 296 ? 0.892 -4.588 -20.102 1.00 98.00 296 GLN A O 1
ATOM 2354 N N . SER A 1 297 ? 1.102 -4.885 -17.886 1.00 97.69 297 SER A N 1
ATOM 2355 C CA . SER A 1 297 ? 1.354 -3.464 -17.615 1.00 97.69 297 SER A CA 1
ATOM 2356 C C . SER A 1 297 ? 2.598 -2.921 -18.320 1.00 97.69 297 SER A C 1
ATOM 2358 O O . SER A 1 297 ? 2.625 -1.730 -18.606 1.00 97.69 297 SER A O 1
ATOM 2360 N N . ALA A 1 298 ? 3.576 -3.768 -18.677 1.00 98.19 298 ALA A N 1
ATOM 2361 C CA . ALA A 1 298 ? 4.745 -3.381 -19.473 1.00 98.19 298 ALA A CA 1
ATOM 2362 C C . ALA A 1 298 ? 4.393 -2.939 -20.909 1.00 98.19 298 ALA A C 1
ATOM 2364 O O . ALA A 1 298 ? 5.188 -2.253 -21.549 1.00 98.19 298 ALA A O 1
ATOM 2365 N N . ARG A 1 299 ? 3.213 -3.328 -21.415 1.00 98.00 299 ARG A N 1
ATOM 2366 C CA . ARG A 1 299 ? 2.718 -3.011 -22.769 1.00 98.00 299 ARG A CA 1
ATOM 2367 C C . ARG A 1 299 ? 1.795 -1.798 -22.805 1.00 98.00 299 ARG A C 1
ATOM 2369 O O . ARG A 1 299 ? 1.532 -1.251 -23.872 1.00 98.00 299 ARG A O 1
ATOM 2376 N N . CYS A 1 300 ? 1.261 -1.405 -21.655 1.00 97.50 300 CYS A N 1
ATOM 2377 C CA . CYS A 1 300 ? 0.310 -0.312 -21.562 1.00 97.50 300 CYS A CA 1
ATOM 2378 C C . CYS A 1 300 ? 1.064 1.013 -21.654 1.00 97.50 300 CYS A C 1
ATOM 2380 O O . CYS A 1 300 ? 1.868 1.312 -20.782 1.00 97.50 300 CYS A O 1
ATOM 2382 N N . ALA A 1 301 ? 0.814 1.807 -22.694 1.00 97.12 301 ALA A N 1
ATOM 2383 C CA . ALA A 1 301 ? 1.386 3.144 -22.798 1.00 97.12 301 ALA A CA 1
ATOM 2384 C C . ALA A 1 301 ? 0.610 4.137 -21.918 1.00 97.12 301 ALA A C 1
ATOM 2386 O O . ALA A 1 301 ? -0.622 4.149 -21.926 1.00 97.12 301 ALA A O 1
ATOM 2387 N N . LEU A 1 302 ? 1.331 5.014 -21.222 1.00 96.00 302 LEU A N 1
ATOM 2388 C CA . LEU A 1 302 ? 0.772 6.176 -20.533 1.00 96.00 302 LEU A CA 1
ATOM 2389 C C . LEU A 1 302 ? 1.316 7.434 -21.200 1.00 96.00 302 LEU A C 1
ATOM 2391 O O . LEU A 1 302 ? 2.528 7.556 -21.358 1.00 96.00 302 LEU A O 1
ATOM 2395 N N . GLU A 1 303 ? 0.431 8.356 -21.590 1.00 95.19 303 GLU A N 1
ATOM 2396 C CA . GLU A 1 303 ? 0.823 9.559 -22.345 1.00 95.19 303 GLU A CA 1
ATOM 2397 C C . GLU A 1 303 ? 1.623 9.178 -23.611 1.00 95.19 303 GLU A C 1
ATOM 2399 O O . GLU A 1 303 ? 2.616 9.811 -23.941 1.00 95.19 303 GLU A O 1
ATOM 2404 N N . GLN A 1 304 ? 1.211 8.085 -24.279 1.00 95.25 304 GLN A N 1
ATOM 2405 C CA . GLN A 1 304 ? 1.876 7.483 -25.449 1.00 95.25 304 GLN A CA 1
ATOM 2406 C C . GLN A 1 304 ? 3.326 6.991 -25.210 1.00 95.25 304 GLN A C 1
ATOM 2408 O O . GLN A 1 304 ? 3.968 6.489 -26.129 1.00 95.25 304 GLN A O 1
ATOM 2413 N N . ARG A 1 305 ? 3.816 7.001 -23.962 1.00 97.50 305 ARG A N 1
ATOM 2414 C CA . ARG A 1 305 ? 5.116 6.437 -23.570 1.00 97.50 305 ARG A CA 1
ATOM 2415 C C . ARG A 1 305 ? 4.949 5.060 -22.932 1.00 97.50 305 ARG A C 1
ATOM 2417 O O . ARG A 1 305 ? 4.251 4.907 -21.927 1.00 97.50 305 ARG A O 1
ATOM 2424 N N . LEU A 1 306 ? 5.631 4.054 -23.478 1.00 98.25 306 LEU A N 1
ATOM 2425 C CA . LEU A 1 306 ? 5.771 2.746 -22.824 1.00 98.25 306 LEU A CA 1
ATOM 2426 C C . LEU A 1 306 ? 6.620 2.810 -21.534 1.00 98.25 306 LEU A C 1
ATOM 2428 O O . LEU A 1 306 ? 7.537 3.629 -21.442 1.00 98.25 306 LEU A O 1
ATOM 2432 N N . PRO A 1 307 ? 6.393 1.894 -20.572 1.00 98.44 307 PRO A N 1
ATOM 2433 C CA . PRO A 1 307 ? 7.190 1.735 -19.354 1.00 98.44 307 PRO A CA 1
ATOM 2434 C C . PRO A 1 307 ? 8.708 1.693 -19.559 1.00 98.44 307 PRO A C 1
ATOM 2436 O O . PRO A 1 307 ? 9.436 2.250 -18.743 1.00 98.44 307 PRO A O 1
ATOM 2439 N N . ILE A 1 308 ? 9.204 1.088 -20.644 1.00 98.38 308 ILE A N 1
ATOM 2440 C CA . ILE A 1 308 ? 10.649 1.051 -20.919 1.00 98.38 308 ILE A CA 1
ATOM 2441 C C . ILE A 1 308 ? 11.239 2.446 -21.151 1.00 98.38 308 ILE A C 1
ATOM 2443 O O . ILE A 1 308 ? 12.345 2.712 -20.689 1.00 98.38 308 ILE A O 1
ATOM 2447 N N . HIS A 1 309 ? 10.493 3.355 -21.789 1.00 98.06 309 HIS A N 1
ATOM 2448 C CA . HIS A 1 309 ? 10.943 4.731 -21.992 1.00 98.06 309 HIS A CA 1
ATOM 2449 C C . HIS A 1 309 ? 11.108 5.428 -20.647 1.00 98.06 309 HIS A C 1
ATOM 2451 O O . HIS A 1 309 ? 12.170 5.971 -20.373 1.00 98.06 309 HIS A O 1
ATOM 2457 N N . TRP A 1 310 ? 10.101 5.325 -19.771 1.00 97.50 310 TRP A N 1
ATOM 2458 C CA . TRP A 1 310 ? 10.168 5.867 -18.414 1.00 97.50 310 TRP A CA 1
ATOM 2459 C C . TRP A 1 310 ? 11.313 5.261 -17.605 1.00 97.50 310 TRP A C 1
ATOM 2461 O O . TRP A 1 310 ? 12.043 5.989 -16.945 1.00 97.50 310 TRP A O 1
ATOM 2471 N N . ALA A 1 311 ? 11.502 3.941 -17.670 1.00 97.25 311 ALA A N 1
ATOM 2472 C CA . ALA A 1 311 ? 12.568 3.273 -16.937 1.00 97.25 311 ALA A CA 1
ATOM 2473 C C . ALA A 1 311 ? 13.955 3.785 -17.350 1.00 97.25 311 ALA A C 1
ATOM 2475 O O . ALA A 1 311 ? 14.777 4.074 -16.485 1.00 97.25 311 ALA A O 1
ATOM 2476 N N . VAL A 1 312 ? 14.203 3.936 -18.651 1.00 96.31 312 VAL A N 1
ATOM 2477 C CA . VAL A 1 312 ? 15.484 4.428 -19.172 1.00 96.31 312 VAL A CA 1
ATOM 2478 C C . VAL A 1 312 ? 15.681 5.915 -18.864 1.00 96.31 312 VAL A C 1
ATOM 2480 O O . VAL A 1 312 ? 16.719 6.295 -18.327 1.00 96.31 312 VAL 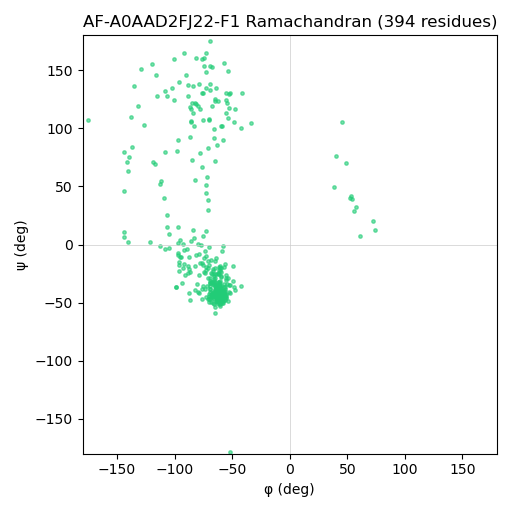A O 1
ATOM 2483 N N . ASP A 1 313 ? 14.677 6.741 -19.155 1.00 95.12 313 ASP A N 1
ATOM 2484 C CA . ASP A 1 313 ? 14.691 8.196 -18.941 1.00 95.12 313 ASP A CA 1
ATOM 2485 C C . ASP A 1 313 ? 14.918 8.543 -17.457 1.00 95.12 313 ASP A C 1
ATOM 2487 O O . ASP A 1 313 ? 15.707 9.416 -17.100 1.00 95.12 313 ASP A O 1
ATOM 2491 N N . HIS A 1 314 ? 14.299 7.774 -16.558 1.00 94.44 314 HIS A N 1
ATOM 2492 C CA . HIS A 1 314 ? 14.393 7.964 -15.112 1.00 94.44 314 HIS A CA 1
ATOM 2493 C C . HIS A 1 314 ? 15.426 7.064 -14.414 1.00 94.44 314 HIS A C 1
ATOM 2495 O O . HIS A 1 314 ? 15.411 6.968 -13.186 1.00 94.44 314 HIS A O 1
ATOM 2501 N N . ASN A 1 315 ? 16.342 6.439 -15.161 1.00 93.31 315 ASN A N 1
ATOM 2502 C CA . ASN A 1 315 ? 17.461 5.635 -14.645 1.00 93.31 315 ASN A CA 1
ATOM 2503 C C . ASN A 1 315 ? 17.067 4.447 -13.735 1.00 93.31 315 ASN A C 1
ATOM 2505 O O . ASN A 1 315 ? 17.806 4.078 -12.817 1.00 93.31 315 ASN A O 1
ATOM 2509 N N . TRP A 1 316 ? 15.915 3.817 -13.971 1.00 95.31 316 TRP A N 1
ATOM 2510 C CA . TRP A 1 316 ? 15.505 2.604 -13.261 1.00 95.31 316 TRP A CA 1
ATOM 2511 C C . TRP A 1 316 ? 16.279 1.363 -13.748 1.00 95.31 316 TRP A C 1
ATOM 2513 O O . TRP A 1 316 ? 16.271 1.066 -14.943 1.00 95.31 316 TRP A O 1
ATOM 2523 N N . PRO A 1 317 ? 16.862 0.548 -12.845 1.00 95.44 317 PRO A N 1
ATOM 2524 C CA . PRO A 1 317 ? 17.681 -0.619 -13.198 1.00 95.44 317 PRO A CA 1
ATOM 2525 C C . PRO A 1 317 ? 16.832 -1.872 -13.512 1.00 95.44 317 PRO A C 1
ATOM 2527 O O . PRO A 1 317 ? 16.967 -2.920 -12.868 1.00 95.44 317 PRO A O 1
ATOM 2530 N N . CYS A 1 318 ? 15.901 -1.751 -14.460 1.00 97.12 318 CYS A N 1
ATOM 2531 C CA . CYS A 1 318 ? 14.885 -2.775 -14.739 1.00 97.12 318 CYS A CA 1
ATOM 2532 C C . CYS A 1 318 ? 14.512 -2.942 -16.222 1.00 97.12 318 CYS A C 1
ATOM 2534 O O . CYS A 1 318 ? 13.526 -3.614 -16.525 1.00 97.12 318 CYS A O 1
ATOM 2536 N N . HIS A 1 319 ? 15.257 -2.340 -17.152 1.00 97.50 319 HIS A N 1
ATOM 2537 C CA . HIS A 1 319 ? 14.968 -2.424 -18.589 1.00 97.50 319 HIS A CA 1
ATOM 2538 C C . HIS A 1 319 ? 14.963 -3.867 -19.099 1.00 97.50 319 HIS A C 1
ATOM 2540 O O . HIS A 1 319 ? 14.068 -4.248 -19.841 1.00 97.50 319 HIS A O 1
ATOM 2546 N N . ASP A 1 320 ? 15.890 -4.700 -18.645 1.00 97.38 320 ASP A N 1
ATOM 2547 C CA . ASP A 1 320 ? 15.941 -6.127 -18.966 1.00 97.38 320 ASP A CA 1
ATOM 2548 C C . ASP A 1 320 ? 14.719 -6.908 -18.443 1.00 97.38 320 ASP A C 1
ATOM 2550 O O . ASP A 1 320 ? 14.222 -7.792 -19.136 1.00 97.38 320 ASP A O 1
ATOM 2554 N N . LEU A 1 321 ? 14.179 -6.554 -17.268 1.00 98.25 321 LEU A N 1
ATOM 2555 C CA . LEU A 1 321 ? 12.931 -7.136 -16.755 1.00 98.25 321 LEU A CA 1
ATOM 2556 C C . LEU A 1 321 ? 11.734 -6.760 -17.634 1.00 98.25 321 LEU A C 1
ATOM 2558 O O . LEU A 1 321 ? 10.867 -7.595 -17.880 1.00 98.25 321 LEU A O 1
ATOM 2562 N N . LEU A 1 322 ? 11.688 -5.514 -18.110 1.00 98.44 322 LEU A N 1
ATOM 2563 C CA . LEU A 1 322 ? 10.640 -5.045 -19.017 1.00 98.44 322 LEU A CA 1
ATOM 2564 C C . LEU A 1 322 ? 10.737 -5.745 -20.378 1.00 98.44 322 LEU A C 1
ATOM 2566 O O . LEU A 1 322 ? 9.724 -6.206 -20.896 1.00 98.44 322 LEU A O 1
ATOM 2570 N N . LEU A 1 323 ? 11.949 -5.905 -20.914 1.00 97.56 323 LEU A N 1
ATOM 2571 C CA . LEU A 1 323 ? 12.195 -6.598 -22.182 1.00 97.56 323 LEU A CA 1
ATOM 2572 C C . LEU A 1 323 ? 11.932 -8.099 -22.117 1.00 97.56 323 LEU A C 1
ATOM 2574 O O . LEU A 1 323 ? 11.472 -8.677 -23.096 1.00 97.56 323 LEU A O 1
ATOM 2578 N N . ALA A 1 324 ? 12.162 -8.729 -20.965 1.00 97.12 324 ALA A N 1
ATOM 2579 C CA . ALA A 1 324 ? 11.791 -10.125 -20.761 1.00 97.12 324 ALA A CA 1
ATOM 2580 C C . ALA A 1 324 ? 10.271 -10.350 -20.886 1.00 97.12 324 ALA A C 1
ATOM 2582 O O . ALA A 1 324 ? 9.836 -11.456 -21.199 1.00 97.12 324 ALA A O 1
ATOM 2583 N N . VAL A 1 325 ? 9.463 -9.312 -20.643 1.00 97.75 325 VAL A N 1
ATOM 2584 C CA . VAL A 1 325 ? 7.995 -9.366 -20.701 1.00 97.75 325 VAL A CA 1
ATOM 2585 C C . VAL A 1 325 ? 7.438 -8.831 -22.029 1.00 97.75 325 VAL A C 1
ATOM 2587 O O . VAL A 1 325 ? 6.432 -9.344 -22.533 1.00 97.75 325 VAL A O 1
ATOM 2590 N N . TYR A 1 326 ? 8.059 -7.793 -22.590 1.00 98.06 326 TYR A N 1
ATOM 2591 C CA . TYR A 1 326 ? 7.631 -7.150 -23.831 1.00 98.06 326 TYR A CA 1
ATOM 2592 C C . TYR A 1 326 ? 8.834 -6.678 -24.670 1.00 98.06 326 TYR A C 1
ATOM 2594 O O . TYR A 1 326 ? 9.193 -5.498 -24.625 1.00 98.06 326 TYR A O 1
ATOM 2602 N N . PRO A 1 327 ? 9.492 -7.590 -25.410 1.00 96.94 327 PRO A N 1
ATOM 2603 C CA . PRO A 1 327 ? 10.694 -7.272 -26.185 1.00 96.94 327 PRO A CA 1
ATOM 2604 C C . PRO A 1 327 ? 10.435 -6.299 -27.344 1.00 96.94 327 PRO A C 1
ATOM 2606 O O . PRO A 1 327 ? 11.307 -5.494 -27.667 1.00 96.94 327 PRO A O 1
ATOM 2609 N N . GLU A 1 328 ? 9.228 -6.303 -27.919 1.00 96.56 328 GLU A N 1
ATOM 2610 C CA . GLU A 1 328 ? 8.819 -5.411 -29.015 1.00 96.56 328 GLU A CA 1
ATOM 2611 C C . GLU A 1 328 ? 8.809 -3.928 -28.601 1.00 96.56 328 GLU A C 1
ATOM 2613 O O . GLU A 1 328 ? 8.750 -3.036 -29.445 1.00 96.56 328 GLU A O 1
ATOM 2618 N N . ALA A 1 329 ? 8.915 -3.634 -27.300 1.00 97.25 329 ALA A N 1
ATOM 2619 C CA . ALA A 1 329 ? 9.047 -2.274 -26.793 1.00 97.25 329 ALA A CA 1
ATOM 2620 C C . ALA A 1 329 ? 10.310 -1.549 -27.298 1.00 97.25 329 ALA A C 1
ATOM 2622 O O . ALA A 1 329 ? 10.355 -0.324 -27.229 1.00 97.25 329 ALA A O 1
ATOM 2623 N N . LEU A 1 330 ? 11.327 -2.274 -27.786 1.00 96.62 330 LEU A N 1
ATOM 2624 C CA . LEU A 1 330 ? 12.532 -1.676 -28.382 1.00 96.62 330 LEU A CA 1
ATOM 2625 C C . LEU A 1 330 ? 12.261 -0.987 -29.716 1.00 96.62 330 LEU A C 1
ATOM 2627 O O . LEU A 1 330 ? 12.949 -0.019 -30.033 1.00 96.62 330 LEU A O 1
ATOM 2631 N N . ASP A 1 331 ? 11.258 -1.466 -30.449 1.00 95.62 331 ASP A N 1
ATOM 2632 C CA . ASP A 1 331 ? 10.879 -0.953 -31.767 1.00 95.62 331 ASP A CA 1
ATOM 2633 C C . ASP A 1 331 ? 9.793 0.132 -31.661 1.00 95.62 331 ASP A C 1
ATOM 2635 O O . ASP A 1 331 ? 9.323 0.673 -32.663 1.00 95.62 331 ASP A O 1
ATOM 2639 N N . ALA A 1 332 ? 9.360 0.454 -30.440 1.00 96.44 332 ALA A N 1
ATOM 2640 C CA . ALA A 1 332 ? 8.413 1.522 -30.183 1.00 96.44 332 ALA A CA 1
ATOM 2641 C C . ALA A 1 332 ? 9.162 2.842 -29.987 1.00 96.44 332 ALA A C 1
ATOM 2643 O O . ALA A 1 332 ? 10.064 2.945 -29.160 1.00 96.44 332 ALA A O 1
ATOM 2644 N N . GLN A 1 333 ? 8.758 3.864 -30.733 1.00 97.00 333 GLN A N 1
ATOM 2645 C CA . GLN A 1 333 ? 9.261 5.219 -30.559 1.00 97.00 333 GLN A CA 1
ATOM 2646 C C . GLN A 1 333 ? 8.474 5.916 -29.441 1.00 97.00 333 GLN A C 1
ATOM 2648 O O . GLN A 1 333 ? 7.246 5.819 -29.375 1.00 97.00 333 GLN A O 1
ATOM 2653 N N . ASP A 1 334 ? 9.171 6.635 -28.567 1.00 96.62 334 ASP A N 1
ATOM 2654 C CA . ASP A 1 334 ? 8.554 7.541 -27.604 1.00 96.62 334 ASP A CA 1
ATOM 2655 C C . ASP A 1 334 ? 7.926 8.723 -28.352 1.00 96.62 334 ASP A C 1
ATOM 2657 O O . ASP A 1 334 ? 8.627 9.485 -29.010 1.00 96.62 334 ASP A O 1
ATOM 2661 N N . SER A 1 335 ? 6.613 8.904 -28.238 1.00 94.62 335 SER A N 1
ATOM 2662 C CA . SER A 1 335 ? 5.877 9.993 -28.895 1.00 94.62 335 SER A CA 1
ATOM 2663 C C . SER A 1 335 ? 6.331 11.395 -28.494 1.00 94.62 335 SER A C 1
ATOM 2665 O O . SER A 1 335 ? 6.127 12.341 -29.245 1.00 94.62 335 SER A O 1
ATOM 2667 N N . THR A 1 336 ? 6.879 11.552 -27.286 1.00 94.88 336 THR A N 1
ATOM 2668 C CA . THR A 1 336 ? 7.235 12.862 -26.731 1.00 94.88 336 THR A CA 1
ATOM 2669 C C . THR A 1 336 ? 8.638 13.276 -27.149 1.00 94.88 336 THR A C 1
ATOM 2671 O O . THR A 1 336 ? 8.867 14.443 -27.456 1.00 94.88 336 THR A O 1
ATOM 2674 N N . SER A 1 337 ? 9.585 12.337 -27.139 1.00 95.38 337 SER A N 1
ATOM 2675 C CA . SER A 1 337 ? 10.975 12.604 -27.525 1.00 95.38 337 SER A CA 1
ATOM 2676 C C . SER A 1 337 ? 11.280 12.258 -28.982 1.00 95.38 337 SER A C 1
ATOM 2678 O O . SER A 1 337 ? 12.311 12.682 -29.492 1.00 95.38 337 SER A O 1
ATOM 2680 N N . GLU A 1 338 ? 10.403 11.501 -29.644 1.00 96.25 338 GLU A N 1
ATOM 2681 C CA . GLU A 1 338 ? 10.644 10.878 -30.948 1.00 96.25 338 GLU A CA 1
ATOM 2682 C C . GLU A 1 338 ? 11.896 9.978 -30.946 1.00 96.25 338 GLU A C 1
ATOM 2684 O O . GLU A 1 338 ? 12.547 9.790 -31.974 1.00 96.25 338 GLU A O 1
ATOM 2689 N N . LEU A 1 339 ? 12.243 9.393 -29.798 1.00 96.06 339 LEU A N 1
ATOM 2690 C CA . LEU A 1 339 ? 13.416 8.533 -29.640 1.00 96.06 339 LEU A CA 1
ATOM 2691 C C . LEU A 1 339 ? 13.018 7.102 -29.271 1.00 96.06 339 LEU A C 1
ATOM 2693 O O . LEU A 1 339 ? 12.071 6.868 -28.524 1.00 96.06 339 LEU A O 1
ATOM 2697 N N . TYR A 1 340 ? 13.785 6.129 -29.755 1.00 96.62 340 TYR A N 1
ATOM 2698 C CA . TYR A 1 340 ? 13.716 4.743 -29.282 1.00 96.62 340 TYR A CA 1
ATOM 2699 C C . TYR A 1 340 ? 14.378 4.603 -27.900 1.00 96.62 340 TYR A C 1
ATOM 2701 O O . TYR A 1 340 ? 15.247 5.413 -27.559 1.00 96.62 340 TYR A O 1
ATOM 2709 N N . PRO A 1 341 ? 14.088 3.547 -27.115 1.00 96.81 341 PRO A N 1
ATOM 2710 C CA . PRO A 1 341 ? 14.658 3.373 -25.776 1.00 96.81 341 PRO A CA 1
ATOM 2711 C C . PRO A 1 341 ? 16.189 3.491 -25.710 1.00 96.81 341 PRO A C 1
ATOM 2713 O O . PRO A 1 341 ? 16.718 4.144 -24.815 1.00 96.81 341 PRO A O 1
ATOM 2716 N N . PHE A 1 342 ? 16.922 2.919 -26.673 1.00 96.00 342 PHE A N 1
ATOM 2717 C CA . PHE A 1 342 ? 18.389 3.013 -26.703 1.00 96.00 342 PHE A CA 1
ATOM 2718 C C . PHE A 1 342 ? 18.888 4.432 -27.014 1.00 96.00 342 PHE A C 1
ATOM 2720 O O . PHE A 1 342 ? 19.943 4.839 -26.532 1.00 96.00 342 PHE A O 1
ATOM 2727 N N . GLN A 1 343 ? 18.131 5.200 -27.800 1.00 95.38 343 GLN A N 1
ATOM 2728 C CA . GLN A 1 343 ? 18.451 6.594 -28.093 1.00 95.38 343 GLN A CA 1
ATOM 2729 C C . GLN A 1 343 ? 18.161 7.478 -26.885 1.00 95.38 343 GLN A C 1
ATOM 2731 O O . GLN A 1 343 ? 18.968 8.353 -26.598 1.00 95.38 343 GLN A O 1
ATOM 2736 N N . ILE A 1 344 ? 17.072 7.219 -26.148 1.00 95.88 344 ILE A N 1
ATOM 2737 C CA . ILE A 1 344 ? 16.808 7.872 -24.858 1.00 95.88 344 ILE A CA 1
ATOM 2738 C C . ILE A 1 344 ? 17.971 7.587 -23.907 1.00 95.88 344 ILE A C 1
ATOM 2740 O O . ILE A 1 344 ? 18.536 8.528 -23.366 1.00 95.88 344 ILE A O 1
ATOM 2744 N N . ALA A 1 345 ? 18.407 6.327 -23.779 1.00 94.75 345 ALA A N 1
ATOM 2745 C CA . ALA A 1 345 ? 19.551 5.965 -22.936 1.00 94.75 345 ALA A CA 1
ATOM 2746 C C . ALA A 1 345 ? 20.815 6.752 -23.314 1.00 94.75 345 ALA A C 1
ATOM 2748 O O . ALA A 1 345 ? 21.490 7.289 -22.439 1.00 94.75 345 ALA A O 1
ATOM 2749 N N . ALA A 1 346 ? 21.116 6.864 -24.610 1.00 93.31 346 ALA A N 1
ATOM 2750 C CA . ALA A 1 346 ? 22.266 7.616 -25.103 1.00 93.31 346 ALA A CA 1
ATOM 2751 C C . ALA A 1 346 ? 22.116 9.140 -24.915 1.00 93.31 346 ALA A C 1
ATOM 2753 O O . ALA A 1 346 ? 23.103 9.832 -24.659 1.00 93.31 346 ALA A O 1
ATOM 2754 N N . ALA A 1 347 ? 20.893 9.660 -25.051 1.00 93.38 347 ALA A N 1
ATOM 2755 C CA . ALA A 1 347 ? 20.563 11.078 -24.942 1.00 93.38 347 ALA A CA 1
ATOM 2756 C C . ALA A 1 347 ? 20.395 11.552 -23.494 1.00 93.38 347 ALA A C 1
ATOM 2758 O O . ALA A 1 347 ? 20.484 12.761 -23.256 1.00 93.38 347 ALA A O 1
ATOM 2759 N N . SER A 1 348 ? 20.185 10.635 -22.541 1.00 89.44 348 SER A N 1
ATOM 2760 C CA . SER A 1 348 ? 20.138 10.906 -21.107 1.00 89.44 348 SER A CA 1
ATOM 2761 C C . SER A 1 348 ? 21.455 11.539 -20.679 1.00 89.44 348 SER A C 1
ATOM 2763 O O . SER A 1 348 ? 22.434 10.875 -20.324 1.00 89.44 348 SER A O 1
ATOM 2765 N N . LYS A 1 349 ? 21.492 12.876 -20.737 1.00 73.69 349 LYS A N 1
ATOM 2766 C CA . LYS A 1 349 ? 22.585 13.673 -20.198 1.00 73.69 349 LYS A CA 1
ATOM 2767 C C . LYS A 1 349 ? 22.706 13.249 -18.754 1.00 73.69 349 LYS A C 1
ATOM 2769 O O . LYS A 1 349 ? 21.742 13.376 -18.002 1.00 73.69 349 LYS A O 1
ATOM 2774 N N . ARG A 1 350 ? 23.883 12.754 -18.363 1.00 63.44 350 ARG A N 1
ATOM 2775 C CA . ARG A 1 350 ? 24.176 12.592 -16.944 1.00 63.44 350 ARG A CA 1
ATOM 2776 C C . ARG A 1 350 ? 23.914 13.962 -16.336 1.00 63.44 350 ARG A C 1
ATOM 2778 O O . ARG A 1 350 ? 24.670 14.897 -16.595 1.00 63.44 350 ARG A O 1
ATOM 2785 N N . THR A 1 351 ? 22.842 14.098 -15.565 1.00 56.94 351 THR A N 1
ATOM 2786 C CA . THR A 1 351 ? 22.706 15.153 -14.570 1.00 56.94 351 THR A CA 1
ATOM 2787 C C . THR A 1 351 ? 23.791 14.867 -13.546 1.0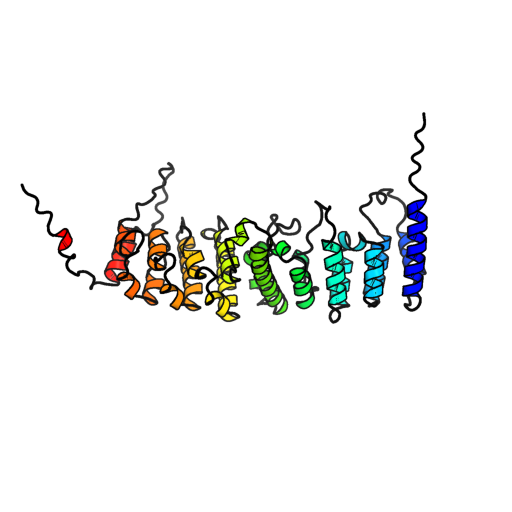0 56.94 351 THR A C 1
ATOM 2789 O O . THR A 1 351 ? 23.539 14.355 -12.462 1.00 56.94 351 THR A O 1
ATOM 2792 N N . THR A 1 352 ? 25.044 15.099 -13.936 1.00 54.50 352 THR A N 1
ATOM 2793 C CA . THR A 1 352 ? 26.153 15.251 -13.020 1.00 54.50 352 THR A CA 1
ATOM 2794 C C . THR A 1 352 ? 25.812 16.516 -12.277 1.00 54.50 352 THR A C 1
ATOM 2796 O O . THR A 1 352 ? 26.056 17.616 -12.769 1.00 54.50 352 THR A O 1
ATOM 2799 N N . SER A 1 353 ? 25.125 16.354 -11.153 1.00 54.56 353 SER A N 1
ATOM 2800 C CA . SER A 1 353 ? 24.920 17.399 -10.173 1.00 54.56 353 SER A CA 1
ATOM 2801 C C . SER A 1 353 ? 26.291 18.013 -9.927 1.00 54.56 353 SER A C 1
ATOM 2803 O O . SER A 1 353 ? 27.162 17.387 -9.330 1.00 54.56 353 SER A O 1
ATOM 2805 N N . THR A 1 354 ? 26.521 19.211 -10.460 1.00 51.44 354 THR A N 1
ATOM 2806 C CA . THR A 1 354 ? 27.788 19.947 -10.370 1.00 51.44 354 THR A CA 1
ATOM 2807 C C . THR A 1 354 ? 28.027 20.476 -8.949 1.00 51.44 354 THR A C 1
ATOM 2809 O O . THR A 1 354 ? 28.640 21.522 -8.752 1.00 51.44 354 THR A O 1
ATOM 2812 N N . SER A 1 355 ? 27.516 19.783 -7.931 1.00 51.19 355 SER A N 1
ATOM 2813 C CA . SER A 1 355 ? 27.809 20.037 -6.533 1.00 51.19 355 SER A CA 1
ATOM 2814 C C . SER A 1 355 ? 29.117 19.334 -6.196 1.00 51.19 355 SER A C 1
ATOM 2816 O O . SER A 1 355 ? 29.175 18.117 -6.032 1.00 51.19 355 SER A O 1
ATOM 2818 N N . TYR A 1 356 ? 30.174 20.138 -6.140 1.00 53.06 356 TYR A N 1
ATOM 2819 C CA . TYR A 1 356 ? 31.444 19.851 -5.489 1.00 53.06 356 TYR A CA 1
ATOM 2820 C C . TYR A 1 356 ? 31.258 18.983 -4.232 1.00 53.06 356 TYR A C 1
ATOM 2822 O O . TYR A 1 356 ? 30.848 19.514 -3.208 1.00 53.06 356 TYR A O 1
ATOM 2830 N N . GLN A 1 357 ? 31.577 17.686 -4.297 1.00 47.25 357 GLN A N 1
ATOM 2831 C CA . GLN A 1 357 ? 32.214 16.924 -3.210 1.00 47.25 357 GLN A CA 1
ATOM 2832 C C . GLN A 1 357 ? 32.558 15.484 -3.643 1.00 47.25 357 GLN A C 1
ATOM 2834 O O . GLN A 1 357 ? 31.706 14.626 -3.828 1.00 47.25 357 GLN A O 1
ATOM 2839 N N . GLN A 1 358 ? 33.865 15.279 -3.827 1.00 49.56 358 GLN A N 1
ATOM 2840 C CA . GLN A 1 358 ? 34.681 14.154 -3.348 1.00 49.56 358 GLN A CA 1
ATOM 2841 C C . GLN A 1 358 ? 34.184 12.695 -3.482 1.00 49.56 358 GLN A C 1
ATOM 2843 O O . GLN A 1 358 ? 33.447 12.160 -2.664 1.00 49.56 358 GLN A O 1
ATOM 2848 N N . THR A 1 359 ? 34.803 12.014 -4.454 1.00 47.56 359 THR A N 1
ATOM 2849 C CA . THR A 1 359 ? 35.548 10.747 -4.289 1.00 47.56 359 THR A CA 1
ATOM 2850 C C . THR A 1 359 ? 34.880 9.612 -3.510 1.00 47.56 359 THR A C 1
ATOM 2852 O O . THR A 1 359 ? 35.389 9.175 -2.482 1.00 47.56 359 THR A O 1
ATOM 2855 N N . THR A 1 360 ? 33.841 9.006 -4.076 1.00 58.91 360 THR A N 1
ATOM 2856 C CA . THR A 1 360 ? 33.681 7.550 -3.951 1.00 58.91 360 THR A CA 1
ATOM 2857 C C . THR A 1 360 ? 33.387 6.971 -5.335 1.00 58.91 360 THR A C 1
ATOM 2859 O O . THR A 1 360 ? 32.424 7.351 -5.994 1.00 58.91 360 THR A O 1
ATOM 2862 N N . ASN A 1 361 ? 34.268 6.087 -5.815 1.00 60.03 361 ASN A N 1
ATOM 2863 C CA . ASN A 1 361 ? 34.152 5.365 -7.091 1.00 60.03 361 ASN A CA 1
ATOM 2864 C C . ASN A 1 361 ? 33.041 4.298 -7.007 1.00 60.03 361 ASN A C 1
ATOM 2866 O O . ASN A 1 361 ? 33.292 3.105 -7.172 1.00 60.03 361 ASN A O 1
ATOM 2870 N N . VAL A 1 362 ? 31.806 4.691 -6.696 1.00 59.16 362 VAL A N 1
ATOM 2871 C CA . VAL A 1 362 ? 30.671 3.769 -6.769 1.00 59.16 362 VAL A CA 1
ATOM 2872 C C . VAL A 1 362 ? 30.262 3.666 -8.237 1.00 59.16 362 VAL A C 1
ATOM 2874 O O . VAL A 1 362 ? 29.928 4.663 -8.878 1.00 59.16 362 VAL A O 1
ATOM 2877 N N . SER A 1 363 ? 30.344 2.452 -8.782 1.00 61.84 363 SER A N 1
ATOM 2878 C CA . SER A 1 363 ? 30.066 2.110 -10.177 1.00 61.84 363 SER A CA 1
ATOM 2879 C C . SER A 1 363 ? 28.604 2.381 -10.535 1.00 61.84 363 SER A C 1
ATOM 2881 O O . SER A 1 363 ? 27.720 1.519 -10.470 1.00 61.84 363 SER A O 1
ATOM 2883 N N . SER A 1 364 ? 28.310 3.621 -10.919 1.00 66.62 364 SER A N 1
ATOM 2884 C CA . SER A 1 364 ? 27.042 3.915 -11.567 1.00 66.62 364 SER A CA 1
ATOM 2885 C C . SER A 1 364 ? 27.007 3.190 -12.924 1.00 66.62 364 SER A C 1
ATOM 2887 O O . SER A 1 364 ? 27.947 3.343 -13.698 1.00 66.62 364 SER A O 1
ATOM 2889 N N . VAL A 1 365 ? 25.973 2.367 -13.199 1.00 70.81 365 VAL A N 1
ATOM 2890 C CA . VAL A 1 365 ? 25.726 1.829 -14.548 1.00 70.81 365 VAL A CA 1
ATOM 2891 C C . VAL A 1 365 ? 25.695 3.033 -15.466 1.00 70.81 365 VAL A C 1
ATOM 2893 O O . VAL A 1 365 ? 24.909 3.960 -15.249 1.00 70.81 365 VAL A O 1
ATOM 2896 N N . SER A 1 366 ? 26.625 3.075 -16.406 1.00 84.19 366 SER A N 1
ATOM 2897 C CA . SER A 1 366 ? 26.727 4.216 -17.286 1.00 84.19 366 SER A CA 1
ATOM 2898 C C . SER A 1 366 ? 25.561 4.182 -18.270 1.00 84.19 366 SER A C 1
ATOM 2900 O O . SER A 1 366 ? 25.103 3.118 -18.678 1.00 84.19 366 SER A O 1
ATOM 2902 N N . ALA A 1 367 ? 25.096 5.355 -18.696 1.00 87.81 367 ALA A N 1
ATOM 2903 C CA . ALA A 1 367 ? 24.142 5.472 -19.800 1.00 87.81 367 ALA A CA 1
ATOM 2904 C C . ALA A 1 367 ? 24.579 4.659 -21.041 1.00 87.81 367 ALA A C 1
ATOM 2906 O O . ALA A 1 367 ? 23.749 4.096 -21.753 1.00 87.81 367 ALA A O 1
ATOM 2907 N N . LEU A 1 368 ? 25.897 4.532 -21.253 1.00 89.56 368 LEU A N 1
ATOM 2908 C CA . LEU A 1 368 ? 26.484 3.694 -22.295 1.00 89.56 368 LEU A CA 1
ATOM 2909 C C . LEU A 1 368 ? 26.228 2.205 -22.054 1.00 89.56 368 LEU A C 1
ATOM 2911 O O . LEU A 1 368 ? 25.841 1.528 -22.996 1.00 89.56 368 LEU A O 1
ATOM 2915 N N . ASP A 1 369 ? 26.380 1.702 -20.827 1.00 91.12 369 ASP A N 1
ATOM 2916 C CA . ASP A 1 369 ? 26.104 0.293 -20.506 1.00 91.12 369 ASP A CA 1
ATOM 2917 C C . ASP A 1 369 ? 24.641 -0.056 -20.799 1.00 91.12 369 ASP A C 1
ATOM 2919 O O . ASP A 1 369 ? 24.374 -1.047 -21.472 1.00 91.12 369 ASP A O 1
ATOM 2923 N N . ILE A 1 370 ? 23.697 0.804 -20.389 1.00 92.44 370 ILE A N 1
ATOM 2924 C CA . ILE A 1 370 ? 22.269 0.621 -20.704 1.00 92.44 370 ILE A CA 1
ATOM 2925 C C . ILE A 1 370 ? 22.059 0.650 -22.222 1.00 92.44 370 ILE A C 1
ATOM 2927 O O . ILE A 1 370 ? 21.393 -0.224 -22.768 1.00 92.44 370 ILE A O 1
ATOM 2931 N N . THR A 1 371 ? 22.666 1.610 -22.926 1.00 92.94 371 THR A N 1
ATOM 2932 C CA . THR A 1 371 ? 22.581 1.704 -24.393 1.00 92.94 371 THR A CA 1
ATOM 2933 C C . THR A 1 371 ? 23.083 0.421 -25.062 1.00 92.94 371 THR A C 1
ATOM 2935 O O . THR A 1 371 ? 22.401 -0.130 -25.925 1.00 92.94 371 THR A O 1
ATOM 2938 N N . PHE A 1 372 ? 24.245 -0.092 -24.648 1.00 92.88 372 PHE A N 1
ATOM 2939 C CA . PHE A 1 372 ? 24.812 -1.332 -25.175 1.00 92.88 372 PHE A CA 1
ATOM 2940 C C . PHE A 1 372 ? 23.941 -2.544 -24.854 1.00 92.88 372 PHE A C 1
ATOM 2942 O O . PHE A 1 372 ? 23.756 -3.396 -25.720 1.00 92.88 372 PHE A O 1
ATOM 2949 N N . GLU A 1 373 ? 23.383 -2.633 -23.648 1.00 93.56 373 GLU A N 1
ATOM 2950 C CA . GLU A 1 373 ? 22.474 -3.718 -23.279 1.00 93.56 373 GLU A CA 1
ATOM 2951 C C . GLU A 1 373 ? 21.194 -3.704 -24.119 1.00 93.56 373 GLU A C 1
ATOM 2953 O O . GLU A 1 373 ? 20.787 -4.759 -24.607 1.00 93.56 373 GLU A O 1
ATOM 2958 N N . LEU A 1 374 ? 20.606 -2.526 -24.354 1.00 94.44 374 LEU A N 1
ATOM 2959 C CA . LEU A 1 374 ? 19.421 -2.364 -25.202 1.00 94.44 374 LEU A CA 1
ATOM 2960 C C . LEU A 1 374 ? 19.717 -2.719 -26.667 1.00 94.44 374 LEU A C 1
ATOM 2962 O O . LEU A 1 374 ? 18.956 -3.466 -27.278 1.00 94.44 374 LEU A O 1
ATOM 2966 N N . LEU A 1 375 ? 20.847 -2.259 -27.215 1.00 93.12 375 LEU A N 1
ATOM 2967 C CA . LEU A 1 375 ? 21.281 -2.616 -28.573 1.00 93.12 375 LEU A CA 1
ATOM 2968 C C . LEU A 1 375 ? 21.567 -4.117 -28.708 1.00 93.12 375 LEU A C 1
ATOM 2970 O O . LEU A 1 375 ? 21.239 -4.728 -29.722 1.00 93.12 375 LEU A O 1
ATOM 2974 N N . ARG A 1 376 ? 22.152 -4.737 -27.677 1.00 92.44 376 ARG A N 1
ATOM 2975 C CA . ARG A 1 376 ? 22.425 -6.179 -27.663 1.00 92.44 376 ARG A CA 1
ATOM 2976 C C . ARG A 1 376 ? 21.144 -7.007 -27.574 1.00 92.44 376 ARG A C 1
ATOM 2978 O O . ARG A 1 376 ? 21.107 -8.102 -28.127 1.00 92.44 376 ARG A O 1
ATOM 2985 N N . ALA A 1 377 ? 20.119 -6.508 -26.884 1.00 91.19 377 ALA A N 1
ATOM 2986 C CA . ALA A 1 377 ? 18.832 -7.185 -26.763 1.00 91.19 377 ALA A CA 1
ATOM 2987 C C . ALA A 1 377 ? 18.064 -7.252 -28.097 1.00 91.19 377 ALA A C 1
ATOM 2989 O O . ALA A 1 377 ? 17.284 -8.182 -28.287 1.00 91.19 377 ALA A O 1
ATOM 2990 N N . ASN A 1 378 ? 18.319 -6.330 -29.034 1.00 84.44 378 ASN A N 1
ATOM 2991 C CA . ASN A 1 378 ? 17.762 -6.375 -30.387 1.00 84.44 378 ASN A CA 1
ATOM 2992 C C . ASN A 1 378 ? 18.820 -6.028 -31.457 1.00 84.44 378 ASN A C 1
ATOM 2994 O O . ASN A 1 378 ? 18.874 -4.896 -31.947 1.00 84.44 378 ASN A O 1
ATOM 2998 N N . PRO A 1 379 ? 19.641 -7.008 -31.885 1.00 76.38 379 PRO A N 1
ATOM 2999 C CA . PRO A 1 379 ? 20.675 -6.782 -32.894 1.00 76.38 379 PRO A CA 1
ATOM 3000 C C . PRO A 1 379 ? 20.102 -6.495 -34.292 1.00 76.38 379 PRO A C 1
ATOM 3002 O O . PRO A 1 379 ? 20.832 -6.041 -35.171 1.00 76.38 379 PRO A O 1
ATOM 3005 N N . THR A 1 380 ? 18.807 -6.749 -34.520 1.00 71.75 380 THR A N 1
ATOM 3006 C CA . THR A 1 380 ? 18.169 -6.569 -35.834 1.00 71.75 380 THR A CA 1
ATOM 3007 C C . THR A 1 380 ? 17.820 -5.115 -36.153 1.00 71.75 380 THR A C 1
ATOM 3009 O O . THR A 1 380 ? 17.512 -4.799 -37.300 1.00 71.75 380 THR A O 1
ATOM 3012 N N . HIS A 1 381 ? 17.963 -4.205 -35.183 1.00 60.78 381 HIS A N 1
ATOM 3013 C CA . HIS A 1 381 ? 17.636 -2.788 -35.342 1.00 60.78 381 HIS A CA 1
ATOM 3014 C C . HIS A 1 381 ? 18.664 -1.977 -36.158 1.00 60.78 381 HIS A C 1
ATOM 3016 O O . HIS A 1 381 ? 18.507 -0.764 -36.319 1.00 60.78 381 HIS A O 1
ATOM 3022 N N . VAL A 1 382 ? 19.661 -2.632 -36.768 1.00 56.72 382 VAL A N 1
ATOM 3023 C CA . VAL A 1 382 ? 20.425 -2.074 -37.901 1.00 56.72 382 VAL A CA 1
ATOM 3024 C C . VAL A 1 382 ? 19.542 -2.085 -39.159 1.00 56.72 382 VAL A C 1
ATOM 3026 O O . VAL A 1 382 ? 19.917 -2.596 -40.212 1.00 56.72 382 VAL A O 1
ATOM 3029 N N . GLN A 1 383 ? 18.325 -1.547 -39.063 1.00 55.56 383 GLN A N 1
ATOM 3030 C CA . GLN A 1 383 ? 17.610 -1.153 -40.261 1.00 55.56 383 GLN A CA 1
ATOM 3031 C C . GLN A 1 383 ? 18.289 0.105 -40.812 1.00 55.56 383 GLN A C 1
ATOM 3033 O O . GLN A 1 383 ? 18.622 1.009 -40.038 1.00 55.56 383 GLN A O 1
ATOM 3038 N N . PRO A 1 384 ? 18.541 0.174 -42.129 1.00 56.50 384 PRO A N 1
ATOM 3039 C CA . PRO A 1 384 ? 19.100 1.368 -42.735 1.00 56.50 384 PRO A CA 1
ATOM 3040 C C . PRO A 1 384 ? 18.200 2.554 -42.388 1.00 56.50 384 PRO A C 1
ATOM 3042 O O . PRO A 1 384 ? 16.995 2.507 -42.635 1.00 56.50 384 PRO A O 1
ATOM 3045 N N . MET A 1 385 ? 18.793 3.590 -41.782 1.00 53.16 385 MET A N 1
ATOM 3046 C CA . MET A 1 385 ? 18.116 4.844 -41.444 1.00 53.16 385 MET A CA 1
ATOM 3047 C C . MET A 1 385 ? 17.191 5.260 -42.597 1.00 53.16 385 MET A C 1
ATOM 3049 O O . MET A 1 385 ? 17.648 5.283 -43.747 1.00 53.16 385 MET A O 1
ATOM 3053 N N . PRO A 1 386 ? 15.912 5.588 -42.333 1.00 56.00 386 PRO A N 1
ATOM 3054 C CA . PRO A 1 386 ? 14.993 6.005 -43.380 1.00 56.00 386 PRO A CA 1
ATOM 3055 C C . PRO A 1 386 ? 15.622 7.148 -44.184 1.00 56.00 386 PRO A C 1
ATOM 3057 O O . PRO A 1 386 ? 16.099 8.138 -43.622 1.00 56.00 386 PRO A O 1
ATOM 3060 N N . SER A 1 387 ? 15.630 7.005 -45.513 1.00 56.56 387 SER A N 1
ATOM 3061 C CA . SER A 1 387 ? 16.397 7.841 -46.454 1.00 56.56 387 SER A CA 1
ATOM 3062 C C . SER A 1 387 ? 16.082 9.342 -46.402 1.00 56.56 387 SER A C 1
ATOM 3064 O O . SER A 1 387 ? 16.772 10.132 -47.044 1.00 56.56 387 SER A O 1
ATOM 3066 N N . LYS A 1 388 ? 15.083 9.759 -45.614 1.00 57.97 388 LYS A N 1
ATOM 3067 C CA . LYS A 1 388 ? 14.755 11.164 -45.342 1.00 57.97 388 LYS A CA 1
ATOM 3068 C C . LYS A 1 388 ? 15.894 11.940 -44.667 1.00 57.97 388 LYS A C 1
ATOM 3070 O O . LYS A 1 388 ? 15.917 13.157 -44.797 1.00 57.97 388 LYS A O 1
ATOM 3075 N N . TYR A 1 389 ? 16.860 11.266 -44.034 1.00 54.88 389 TYR A N 1
ATOM 3076 C CA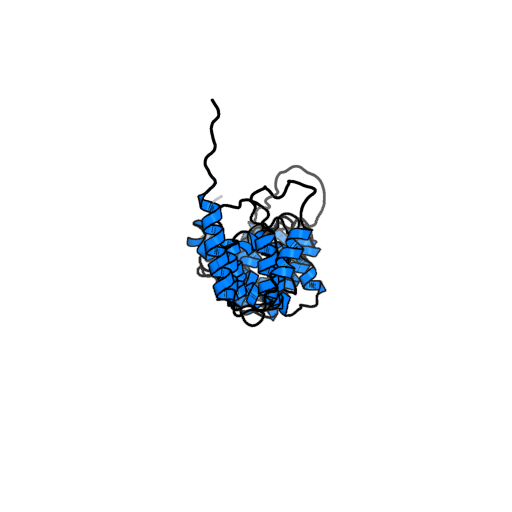 . TYR A 1 389 ? 18.065 11.904 -43.471 1.00 54.88 389 TYR A CA 1
ATOM 3077 C C . TYR A 1 389 ? 19.344 11.680 -44.294 1.00 54.88 389 TYR A C 1
ATOM 3079 O O . TYR A 1 389 ? 20.381 12.257 -43.984 1.00 54.88 389 TYR A O 1
ATOM 3087 N 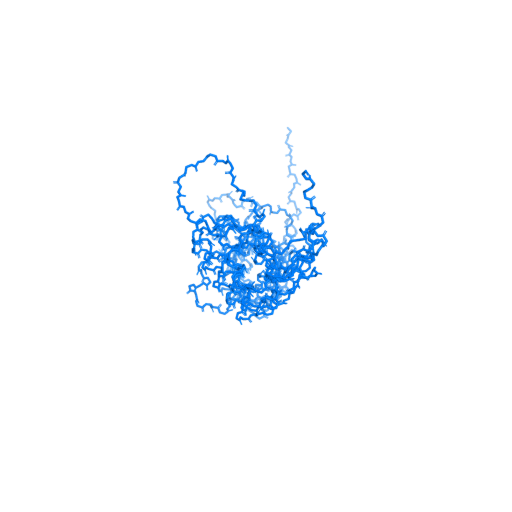N . ALA A 1 390 ? 19.287 10.904 -45.382 1.00 51.88 390 ALA A N 1
ATOM 3088 C CA . ALA A 1 390 ? 20.443 10.656 -46.252 1.00 51.88 390 ALA A CA 1
ATOM 3089 C C . ALA A 1 390 ? 20.765 11.835 -47.203 1.00 51.88 390 ALA A C 1
ATOM 3091 O O . ALA A 1 390 ? 21.697 11.752 -48.000 1.00 51.88 390 ALA A O 1
ATOM 3092 N N . GLY A 1 391 ? 19.986 12.923 -47.139 1.00 48.38 391 GLY A N 1
ATOM 3093 C CA . GLY A 1 391 ? 20.061 14.068 -48.051 1.00 48.38 391 GLY A CA 1
ATOM 3094 C C . GLY A 1 391 ? 20.968 15.224 -47.621 1.00 48.38 391 GLY A C 1
ATOM 3095 O O . GLY A 1 391 ? 21.147 16.144 -48.413 1.00 48.38 391 GLY A O 1
ATOM 3096 N N . ILE A 1 392 ? 21.570 15.205 -46.426 1.00 51.84 392 ILE A N 1
ATOM 3097 C CA . ILE A 1 392 ? 22.588 16.206 -46.060 1.00 51.84 392 ILE A CA 1
ATOM 3098 C C . ILE A 1 392 ? 23.933 15.715 -46.603 1.00 51.84 392 ILE A C 1
ATOM 3100 O O . ILE A 1 392 ? 24.791 15.218 -45.876 1.00 51.84 392 ILE A O 1
ATOM 3104 N N . ARG A 1 393 ? 24.094 15.793 -47.928 1.00 46.84 393 ARG A N 1
ATOM 3105 C CA . ARG A 1 393 ? 25.423 15.754 -48.537 1.00 46.84 393 ARG A CA 1
ATOM 3106 C C . ARG A 1 393 ? 26.160 17.004 -48.071 1.00 46.84 393 ARG A C 1
ATOM 3108 O O . ARG A 1 393 ? 25.677 18.112 -48.273 1.00 46.84 393 ARG A O 1
ATOM 3115 N N . ALA A 1 394 ? 27.316 16.804 -47.449 1.00 49.78 394 ALA A N 1
ATOM 3116 C CA . ALA A 1 394 ? 28.308 17.853 -47.310 1.00 49.78 394 ALA A CA 1
ATOM 3117 C C . ALA A 1 394 ? 28.715 18.292 -48.725 1.00 49.78 394 ALA A C 1
ATOM 3119 O O . ALA A 1 394 ? 29.433 17.569 -49.415 1.00 49.78 394 ALA A O 1
ATOM 3120 N N . GLU A 1 395 ? 28.191 19.427 -49.180 1.00 45.72 395 GLU A N 1
ATOM 3121 C CA . GLU A 1 395 ? 28.839 20.201 -50.232 1.00 45.72 395 GLU A CA 1
ATOM 3122 C C . GLU A 1 395 ? 30.103 20.795 -49.605 1.00 45.72 395 GLU A C 1
ATOM 3124 O O . GLU A 1 395 ? 30.030 21.639 -48.710 1.00 45.72 395 GLU A O 1
ATOM 3129 N N . ALA A 1 396 ? 31.244 20.239 -50.006 1.00 47.09 396 ALA A N 1
ATOM 3130 C CA . ALA A 1 396 ? 32.575 20.780 -49.773 1.00 47.09 396 ALA A CA 1
ATOM 3131 C C . ALA A 1 396 ? 33.058 21.468 -51.049 1.00 47.09 396 ALA A C 1
ATOM 3133 O O . ALA A 1 396 ? 32.752 20.928 -52.141 1.00 47.09 396 ALA A O 1
#

Secondary structure (DSSP, 8-state):
--------SHHHHHHHHHHHHHHHHHTTS---HHHHHHHHHHT-SS-TTTTSTT--HHHHHHHHHHHHTT--HHHHHHHHHH-TTTTTT-HHHHHHHHHH-SS-HHHHHHHHHHHH--S--TT----GGGGGSTTS-HHHHHHHHHH-GGGGTSB-TTSGGG-BHHHHHHH-THHHHTT--HHHHHHHHHHHHHHHHHHHHS-TTGGGS----HHHHHHHHHHT-TTTTT-HHHHHHHHHHHHHHHHHHTHHHH---TTS--HHHHHHTS-----SHHHHHHHHHHHHHHHHH-GGGGG--BTTB-HHHHHHHTT-TTHHHHHHH-GGGGGPPPTTT---HHHHHHH----------------PPPHHHHHHHHHHH-GGG-----GGGTT-----

Solvent-accessible surface area (backbone atoms only — not comparable to full-atom values): 23058 Å² total; per-residue (Å²): 136,84,81,78,83,87,81,70,74,67,66,59,54,54,53,52,53,49,48,52,51,50,50,61,75,40,69,86,50,94,70,61,58,66,58,54,51,48,54,56,58,73,71,62,87,92,68,94,67,67,79,48,96,82,59,50,66,65,37,34,52,51,49,41,52,42,40,74,68,63,54,57,60,70,57,53,52,50,49,44,70,74,29,68,59,24,56,81,85,25,66,66,46,55,47,44,37,37,64,66,37,73,88,46,58,63,51,55,39,50,54,46,49,57,71,65,67,61,90,77,58,96,75,64,76,68,70,57,70,52,53,74,37,90,54,39,44,58,67,52,38,48,44,50,37,73,77,47,25,52,53,36,71,38,65,27,87,91,36,82,90,50,30,20,55,53,55,47,57,49,56,36,61,61,64,66,75,52,74,56,48,67,61,62,50,52,41,50,52,51,47,38,51,22,47,33,52,34,48,55,73,78,42,86,73,21,71,78,46,57,63,54,34,44,44,41,51,51,52,55,52,55,71,65,43,92,52,43,51,76,34,65,68,42,39,51,40,41,50,52,50,51,50,51,43,42,72,77,47,35,64,45,55,63,45,50,25,81,84,61,48,36,45,66,52,65,58,35,72,44,76,47,77,55,89,45,74,65,13,39,55,50,54,26,52,50,53,48,56,51,39,74,62,27,49,68,59,51,71,50,54,55,94,63,32,39,48,54,45,36,20,44,72,24,56,40,74,42,55,67,63,42,38,76,69,41,57,70,55,60,80,42,59,28,70,86,78,73,33,33,43,42,50,40,19,64,62,52,69,78,81,68,70,86,68,91,73,83,94,71,94,67,85,66,84,44,44,63,54,54,20,52,52,49,45,65,76,46,72,77,71,77,58,78,74,68,69,88,71,71,70,77,68,82,85,126